Protein AF-0000000067427762 (afdb_homodimer)

Organism: Laccaria bicolor (strain S238N-H82 / ATCC MYA-4686) (NCBI:txid486041)

Structure (mmCIF, N/CA/C/O backbone):
data_AF-0000000067427762-model_v1
#
loop_
_entity.id
_entity.type
_entity.pdbx_description
1 polymer 'Predicted protein'
#
loop_
_atom_site.group_PDB
_atom_site.id
_atom_site.type_symbol
_atom_site.label_atom_id
_atom_site.label_alt_id
_atom_site.label_comp_id
_atom_site.label_asym_id
_atom_site.label_entity_id
_atom_site.label_seq_id
_atom_site.pdbx_PDB_ins_code
_atom_site.Cartn_x
_atom_site.Cartn_y
_atom_site.Cartn_z
_atom_site.occupancy
_atom_site.B_iso_or_equiv
_atom_site.auth_seq_id
_atom_site.auth_comp_id
_atom_site.auth_asym_id
_atom_site.auth_atom_id
_atom_site.pdbx_PDB_model_num
ATOM 1 N N . MET A 1 1 ? -33.25 24.672 -14.781 1 21.36 1 MET A N 1
ATOM 2 C CA . MET A 1 1 ? -32.094 25.234 -14.102 1 21.36 1 MET A CA 1
ATOM 3 C C . MET A 1 1 ? -30.938 24.25 -14.078 1 21.36 1 MET A C 1
ATOM 5 O O . MET A 1 1 ? -31.062 23.141 -13.539 1 21.36 1 MET A O 1
ATOM 9 N N . SER A 1 2 ? -30.031 24.297 -15.07 1 20.77 2 SER A N 1
ATOM 10 C CA . SER A 1 2 ? -28.969 23.375 -15.438 1 20.77 2 SER A CA 1
ATOM 11 C C . SER A 1 2 ? -27.859 23.344 -14.383 1 20.77 2 SER A C 1
ATOM 13 O O . SER A 1 2 ? -27.312 24.391 -14.031 1 20.77 2 SER A O 1
ATOM 15 N N . VAL A 1 3 ? -28.031 22.578 -13.32 1 25.66 3 VAL A N 1
ATOM 16 C CA . VAL A 1 3 ? -26.969 22.5 -12.312 1 25.66 3 VAL A CA 1
ATOM 17 C C . VAL A 1 3 ? -25.625 22.328 -12.992 1 25.66 3 VAL A C 1
ATOM 19 O O . VAL A 1 3 ? -25.406 21.359 -13.727 1 25.66 3 VAL A O 1
ATOM 22 N N . THR A 1 4 ? -24.984 23.422 -13.406 1 26.03 4 THR A N 1
ATOM 23 C CA . THR A 1 4 ? -23.641 23.469 -13.977 1 26.03 4 THR A CA 1
ATOM 24 C C . THR A 1 4 ? -22.656 22.688 -13.109 1 26.03 4 THR A C 1
ATOM 26 O O . THR A 1 4 ? -22.562 22.922 -11.906 1 26.03 4 THR A O 1
ATOM 29 N N . PRO A 1 5 ? -22.391 21.5 -13.461 1 30.77 5 PRO A N 1
ATOM 30 C CA . PRO A 1 5 ? -21.344 20.781 -12.727 1 30.77 5 PRO A CA 1
ATOM 31 C C . PRO A 1 5 ? -20.094 21.641 -12.523 1 30.77 5 PRO A C 1
ATOM 33 O O . PRO A 1 5 ? -19.359 21.922 -13.484 1 30.77 5 PRO A O 1
ATOM 36 N N . THR A 1 6 ? -20.203 22.875 -12.008 1 30.92 6 THR A N 1
ATOM 37 C CA . THR A 1 6 ? -19.109 23.828 -11.945 1 30.92 6 THR A CA 1
ATOM 38 C C . THR A 1 6 ? -17.844 23.156 -11.422 1 30.92 6 THR A C 1
ATOM 40 O O . THR A 1 6 ? -16.766 23.75 -11.469 1 30.92 6 THR A O 1
ATOM 43 N N . SER A 1 7 ? -18.031 22.594 -10.18 1 32.06 7 SER A N 1
ATOM 44 C CA . SER A 1 7 ? -16.844 22.5 -9.359 1 32.06 7 SER A CA 1
ATOM 45 C C . SER A 1 7 ? -15.695 21.828 -10.117 1 32.06 7 SER A C 1
ATOM 47 O O . SER A 1 7 ? -15.914 20.859 -10.852 1 32.06 7 SER A O 1
ATOM 49 N N . ALA A 1 8 ? -14.641 22.484 -10.516 1 33.06 8 ALA A N 1
ATOM 50 C CA . ALA A 1 8 ? -13.359 22.047 -11.07 1 33.06 8 ALA A CA 1
ATOM 51 C C . ALA A 1 8 ? -13 20.641 -10.578 1 33.06 8 ALA A C 1
ATOM 53 O O . ALA A 1 8 ? -12.984 20.391 -9.375 1 33.06 8 ALA A O 1
ATOM 54 N N . ASP A 1 9 ? -13.352 19.609 -11.125 1 38.66 9 ASP A N 1
ATOM 55 C CA . ASP A 1 9 ? -13.195 18.172 -10.945 1 38.66 9 ASP A CA 1
ATOM 56 C C . ASP A 1 9 ? -11.773 17.828 -10.508 1 38.66 9 ASP A C 1
ATOM 58 O O . ASP A 1 9 ? -10.867 17.734 -11.336 1 38.66 9 ASP A O 1
ATOM 62 N N . THR A 1 10 ? -11.141 18.578 -9.648 1 45.41 10 THR A N 1
ATOM 63 C CA . THR A 1 10 ? -9.812 18.297 -9.117 1 45.41 10 THR A CA 1
ATOM 64 C C . THR A 1 10 ? -9.523 16.797 -9.164 1 45.41 10 THR A C 1
ATOM 66 O O . THR A 1 10 ? -10.344 15.984 -8.719 1 45.41 10 THR A O 1
ATOM 69 N N . ALA A 1 11 ? -8.734 16.391 -10.094 1 57.88 11 ALA A N 1
ATOM 70 C CA . ALA A 1 11 ? -8.406 15.023 -10.484 1 57.88 11 ALA A CA 1
ATOM 71 C C . ALA A 1 11 ? -8.07 14.172 -9.266 1 57.88 11 ALA A C 1
ATOM 73 O O . ALA A 1 11 ? -7.18 14.516 -8.484 1 57.88 11 ALA A O 1
ATOM 74 N N . ALA A 1 12 ? -8.984 13.359 -8.75 1 75.06 12 ALA A N 1
ATOM 75 C CA . ALA A 1 12 ? -9.078 12.445 -7.617 1 75.06 12 ALA A CA 1
ATOM 76 C C . ALA A 1 12 ? -7.977 11.383 -7.676 1 75.06 12 ALA A C 1
ATOM 78 O O . ALA A 1 12 ? -7.555 10.977 -8.758 1 75.06 12 ALA A O 1
ATOM 79 N N . GLY A 1 13 ? -7.109 11.367 -6.754 1 87 13 GLY A N 1
ATOM 80 C CA . GLY A 1 13 ? -6.156 10.289 -6.566 1 87 13 GLY A CA 1
ATOM 81 C C . GLY A 1 13 ? -5.973 9.898 -5.113 1 87 13 GLY A C 1
ATOM 82 O O . GLY A 1 13 ? -6.781 10.266 -4.258 1 87 13 GLY A O 1
ATOM 83 N N . ILE A 1 14 ? -5.09 9 -4.918 1 91.56 14 ILE A N 1
ATOM 84 C CA . ILE A 1 14 ? -4.742 8.57 -3.57 1 91.56 14 ILE A CA 1
ATOM 85 C C . ILE A 1 14 ? -3.229 8.406 -3.453 1 91.56 14 ILE A C 1
ATOM 87 O O . ILE A 1 14 ? -2.576 7.91 -4.375 1 91.56 14 ILE A O 1
ATOM 91 N N . ALA A 1 15 ? -2.74 8.93 -2.385 1 96.38 15 ALA A N 1
ATOM 92 C CA . ALA A 1 15 ? -1.334 8.758 -2.027 1 96.38 15 ALA A CA 1
ATOM 93 C C . ALA A 1 15 ? -1.19 8.211 -0.613 1 96.38 15 ALA A C 1
ATOM 95 O O . ALA A 1 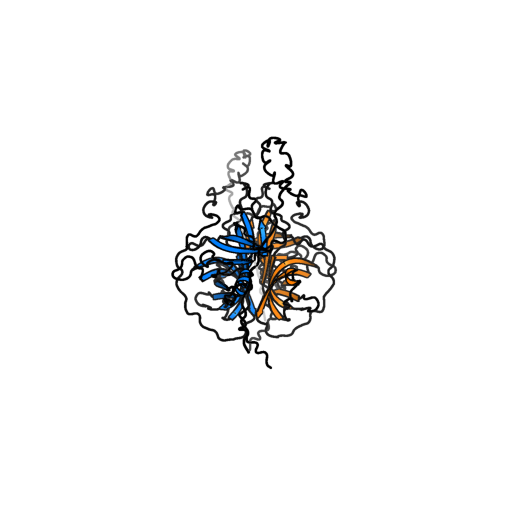15 ? -1.635 8.836 0.352 1 96.38 15 ALA A O 1
ATOM 96 N N . THR A 1 16 ? -0.607 7.035 -0.531 1 96.25 16 THR A N 1
ATOM 97 C CA . THR A 1 16 ? -0.388 6.418 0.772 1 96.25 16 THR A CA 1
ATOM 98 C C . THR A 1 16 ? 1.051 5.926 0.903 1 96.25 16 THR A C 1
ATOM 100 O O . THR A 1 16 ? 1.775 5.836 -0.09 1 96.25 16 THR A O 1
ATOM 103 N N . ILE A 1 17 ? 1.399 5.703 2.18 1 96.62 17 ILE A N 1
ATOM 104 C CA . ILE A 1 17 ? 2.773 5.305 2.461 1 96.62 17 ILE A CA 1
ATOM 105 C C . ILE A 1 17 ? 2.777 4.145 3.457 1 96.62 17 ILE A C 1
ATOM 107 O O . ILE A 1 17 ? 1.981 4.125 4.398 1 96.62 17 ILE A O 1
ATOM 111 N N . THR A 1 18 ? 3.539 3.15 3.178 1 95.75 18 THR A N 1
ATOM 112 C CA . THR A 1 18 ? 3.918 2.09 4.105 1 95.75 18 THR A CA 1
ATOM 113 C C . THR A 1 18 ? 5.367 2.256 4.555 1 95.75 18 THR A C 1
ATOM 115 O O . THR A 1 18 ? 6.266 2.393 3.725 1 95.75 18 THR A O 1
ATOM 118 N N . ALA A 1 19 ? 5.559 2.252 5.883 1 95.81 19 ALA A N 1
ATOM 119 C CA . ALA A 1 19 ? 6.906 2.535 6.367 1 95.81 19 ALA A CA 1
ATOM 120 C C . ALA A 1 19 ? 7.125 1.942 7.754 1 95.81 19 ALA A C 1
ATOM 122 O O . ALA A 1 19 ? 6.164 1.69 8.484 1 95.81 19 ALA A O 1
ATOM 123 N N . ILE A 1 20 ? 8.336 1.635 7.996 1 91.38 20 ILE A N 1
ATOM 124 C CA . ILE A 1 20 ? 8.789 1.6 9.383 1 91.38 20 ILE A CA 1
ATOM 125 C C . ILE A 1 20 ? 9.07 3.02 9.867 1 91.38 20 ILE A C 1
ATOM 127 O O . ILE A 1 20 ? 9.938 3.711 9.328 1 91.38 20 ILE A O 1
ATOM 131 N N . ALA A 1 21 ? 8.312 3.42 10.828 1 93.69 21 ALA A N 1
ATOM 132 C CA . ALA A 1 21 ? 8.422 4.797 11.312 1 93.69 21 ALA A CA 1
ATOM 133 C C . ALA A 1 21 ? 8.68 4.832 12.812 1 93.69 21 ALA A C 1
ATOM 135 O O . ALA A 1 21 ? 8.164 3.99 13.555 1 93.69 21 ALA A O 1
ATOM 136 N N . ALA A 1 22 ? 9.461 5.75 13.188 1 91.56 22 ALA A N 1
ATOM 137 C CA . ALA A 1 22 ? 9.5 6.109 14.602 1 91.56 22 ALA A CA 1
ATOM 138 C C . ALA A 1 22 ? 8.367 7.074 14.953 1 91.56 22 ALA A C 1
ATOM 140 O O . ALA A 1 22 ? 8.242 8.141 14.352 1 91.56 22 ALA A O 1
ATOM 141 N N . LEU A 1 23 ? 7.594 6.66 15.867 1 91.81 23 LEU A N 1
ATOM 142 C CA . LEU A 1 23 ? 6.504 7.52 16.328 1 91.81 23 LEU A CA 1
ATOM 143 C C . LEU A 1 23 ? 6.781 8.047 17.719 1 91.81 23 LEU A C 1
ATOM 145 O O . LEU A 1 23 ? 7.34 7.34 18.562 1 91.81 23 LEU A O 1
ATOM 149 N N . GLY A 1 24 ? 6.367 9.359 17.938 1 89.56 24 GLY A N 1
ATOM 150 C CA . GLY A 1 24 ? 6.539 9.977 19.234 1 89.56 24 GLY A CA 1
ATOM 151 C C . GLY A 1 24 ? 5.699 11.227 19.422 1 89.56 24 GLY A C 1
ATOM 152 O O . GLY A 1 24 ? 4.883 11.562 18.562 1 89.56 24 GLY A O 1
ATOM 153 N N . ASN A 1 25 ? 5.762 11.75 20.625 1 89.75 25 ASN A N 1
ATOM 154 C CA . ASN A 1 25 ? 5.141 13.016 21 1 89.75 25 ASN A CA 1
ATOM 155 C C . ASN A 1 25 ? 3.635 13 20.75 1 89.75 25 ASN A C 1
ATOM 157 O O . ASN A 1 25 ? 3.1 13.867 20.062 1 89.75 25 ASN A O 1
ATOM 161 N N . PRO A 1 26 ? 3.008 12.023 21.344 1 92.44 26 PRO A N 1
ATOM 162 C CA . PRO A 1 26 ? 1.556 11.953 21.172 1 92.44 26 PRO A CA 1
ATOM 163 C C . PRO A 1 26 ? 0.832 13.172 21.734 1 92.44 26 PRO A C 1
ATOM 165 O O . PRO A 1 26 ? 1.168 13.633 22.828 1 92.44 26 PRO A O 1
ATOM 168 N N . ARG A 1 27 ? -0.069 13.719 20.938 1 91 27 ARG A N 1
ATOM 169 C CA . ARG A 1 27 ? -0.942 14.812 21.344 1 91 27 ARG A CA 1
ATOM 170 C C . ARG A 1 27 ? -2.406 14.469 21.094 1 91 27 ARG A C 1
ATOM 172 O O . ARG A 1 27 ? -2.783 14.148 19.969 1 91 27 ARG A O 1
ATOM 179 N N . ALA A 1 28 ? -3.186 14.594 22.078 1 90.44 28 ALA A N 1
ATOM 180 C CA . ALA A 1 28 ? -4.605 14.305 21.906 1 90.44 28 ALA A CA 1
ATOM 181 C C . ALA A 1 28 ? -5.34 15.5 21.312 1 90.44 28 ALA A C 1
ATOM 183 O O . ALA A 1 28 ? -5.074 16.656 21.672 1 90.44 28 ALA A O 1
ATOM 184 N N . LEU A 1 29 ? -6.109 15.219 20.297 1 90.12 29 LEU A N 1
ATOM 185 C CA . LEU A 1 29 ? -7.039 16.234 19.844 1 90.12 29 LEU A CA 1
ATOM 186 C C . LEU A 1 29 ? -8.258 16.312 20.75 1 90.12 29 LEU A C 1
ATOM 188 O O . LEU A 1 29 ? -8.969 15.32 20.922 1 90.12 29 LEU A O 1
ATOM 192 N N . PRO A 1 30 ? -8.523 17.438 21.328 1 87.44 30 PRO A N 1
ATOM 193 C CA . PRO A 1 30 ? -9.594 17.547 22.312 1 87.44 30 PRO A CA 1
ATOM 194 C C . PRO A 1 30 ? -10.945 17.078 21.781 1 87.44 30 PRO A C 1
ATOM 196 O O . PRO A 1 30 ? -11.297 17.391 20.641 1 87.44 30 PRO A O 1
ATOM 199 N N . GLY A 1 31 ? -11.672 16.328 22.594 1 88.88 31 GLY A N 1
ATOM 200 C CA . GLY A 1 31 ? -13.039 15.938 22.297 1 88.88 31 GLY A CA 1
ATOM 201 C C . GLY A 1 31 ? -13.125 14.773 21.328 1 88.88 31 GLY A C 1
ATOM 202 O O . GLY A 1 31 ? -14.211 14.422 20.859 1 88.88 31 GLY A O 1
ATOM 203 N N . THR A 1 32 ? -11.984 14.336 20.922 1 90.38 32 THR A N 1
ATOM 204 C CA . THR A 1 32 ? -11.969 13.219 20 1 90.38 32 THR A CA 1
ATOM 205 C C . THR A 1 32 ? -11.047 12.109 20.484 1 90.38 32 THR A C 1
ATOM 207 O O . THR A 1 32 ? -10.32 12.289 21.469 1 90.38 32 THR A O 1
ATOM 210 N N . LYS A 1 33 ? -11.102 10.961 19.891 1 92.44 33 LYS A N 1
ATOM 211 C CA . LYS A 1 33 ? -10.18 9.867 20.188 1 92.44 33 LYS A CA 1
ATOM 212 C C . LYS A 1 33 ? -8.945 9.93 19.281 1 92.44 33 LYS A C 1
ATOM 214 O O . LYS A 1 33 ? -8.141 9 19.25 1 92.44 33 LYS A O 1
ATOM 219 N N . THR A 1 34 ? -8.898 10.992 18.594 1 94.56 34 THR A N 1
ATOM 220 C CA . THR A 1 34 ? -7.785 11.133 17.672 1 94.56 34 THR A CA 1
ATOM 221 C C . THR A 1 34 ? -6.523 11.578 18.391 1 94.56 34 THR A C 1
ATOM 223 O O . THR A 1 34 ? -6.574 12.469 19.25 1 94.56 34 THR A O 1
ATOM 226 N N . VAL A 1 35 ? -5.445 10.93 18.062 1 94.38 35 VAL A N 1
ATOM 227 C CA . VAL A 1 35 ? -4.121 11.289 18.562 1 94.38 35 VAL A CA 1
ATOM 228 C C . VAL A 1 35 ? -3.238 11.727 17.391 1 94.38 35 VAL A C 1
ATOM 230 O O . VAL A 1 35 ? -3.254 11.109 16.328 1 94.38 35 VAL A O 1
ATOM 233 N N . VAL A 1 36 ? -2.561 12.852 17.609 1 94.62 36 VAL A N 1
ATOM 234 C CA . VAL A 1 36 ? -1.58 13.305 16.625 1 94.62 36 VAL A CA 1
ATOM 235 C C . VAL A 1 36 ? -0.185 12.836 17.047 1 94.62 36 VAL A C 1
ATOM 237 O O . VAL A 1 36 ? 0.217 13.008 18.203 1 94.62 36 VAL A O 1
ATOM 240 N N . LEU A 1 37 ? 0.532 12.25 16.125 1 94.06 37 LEU A N 1
ATOM 241 C CA . LEU A 1 37 ? 1.864 11.711 16.391 1 94.06 37 LEU A CA 1
ATOM 242 C C . LEU A 1 37 ? 2.887 12.32 15.43 1 94.06 37 LEU A C 1
ATOM 244 O O . LEU A 1 37 ? 2.6 12.516 14.25 1 94.06 37 LEU A O 1
ATOM 248 N N . ASP A 1 38 ? 4.059 12.578 16.016 1 93.69 38 ASP A N 1
ATOM 249 C CA . ASP A 1 38 ? 5.195 12.812 15.133 1 93.69 38 ASP A CA 1
ATOM 250 C C . ASP A 1 38 ? 5.711 11.5 14.539 1 93.69 38 ASP A C 1
ATOM 252 O O . ASP A 1 38 ? 5.797 10.484 15.234 1 93.69 38 ASP A O 1
ATOM 256 N N . ALA A 1 39 ? 5.941 11.547 13.25 1 95.38 39 ALA A N 1
ATOM 257 C CA . ALA A 1 39 ? 6.434 10.359 12.555 1 95.38 39 ALA A CA 1
ATOM 258 C C . ALA A 1 39 ? 7.715 10.664 11.789 1 95.38 39 ALA A C 1
ATOM 260 O O . ALA A 1 39 ? 7.738 11.57 10.945 1 95.38 39 ALA A O 1
ATOM 261 N N . GLN A 1 40 ? 8.742 9.891 12.094 1 94.81 40 GLN A N 1
ATOM 262 C CA . GLN A 1 40 ? 9.984 9.992 11.336 1 94.81 40 GLN A CA 1
ATOM 263 C C . GLN A 1 40 ? 10.18 8.781 10.43 1 94.81 40 GLN A C 1
ATOM 265 O O . GLN A 1 40 ? 10.109 7.641 10.883 1 94.81 40 GLN A O 1
ATOM 270 N N . ILE A 1 41 ? 10.422 9.07 9.164 1 95.19 41 ILE A N 1
ATOM 271 C CA . ILE A 1 41 ? 10.555 8.023 8.164 1 95.19 41 ILE A CA 1
ATOM 272 C C . ILE A 1 41 ? 11.906 8.141 7.461 1 95.19 41 ILE A C 1
ATOM 274 O O . ILE A 1 41 ? 12.305 9.234 7.047 1 95.19 41 ILE A O 1
ATOM 278 N N . TYR A 1 42 ? 12.578 7.047 7.316 1 93.69 42 TYR A N 1
ATOM 279 C CA . TYR A 1 42 ? 13.883 7.02 6.664 1 93.69 42 TYR A CA 1
ATOM 280 C C . TYR A 1 42 ? 13.742 7.191 5.156 1 93.69 42 TYR A C 1
ATOM 282 O O . TYR A 1 42 ? 12.891 6.559 4.527 1 93.69 42 TYR A O 1
ATOM 290 N N . VAL A 1 43 ? 14.5 8.055 4.539 1 93.56 43 VAL A N 1
ATOM 291 C CA . VAL A 1 43 ? 14.586 8.219 3.092 1 93.56 43 VAL A CA 1
ATOM 292 C C . VAL A 1 43 ? 15.953 7.746 2.6 1 93.56 43 VAL A C 1
ATOM 294 O O . VAL A 1 43 ? 16.047 7.031 1.599 1 93.56 43 VAL A O 1
ATOM 297 N N . GLY A 1 44 ? 17.016 8.164 3.223 1 92 44 GLY A N 1
ATOM 298 C CA . GLY A 1 44 ? 18.359 7.645 2.975 1 92 44 GLY A CA 1
ATOM 299 C C . GLY A 1 44 ? 19.031 8.297 1.781 1 92 44 GLY A C 1
ATOM 300 O O . GLY A 1 44 ? 19.969 7.727 1.205 1 92 44 GLY A O 1
ATOM 301 N N . SER A 1 45 ? 18.547 9.367 1.329 1 91.25 45 SER A N 1
ATOM 302 C CA . SER A 1 45 ? 19.234 10.086 0.265 1 91.25 45 SER A CA 1
ATOM 303 C C . SER A 1 45 ? 20.25 11.07 0.834 1 91.25 45 SER A C 1
ATOM 305 O O . SER A 1 45 ? 20.156 11.469 1.997 1 91.25 45 SER A O 1
ATOM 307 N N . PRO A 1 46 ? 21.219 11.438 0.024 1 86.94 46 PRO A N 1
ATOM 308 C CA . PRO A 1 46 ? 22.203 12.414 0.491 1 86.94 46 PRO A CA 1
ATOM 309 C C . PRO A 1 46 ? 21.562 13.75 0.892 1 86.94 46 PRO A C 1
ATOM 311 O O . PRO A 1 46 ? 22.031 14.398 1.828 1 86.94 46 PRO A O 1
ATOM 314 N N . SER A 1 47 ? 20.5 14.125 0.276 1 84.38 47 SER A N 1
ATOM 315 C CA . SER A 1 47 ? 19.875 15.422 0.529 1 84.38 47 SER A CA 1
ATOM 316 C C . SER A 1 47 ? 18.812 15.328 1.619 1 84.38 47 SER A C 1
ATOM 318 O O . SER A 1 47 ? 18.359 16.344 2.15 1 84.38 47 SER A O 1
ATOM 320 N N . CYS A 1 48 ? 18.406 14.156 1.907 1 90 48 CYS A N 1
ATOM 321 C CA . CYS A 1 48 ? 17.344 13.938 2.885 1 90 48 CYS A CA 1
ATOM 322 C C . CYS A 1 48 ? 17.469 12.57 3.537 1 90 48 CYS A C 1
ATOM 324 O O . CYS A 1 48 ? 17.078 11.562 2.953 1 90 48 CYS A O 1
ATOM 326 N N . GLU A 1 49 ? 17.969 12.625 4.719 1 90.69 49 GLU A N 1
ATOM 327 C CA . GLU A 1 49 ? 18.109 11.352 5.414 1 90.69 49 GLU A CA 1
ATOM 328 C C . GLU A 1 49 ? 16.766 10.797 5.848 1 90.69 49 GLU A C 1
ATOM 330 O O . GLU A 1 49 ? 16.5 9.602 5.715 1 90.69 49 GLU A O 1
ATOM 335 N N . SER A 1 50 ? 16 11.711 6.426 1 93.69 50 SER A N 1
ATOM 336 C CA . SER A 1 50 ? 14.695 11.297 6.926 1 93.69 50 SER A CA 1
ATOM 337 C C . SER A 1 50 ? 13.672 12.422 6.785 1 93.69 50 SER A C 1
ATOM 339 O O . SER A 1 50 ? 14.039 13.586 6.594 1 93.69 50 SER A O 1
ATOM 341 N N . LEU A 1 51 ? 12.406 12.023 6.816 1 94.56 51 LEU A N 1
ATOM 342 C CA . LEU A 1 51 ? 11.281 12.945 6.852 1 94.56 51 LEU A CA 1
ATOM 343 C C . LEU A 1 51 ? 10.633 12.961 8.234 1 94.56 51 LEU A C 1
ATOM 345 O O . LEU A 1 51 ? 10.555 11.93 8.898 1 94.56 51 LEU A O 1
ATOM 349 N N . LEU A 1 52 ? 10.18 14.117 8.531 1 94.88 52 LEU A N 1
ATOM 350 C CA . LEU A 1 52 ? 9.352 14.273 9.727 1 94.88 52 LEU A CA 1
ATOM 351 C C . LEU A 1 52 ? 7.934 14.695 9.352 1 94.88 52 LEU A C 1
ATOM 353 O O . LEU A 1 52 ? 7.738 15.664 8.617 1 94.88 52 LEU A O 1
ATOM 357 N N . GLY A 1 53 ? 6.977 13.898 9.836 1 96.62 53 GLY A N 1
ATOM 358 C CA . GLY A 1 53 ? 5.586 14.195 9.523 1 96.62 53 GLY A CA 1
ATOM 359 C C . GLY A 1 53 ? 4.691 14.211 10.742 1 96.62 53 GLY A C 1
ATOM 360 O O . GLY A 1 53 ? 5.113 13.828 11.836 1 96.62 53 GLY A O 1
ATOM 361 N N . SER A 1 54 ? 3.541 14.781 10.578 1 96.31 54 SER A N 1
ATOM 362 C CA . SER A 1 54 ? 2.457 14.781 11.555 1 96.31 54 SER A CA 1
ATOM 363 C C . SER A 1 54 ? 1.314 13.875 11.117 1 96.31 54 SER A C 1
ATOM 365 O O . SER A 1 54 ? 0.678 14.125 10.086 1 96.31 54 SER A O 1
ATOM 367 N N . LEU A 1 55 ? 1.07 12.867 11.906 1 97 55 LEU A N 1
ATOM 368 C CA . LEU A 1 55 ? 0.055 11.891 11.531 1 97 55 LEU A CA 1
ATOM 369 C C . LEU A 1 55 ? -1.064 11.844 12.562 1 97 55 LEU A C 1
ATOM 371 O O . LEU A 1 55 ? -0.801 11.758 13.766 1 97 55 LEU A O 1
ATOM 375 N N . ARG A 1 56 ? -2.244 11.867 12.062 1 96.88 56 ARG A N 1
ATOM 376 C CA . ARG A 1 56 ? -3.402 11.664 12.922 1 96.88 56 ARG A CA 1
ATOM 377 C C . ARG A 1 56 ? -3.791 10.188 12.977 1 96.88 56 ARG A C 1
ATOM 379 O O . ARG A 1 56 ? -3.732 9.484 11.969 1 96.88 56 ARG A O 1
ATOM 386 N N . PHE A 1 57 ? -4.18 9.742 14.195 1 96 57 PHE A N 1
ATOM 387 C CA . PHE A 1 57 ? -4.602 8.359 14.43 1 96 57 PHE A CA 1
ATOM 388 C C . PHE A 1 57 ? -5.871 8.32 15.273 1 96 57 PHE A C 1
ATOM 390 O O . PHE A 1 57 ? -5.883 8.781 16.422 1 96 57 PHE A O 1
ATOM 397 N N . PHE A 1 58 ? -6.957 7.793 14.547 1 92.81 58 PHE A N 1
ATOM 398 C CA . PHE A 1 58 ? -8.148 7.535 15.344 1 92.81 58 PHE A CA 1
ATOM 399 C C . PHE A 1 58 ? -7.949 6.324 16.25 1 92.81 58 PHE A C 1
ATOM 401 O O . PHE A 1 58 ? -8.008 5.18 15.781 1 92.81 58 PHE A O 1
ATOM 408 N N . ASN A 1 59 ? -7.766 6.551 17.453 1 91.56 59 ASN A N 1
ATOM 409 C CA . ASN A 1 59 ? -7.375 5.531 18.422 1 91.56 59 ASN A CA 1
ATOM 410 C C . ASN A 1 59 ? -8.586 4.836 19.031 1 91.56 59 ASN A C 1
ATOM 412 O O . ASN A 1 59 ? -8.836 4.941 20.234 1 91.56 59 ASN A O 1
ATOM 416 N N . ALA A 1 60 ? -9.227 4.047 18.172 1 84.25 60 ALA A N 1
ATOM 417 C CA . ALA A 1 60 ? -10.453 3.373 18.578 1 84.25 60 ALA A CA 1
ATOM 418 C C . ALA A 1 60 ? -10.203 2.42 19.75 1 84.25 60 ALA A C 1
ATOM 420 O O . ALA A 1 60 ? -11.055 2.266 20.625 1 84.25 60 ALA A O 1
ATOM 421 N N . SER A 1 61 ? -9.055 1.811 19.828 1 83.19 61 SER A N 1
ATOM 422 C CA . SER A 1 61 ? -8.766 0.766 20.812 1 83.19 61 SER A CA 1
ATOM 423 C C . SER A 1 61 ? -8.062 1.337 22.031 1 83.19 61 SER A C 1
ATOM 425 O O . SER A 1 61 ? -7.594 0.587 22.891 1 83.19 61 SER A O 1
ATOM 427 N N . ASP A 1 62 ? -7.863 2.604 22.094 1 86.88 62 ASP A N 1
ATOM 428 C CA . ASP A 1 62 ? -7.23 3.287 23.219 1 86.88 62 ASP A CA 1
ATOM 429 C C . ASP A 1 62 ? -5.801 2.795 23.438 1 86.88 62 ASP A C 1
ATOM 431 O O . ASP A 1 62 ? -5.41 2.469 24.547 1 86.88 62 ASP A O 1
ATOM 435 N N . MET A 1 63 ? -5.137 2.607 22.344 1 86.38 63 MET A N 1
ATOM 436 C CA . MET A 1 63 ? -3.719 2.273 22.438 1 86.38 63 MET A CA 1
ATOM 437 C C . MET A 1 63 ? -2.953 3.33 23.219 1 86.38 63 MET A C 1
ATOM 439 O O . MET A 1 63 ? -3.199 4.527 23.062 1 86.38 63 MET A O 1
ATOM 443 N N . VAL A 1 64 ? -2.035 2.82 24.016 1 83.75 64 VAL A N 1
ATOM 444 C CA . VAL A 1 64 ? -1.218 3.738 24.812 1 83.75 64 VAL A CA 1
ATOM 445 C C . VAL A 1 64 ? 0.105 3.996 24.094 1 83.75 64 VAL A C 1
ATOM 447 O O . VAL A 1 64 ? 0.829 3.055 23.75 1 83.75 64 VAL A O 1
ATOM 450 N N . PHE A 1 65 ? 0.262 5.219 23.781 1 83.81 65 PHE A N 1
ATOM 451 C CA . PHE A 1 65 ? 1.534 5.629 23.203 1 83.81 65 PHE A CA 1
ATOM 452 C C . PHE A 1 65 ? 2.463 6.191 24.266 1 83.81 65 PHE A C 1
ATOM 454 O O . PHE A 1 65 ? 2.078 7.09 25.031 1 83.81 65 PHE A O 1
ATOM 461 N N . GLU A 1 66 ? 3.57 5.543 24.359 1 72.44 66 GLU A N 1
ATOM 462 C CA . GLU A 1 66 ? 4.531 6.039 25.344 1 72.44 66 GLU A CA 1
ATOM 463 C C . GLU A 1 66 ? 5.238 7.293 24.828 1 72.44 66 GLU A C 1
ATOM 465 O O . GLU A 1 66 ? 5.188 7.602 23.641 1 72.44 66 GLU A O 1
ATOM 470 N N . HIS A 1 67 ? 5.82 7.91 25.797 1 68.88 67 HIS A N 1
ATOM 471 C CA . HIS A 1 67 ? 6.516 9.141 25.453 1 68.88 67 HIS A CA 1
ATOM 472 C C . HIS A 1 67 ? 7.809 8.852 24.688 1 68.88 67 HIS A C 1
ATOM 474 O O . HIS A 1 67 ? 8.234 9.648 23.859 1 68.88 67 HIS A O 1
ATOM 480 N N . GLN A 1 68 ? 8.266 7.691 25.016 1 71.19 68 GLN A N 1
ATOM 481 C CA . GLN A 1 68 ? 9.477 7.328 24.281 1 71.19 68 GLN A CA 1
ATOM 482 C C . GLN A 1 68 ? 9.156 6.898 22.859 1 71.19 68 GLN A C 1
ATOM 484 O O . GLN A 1 68 ? 8.148 6.227 22.609 1 71.19 68 GLN A O 1
ATOM 489 N N . ASN A 1 69 ? 10.039 7.344 22.031 1 80.19 69 ASN A N 1
ATOM 490 C CA . ASN A 1 69 ? 9.875 6.984 20.625 1 80.19 69 ASN A CA 1
ATOM 491 C C . ASN A 1 69 ? 10 5.477 20.406 1 80.19 69 ASN A C 1
ATOM 493 O O . ASN A 1 69 ? 10.797 4.816 21.078 1 80.19 69 ASN A O 1
ATOM 497 N N . ALA A 1 70 ? 9.117 4.965 19.609 1 83.38 70 ALA A N 1
ATOM 498 C CA . ALA A 1 70 ? 9.156 3.543 19.266 1 83.38 70 ALA A CA 1
ATOM 499 C C . ALA A 1 70 ? 8.945 3.334 17.766 1 83.38 70 ALA A C 1
ATOM 501 O O . ALA A 1 70 ? 8.438 4.223 17.078 1 83.38 70 ALA A O 1
ATOM 502 N N . LEU A 1 71 ? 9.406 2.215 17.344 1 87.56 71 LEU A N 1
ATOM 503 C CA . LEU A 1 71 ? 9.25 1.878 15.93 1 87.56 71 LEU A CA 1
ATOM 504 C C . LEU A 1 71 ? 7.914 1.189 15.68 1 87.56 71 LEU A C 1
ATOM 506 O O . LEU A 1 71 ? 7.496 0.333 16.453 1 87.56 71 LEU A O 1
ATOM 510 N N . TYR A 1 72 ? 7.305 1.643 14.625 1 90.75 72 TYR A N 1
ATOM 511 C CA . TYR A 1 72 ? 6.039 1.069 14.18 1 90.75 72 TYR A CA 1
ATOM 512 C C . TYR A 1 72 ? 6.066 0.776 12.688 1 90.75 72 TYR A C 1
ATOM 514 O O . TYR A 1 72 ? 6.727 1.483 11.922 1 90.75 72 TYR A O 1
ATOM 522 N N . LEU A 1 73 ? 5.41 -0.27 12.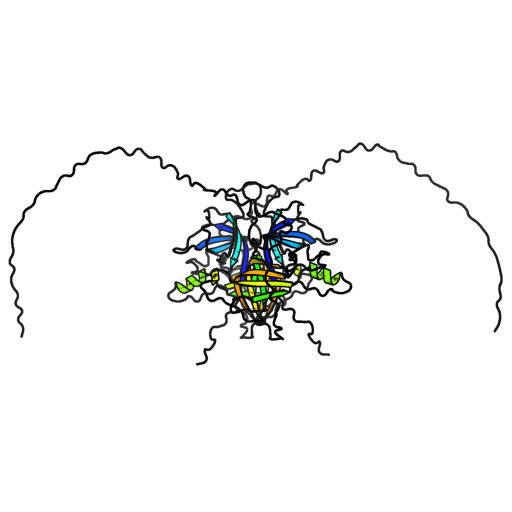328 1 92.12 73 LEU A N 1
ATOM 523 C CA . LEU A 1 73 ? 4.922 -0.355 10.953 1 92.12 73 LEU A CA 1
ATOM 524 C C . LEU A 1 73 ? 3.668 0.491 10.766 1 92.12 73 LEU A C 1
ATOM 526 O O . LEU A 1 73 ? 2.713 0.368 11.539 1 92.12 73 LEU A O 1
ATOM 530 N N . ILE A 1 74 ? 3.77 1.305 9.727 1 94.56 74 ILE A N 1
ATOM 531 C CA . ILE A 1 74 ? 2.609 2.172 9.562 1 94.56 74 ILE A CA 1
ATOM 532 C C . ILE A 1 74 ? 2.125 2.111 8.109 1 94.56 74 ILE A C 1
ATOM 534 O O . ILE A 1 74 ? 2.904 1.81 7.203 1 94.56 74 ILE A O 1
ATOM 538 N N . TYR A 1 75 ? 0.875 2.297 7.934 1 94.56 75 TYR A N 1
ATOM 539 C CA . TYR A 1 75 ? 0.205 2.666 6.691 1 94.56 75 TYR A CA 1
ATOM 540 C C . TYR A 1 75 ? -0.608 3.943 6.871 1 94.56 75 TYR A C 1
ATOM 542 O O . TYR A 1 75 ? -1.461 4.023 7.758 1 94.56 75 TYR A O 1
ATOM 550 N N . ALA A 1 76 ? -0.329 4.949 5.992 1 96.75 76 ALA A N 1
ATOM 551 C CA . ALA A 1 76 ? -0.964 6.25 6.191 1 96.75 76 ALA A CA 1
ATOM 552 C C . ALA A 1 76 ? -1.216 6.949 4.859 1 96.75 76 ALA A C 1
ATOM 554 O O . ALA A 1 76 ? -0.511 6.699 3.877 1 96.75 76 ALA A O 1
ATOM 555 N N . THR A 1 77 ? -2.248 7.758 4.879 1 95.44 77 THR A N 1
ATOM 556 C CA . THR A 1 77 ? -2.334 8.734 3.799 1 95.44 77 THR A CA 1
ATOM 557 C C . THR A 1 77 ? -1.178 9.727 3.875 1 95.44 77 THR A C 1
ATOM 559 O O . THR A 1 77 ? -0.531 9.859 4.918 1 95.44 77 THR A O 1
ATOM 562 N N . PHE A 1 78 ? -0.928 10.375 2.75 1 95.94 78 PHE A N 1
ATOM 563 C CA . PHE A 1 78 ? 0.338 11.086 2.645 1 95.94 78 PHE A CA 1
ATOM 564 C C . PHE A 1 78 ? 0.184 12.344 1.79 1 95.94 78 PHE A C 1
ATOM 566 O O . PHE A 1 78 ? -0.278 12.266 0.649 1 95.94 78 PHE A O 1
ATOM 573 N N . ALA A 1 79 ? 0.492 13.492 2.385 1 96.62 79 ALA A N 1
ATOM 574 C CA . ALA A 1 79 ? 0.514 14.766 1.659 1 96.62 79 ALA A CA 1
ATOM 575 C C . ALA A 1 79 ? 1.598 15.688 2.205 1 96.62 79 ALA A C 1
ATOM 577 O O . ALA A 1 79 ? 2.086 15.492 3.32 1 96.62 79 ALA A O 1
ATOM 578 N N . ARG A 1 80 ? 1.91 16.656 1.409 1 97 80 ARG A N 1
ATOM 579 C CA . ARG A 1 80 ? 2.844 17.672 1.854 1 97 80 ARG A CA 1
ATOM 580 C C . ARG A 1 80 ? 2.225 18.547 2.949 1 97 80 ARG A C 1
ATOM 582 O O . ARG A 1 80 ? 1.045 18.891 2.881 1 97 80 ARG A O 1
ATOM 589 N N . MET A 1 81 ? 3.074 18.938 3.896 1 95.88 81 MET A N 1
ATOM 590 C CA . MET A 1 81 ? 2.627 19.844 4.941 1 95.88 81 MET A CA 1
ATOM 591 C C . MET A 1 81 ? 2.336 21.234 4.367 1 95.88 81 MET A C 1
ATOM 593 O O . MET A 1 81 ? 2.986 21.656 3.412 1 95.88 81 MET A O 1
ATOM 597 N N . GLU A 1 82 ? 1.341 21.859 4.945 1 94.12 82 GLU A N 1
ATOM 598 C CA . GLU A 1 82 ? 0.996 23.234 4.609 1 94.12 82 GLU A CA 1
ATOM 599 C C . GLU A 1 82 ? 0.846 24.094 5.867 1 94.12 82 GLU A C 1
ATOM 601 O O . GLU A 1 82 ? 0.58 23.562 6.953 1 94.12 82 GLU A O 1
ATOM 606 N N . ASN A 1 83 ? 0.967 25.359 5.645 1 92.12 83 ASN A N 1
ATOM 607 C CA . ASN A 1 83 ? 0.799 26.266 6.773 1 92.12 83 ASN A CA 1
ATOM 608 C C . ASN A 1 83 ? -0.619 26.203 7.332 1 92.12 83 ASN A C 1
ATOM 610 O O . ASN A 1 83 ? -1.59 26.203 6.574 1 92.12 83 ASN A O 1
ATOM 614 N N . GLY A 1 84 ? -0.611 26.141 8.664 1 90.12 84 GLY A N 1
ATOM 615 C CA . GLY A 1 84 ? -1.908 26.219 9.312 1 90.12 84 GLY A CA 1
ATOM 616 C C . GLY A 1 84 ? -2.5 24.859 9.641 1 90.12 84 GLY A C 1
ATOM 617 O O . GLY A 1 84 ? -3.416 24.75 10.461 1 90.12 84 GLY A O 1
ATOM 618 N N . VAL A 1 85 ? -2.018 23.844 9 1 91.25 85 VAL A N 1
ATOM 619 C CA . VAL A 1 85 ? -2.504 22.5 9.305 1 91.25 85 VAL A CA 1
ATOM 620 C C . VAL A 1 85 ? -2.186 22.156 10.758 1 91.25 85 VAL A C 1
ATOM 622 O O . VAL A 1 85 ? -1.031 22.234 11.188 1 91.25 85 VAL A O 1
ATOM 625 N N . ASP A 1 86 ? -3.18 21.781 11.508 1 87.94 86 ASP A N 1
ATOM 626 C CA . ASP A 1 86 ? -3.07 21.484 12.93 1 87.94 86 ASP A CA 1
ATOM 627 C C . ASP A 1 86 ? -2.365 22.609 13.68 1 87.94 86 ASP A C 1
ATOM 629 O O . ASP A 1 86 ? -1.605 22.359 14.617 1 87.94 86 ASP A O 1
ATOM 633 N N . GLN A 1 87 ? -2.488 23.781 13.156 1 85.75 87 GLN A N 1
ATOM 634 C CA . GLN A 1 87 ? -1.95 25 13.758 1 85.75 87 GLN A CA 1
ATOM 635 C C . GLN A 1 87 ? -0.424 24.984 13.758 1 85.75 87 GLN A C 1
ATOM 637 O O . GLN A 1 87 ? 0.206 25.453 14.711 1 85.75 87 GLN A O 1
ATOM 642 N N . ARG A 1 88 ? 0.144 24.328 12.82 1 89.19 88 ARG A N 1
ATOM 643 C CA . ARG A 1 88 ? 1.596 24.25 12.703 1 89.19 88 ARG A CA 1
ATOM 644 C C . ARG A 1 88 ? 2.09 24.984 11.469 1 89.19 88 ARG A C 1
ATOM 646 O O . ARG A 1 88 ? 1.298 25.359 10.594 1 89.19 88 ARG A O 1
ATOM 653 N N . SER A 1 89 ? 3.377 25.188 11.578 1 87.88 89 SER A N 1
ATOM 654 C CA . SER A 1 89 ? 4.031 25.828 10.43 1 87.88 89 SER A CA 1
ATOM 655 C C . SER A 1 89 ? 4.492 24.781 9.414 1 87.88 89 SER A C 1
ATOM 657 O O . SER A 1 89 ? 4.812 23.656 9.781 1 87.88 89 SER A O 1
ATOM 659 N N . ILE A 1 90 ? 4.547 25.234 8.203 1 88.94 90 ILE A N 1
ATOM 660 C CA . ILE A 1 90 ? 4.988 24.406 7.094 1 88.94 90 ILE A CA 1
ATOM 661 C C . ILE A 1 90 ? 6.438 23.984 7.312 1 88.94 90 ILE A C 1
ATOM 663 O O . ILE A 1 90 ? 6.902 23 6.723 1 88.94 90 ILE A O 1
ATOM 667 N N . THR A 1 91 ? 7.168 24.641 8.148 1 88.56 91 THR A N 1
ATOM 668 C CA . THR A 1 91 ? 8.57 24.328 8.398 1 88.56 91 THR A CA 1
ATOM 669 C C . THR A 1 91 ? 8.703 23.281 9.5 1 88.56 91 THR A C 1
ATOM 671 O O . THR A 1 91 ? 9.773 22.703 9.68 1 88.56 91 THR A O 1
ATOM 674 N N . ASP A 1 92 ? 7.656 22.984 10.188 1 89.69 92 ASP A N 1
ATOM 675 C CA . ASP A 1 92 ? 7.707 22.062 11.32 1 89.69 92 ASP A CA 1
ATOM 676 C C . ASP A 1 92 ? 7.75 20.609 10.852 1 89.69 92 ASP A C 1
ATOM 678 O O . ASP A 1 92 ? 8.344 19.75 11.508 1 89.69 92 ASP A O 1
ATOM 682 N N . TYR A 1 93 ? 7.102 20.406 9.758 1 94.75 93 TYR A N 1
ATOM 683 C CA . TYR A 1 93 ? 6.938 19.047 9.25 1 94.75 93 TYR A CA 1
ATOM 684 C C . TYR A 1 93 ? 7.07 19 7.734 1 94.75 93 TYR A C 1
ATOM 686 O O . TYR A 1 93 ? 6.777 19.984 7.055 1 94.75 93 TYR A O 1
ATOM 694 N N . ASN A 1 94 ? 7.48 17.859 7.281 1 96.06 94 ASN A N 1
ATOM 695 C CA . ASN A 1 94 ? 7.59 17.641 5.84 1 96.06 94 ASN A CA 1
ATOM 696 C C . ASN A 1 94 ? 6.27 17.156 5.246 1 96.06 94 ASN A C 1
ATOM 698 O O . ASN A 1 94 ? 5.938 17.484 4.109 1 96.06 94 ASN A O 1
ATOM 702 N N . PHE A 1 95 ? 5.57 16.328 6.008 1 97.19 95 PHE A N 1
ATOM 703 C CA . PHE A 1 95 ? 4.355 15.719 5.477 1 97.19 95 PHE A CA 1
ATOM 704 C C . PHE A 1 95 ? 3.297 15.586 6.562 1 97.19 95 PHE A C 1
ATOM 706 O O . PHE A 1 95 ? 3.588 15.773 7.746 1 97.19 95 PHE A O 1
ATOM 713 N N . VAL A 1 96 ? 2.064 15.375 6.168 1 97.69 96 VAL A N 1
ATOM 714 C CA . VAL A 1 96 ? 0.897 15.188 7.023 1 97.69 96 VAL A CA 1
ATOM 715 C C . VAL A 1 96 ? 0.027 14.062 6.469 1 97.69 96 VAL A C 1
ATOM 717 O O . VAL A 1 96 ? 0.056 13.781 5.27 1 97.69 96 VAL A O 1
ATOM 720 N N . GLY A 1 97 ? -0.643 13.344 7.348 1 97.44 97 GLY A N 1
ATOM 721 C CA . GLY A 1 97 ? -1.521 12.273 6.895 1 97.44 97 GLY A CA 1
ATOM 722 C C . GLY A 1 97 ? -2.34 11.656 8.016 1 97.44 97 GLY A C 1
ATOM 723 O O . GLY A 1 97 ? -2.328 12.156 9.141 1 97.44 97 GLY A O 1
ATOM 724 N N . ASP A 1 98 ? -3.129 10.656 7.633 1 96 98 ASP A N 1
ATOM 725 C CA . ASP A 1 98 ? -3.93 9.867 8.555 1 96 98 ASP A CA 1
ATOM 726 C C . ASP A 1 98 ? -3.408 8.43 8.648 1 96 98 ASP A C 1
ATOM 728 O O . ASP A 1 98 ? -3.291 7.746 7.629 1 96 98 ASP A O 1
ATOM 732 N N . LEU A 1 99 ? -3.125 8.008 9.875 1 95.75 99 LEU A N 1
ATOM 733 C CA . LEU A 1 99 ? -2.727 6.625 10.102 1 95.75 99 LEU A CA 1
ATOM 734 C C . LEU A 1 99 ? -3.924 5.688 9.977 1 95.75 99 LEU A C 1
ATOM 736 O O . LEU A 1 99 ? -4.934 5.875 10.656 1 95.75 99 LEU A O 1
ATOM 740 N N . GLN A 1 100 ? -3.74 4.746 9.117 1 90.81 100 GLN A N 1
ATOM 741 C CA . GLN A 1 100 ? -4.812 3.781 8.898 1 90.81 100 GLN A CA 1
ATOM 742 C C . GLN A 1 100 ? -4.477 2.436 9.539 1 90.81 100 GLN A C 1
ATOM 744 O O . GLN A 1 100 ? -5.375 1.667 9.883 1 90.81 100 GLN A O 1
ATOM 749 N N . TRP A 1 101 ? -3.236 2.076 9.523 1 91.12 101 TRP A N 1
ATOM 750 C CA . TRP A 1 101 ? -2.715 0.823 10.055 1 91.12 101 TRP A CA 1
ATOM 751 C C . TRP A 1 101 ? -1.441 1.062 10.867 1 91.12 101 TRP A C 1
ATOM 753 O O . TRP A 1 101 ? -0.56 1.812 10.438 1 91.12 101 TRP A O 1
ATOM 763 N N . LEU A 1 102 ? -1.437 0.522 12.039 1 91.06 102 LEU A N 1
ATOM 764 C CA . LEU A 1 102 ? -0.341 0.732 12.984 1 91.06 102 LEU A CA 1
ATOM 765 C C . LEU A 1 102 ? -0.018 -0.553 13.734 1 91.06 102 LEU A C 1
ATOM 767 O O . LEU A 1 102 ? -0.899 -1.149 14.359 1 91.06 102 LEU A O 1
ATOM 771 N N . ILE A 1 103 ? 1.301 -0.975 13.625 1 87.94 103 ILE A N 1
ATOM 772 C CA . ILE A 1 103 ? 1.757 -2.158 14.344 1 87.94 103 ILE A CA 1
ATOM 773 C C . ILE A 1 103 ? 3.041 -1.838 15.102 1 87.94 103 ILE A C 1
ATOM 775 O O . ILE A 1 103 ? 4.066 -1.523 14.492 1 87.94 103 ILE A O 1
ATOM 779 N N . PRO A 1 104 ? 3.043 -1.98 16.391 1 86.38 104 PRO A N 1
ATOM 780 C CA . PRO A 1 104 ? 4.289 -1.768 17.141 1 86.38 104 PRO A CA 1
ATOM 781 C C . PRO A 1 104 ? 5.367 -2.789 16.781 1 86.38 104 PRO A C 1
ATOM 783 O O . PRO A 1 104 ? 5.078 -3.984 16.672 1 86.38 104 PRO A O 1
ATOM 786 N N . LEU A 1 105 ? 6.547 -2.34 16.547 1 82.69 105 LEU A N 1
ATOM 787 C CA . LEU A 1 105 ? 7.645 -3.223 16.172 1 82.69 105 LEU A CA 1
ATOM 788 C C . LEU A 1 105 ? 8.656 -3.344 17.312 1 82.69 105 LEU A C 1
ATOM 790 O O . LEU A 1 105 ? 9.547 -4.195 17.266 1 82.69 105 LEU A O 1
ATOM 794 N N . SER A 1 106 ? 8.859 -2.533 18.141 1 68.12 106 SER A N 1
ATOM 795 C CA . SER A 1 106 ? 9.797 -2.609 19.25 1 68.12 106 SER A CA 1
ATOM 796 C C . SER A 1 106 ? 9.117 -2.258 20.578 1 68.12 106 SER A C 1
ATOM 798 O O . SER A 1 106 ? 8.07 -1.597 20.578 1 68.12 106 SER A O 1
ATOM 800 N N . THR A 1 107 ? 9.406 -3.232 21.5 1 55.66 107 THR A N 1
ATOM 801 C CA . THR A 1 107 ? 9.008 -2.768 22.828 1 55.66 107 THR A CA 1
ATOM 802 C C . THR A 1 107 ? 9.992 -1.729 23.359 1 55.66 107 THR A C 1
ATOM 804 O O . THR A 1 107 ? 11.117 -1.621 22.859 1 55.66 107 THR A O 1
ATOM 807 N N . GLN A 1 108 ? 9.445 -0.752 24.125 1 46.38 108 GLN A N 1
ATOM 808 C CA . GLN A 1 108 ? 10.242 0.213 24.875 1 46.38 108 GLN A CA 1
ATOM 809 C C . GLN A 1 108 ? 11.539 -0.42 25.375 1 46.38 108 GLN A C 1
ATOM 811 O O . GLN A 1 108 ? 12.555 0.261 25.516 1 46.38 108 GLN A O 1
ATOM 816 N N . ASN A 1 109 ? 11.406 -1.612 25.766 1 42 109 ASN A N 1
ATOM 817 C CA . ASN A 1 109 ? 12.594 -2.203 26.375 1 42 109 ASN A CA 1
ATOM 818 C C . ASN A 1 109 ? 13.477 -2.889 25.328 1 42 109 ASN A C 1
ATOM 820 O O . ASN A 1 109 ? 13.008 -3.754 24.594 1 42 109 ASN A O 1
ATOM 824 N N . ASN A 1 110 ? 14.297 -2.025 24.688 1 44.28 110 ASN A N 1
ATOM 825 C CA . ASN A 1 110 ? 15.328 -2.416 23.734 1 44.28 110 ASN A CA 1
ATOM 826 C C . ASN A 1 110 ? 15.719 -3.881 23.891 1 44.28 110 ASN A C 1
ATOM 828 O O . ASN A 1 110 ? 16.453 -4.23 24.812 1 44.28 110 ASN A O 1
ATOM 832 N N . CYS A 1 111 ? 14.922 -4.719 23.812 1 41.25 111 CYS A N 1
ATOM 833 C CA . CYS A 1 111 ? 15.578 -6.023 23.844 1 41.25 111 CYS A CA 1
ATOM 834 C C . CYS A 1 111 ? 16.719 -6.09 22.844 1 41.25 111 CYS A C 1
ATOM 836 O O . CYS A 1 111 ? 16.547 -5.762 21.656 1 41.25 111 CYS A O 1
ATOM 838 N N . GLN A 1 112 ? 17.906 -6.074 23.312 1 43.88 112 GLN A N 1
ATOM 839 C CA . GLN A 1 112 ? 19.234 -6.016 22.734 1 43.88 112 GLN A CA 1
ATOM 840 C C . GLN A 1 112 ? 19.328 -6.902 21.5 1 43.88 112 GLN A C 1
ATOM 842 O O . GLN A 1 112 ? 20.078 -6.598 20.562 1 43.88 112 GLN A O 1
ATOM 847 N N . ASP A 1 113 ? 18.578 -7.973 21.453 1 47.09 113 ASP A N 1
ATOM 848 C CA . ASP A 1 113 ? 19.109 -8.945 20.5 1 47.09 113 ASP A CA 1
ATOM 849 C C . ASP A 1 113 ? 18.516 -8.727 19.109 1 47.09 113 ASP A C 1
ATOM 851 O O . ASP A 1 113 ? 19.156 -9.023 18.094 1 47.09 113 ASP A O 1
ATOM 855 N N . PHE A 1 114 ? 17.203 -8.414 19.094 1 52.59 114 PHE A N 1
ATOM 856 C CA . PHE A 1 114 ? 16.734 -8.164 17.734 1 52.59 114 PHE A CA 1
ATOM 857 C C . PHE A 1 114 ? 16.188 -6.754 17.594 1 52.59 114 PHE A C 1
ATOM 859 O O . PHE A 1 114 ? 15.289 -6.352 18.344 1 52.59 114 PHE A O 1
ATOM 866 N N . GLN A 1 115 ? 17.062 -6.027 16.859 1 64.56 115 GLN A N 1
ATOM 867 C CA . GLN A 1 115 ? 16.625 -4.664 16.578 1 64.56 115 GLN A CA 1
ATOM 868 C C . GLN A 1 115 ? 16.297 -4.473 15.109 1 64.56 115 GLN A C 1
ATOM 870 O O . GLN A 1 115 ? 17.062 -4.898 14.242 1 64.56 115 GLN A O 1
ATOM 875 N N . ILE A 1 116 ? 15.07 -4.297 14.812 1 76.19 116 ILE A N 1
ATOM 876 C CA . ILE A 1 116 ? 14.672 -3.93 13.453 1 76.19 116 ILE A CA 1
ATOM 877 C C . ILE A 1 116 ? 15.492 -2.727 12.984 1 76.19 116 ILE A C 1
ATOM 879 O O . ILE A 1 116 ? 15.625 -1.738 13.711 1 76.19 116 ILE A O 1
ATOM 883 N N . ASP A 1 117 ? 16.094 -2.934 11.789 1 81.31 117 ASP A N 1
ATOM 884 C CA . ASP A 1 117 ? 16.812 -1.812 11.18 1 81.31 117 ASP A CA 1
ATOM 885 C C . ASP A 1 117 ? 15.836 -0.712 10.766 1 81.31 117 ASP A C 1
ATOM 887 O O . ASP A 1 117 ? 15 -0.916 9.883 1 81.31 117 ASP A O 1
ATOM 891 N N . PRO A 1 118 ? 15.922 0.369 11.43 1 84.62 118 PRO A N 1
ATOM 892 C CA . PRO A 1 118 ? 14.984 1.438 11.07 1 84.62 118 PRO A CA 1
ATOM 893 C C . PRO A 1 118 ? 15.312 2.078 9.719 1 84.62 118 PRO A C 1
ATOM 895 O O . PRO A 1 118 ? 14.516 2.859 9.195 1 84.62 118 PRO A O 1
ATOM 898 N N . CYS A 1 119 ? 16.516 1.754 9.133 1 90 119 CYS A N 1
ATOM 899 C CA . CYS A 1 119 ? 16.922 2.35 7.871 1 90 119 CYS A CA 1
ATOM 900 C C . CYS A 1 119 ? 16.328 1.587 6.691 1 90 119 CYS A C 1
ATOM 902 O O . CYS A 1 119 ? 17.062 1.037 5.867 1 90 119 CYS A O 1
ATOM 904 N N . GLN A 1 120 ? 15.008 1.585 6.73 1 91.31 120 GLN A N 1
ATOM 905 C CA . GLN A 1 120 ? 14.242 0.975 5.645 1 91.31 120 GLN A CA 1
ATOM 906 C C . GLN A 1 120 ? 13.477 2.029 4.852 1 91.31 120 GLN A C 1
ATOM 908 O O . GLN A 1 120 ? 12.656 2.754 5.406 1 91.31 120 GLN A O 1
ATOM 913 N N . ARG A 1 121 ? 13.742 2.078 3.598 1 94.12 121 ARG A N 1
ATOM 914 C CA . ARG A 1 121 ? 13.008 3.045 2.785 1 94.12 121 ARG A CA 1
ATOM 915 C C . ARG A 1 121 ? 11.523 2.713 2.744 1 94.12 121 ARG A C 1
ATOM 917 O O . ARG A 1 121 ? 11.148 1.542 2.656 1 94.12 121 ARG A O 1
ATOM 924 N N . ALA A 1 122 ? 10.797 3.773 2.77 1 95.94 122 ALA A N 1
ATOM 925 C CA . ALA A 1 122 ? 9.344 3.631 2.736 1 95.94 122 ALA A CA 1
ATOM 926 C C . ALA A 1 122 ? 8.859 3.285 1.332 1 95.94 122 ALA A C 1
ATOM 928 O O . ALA A 1 122 ? 9.555 3.555 0.346 1 95.94 122 ALA A O 1
ATOM 929 N N . TYR A 1 123 ? 7.758 2.629 1.313 1 95.56 123 TYR A N 1
ATOM 930 C CA . TYR A 1 123 ? 7.078 2.297 0.066 1 95.56 123 TYR A CA 1
ATOM 931 C C . TYR A 1 123 ? 5.812 3.131 -0.103 1 95.56 123 TYR A C 1
ATOM 933 O O . TYR A 1 123 ? 5.02 3.264 0.832 1 95.56 123 TYR A O 1
ATOM 941 N N . VAL A 1 124 ? 5.656 3.709 -1.283 1 96.56 124 VAL A N 1
ATOM 942 C CA . VAL A 1 124 ? 4.48 4.551 -1.502 1 96.56 124 VAL A CA 1
ATOM 943 C C . VAL A 1 124 ? 3.57 3.902 -2.543 1 96.56 124 VAL A C 1
ATOM 945 O O . VAL A 1 124 ? 4.031 3.139 -3.393 1 96.56 124 VAL A O 1
ATOM 948 N N . HIS A 1 125 ? 2.324 4.195 -2.414 1 94.69 125 HIS A N 1
ATOM 949 C CA . HIS A 1 125 ? 1.251 3.801 -3.316 1 94.69 125 HIS A CA 1
ATOM 950 C C . HIS A 1 125 ? 0.486 5.016 -3.83 1 94.69 125 HIS A C 1
ATOM 952 O O . HIS A 1 125 ? -0.138 5.738 -3.049 1 94.69 125 HIS A O 1
ATOM 958 N N . LEU A 1 126 ? 0.541 5.172 -5.145 1 95.81 126 LEU A N 1
ATOM 959 C CA . LEU A 1 126 ? 0.007 6.402 -5.719 1 95.81 126 LEU A CA 1
ATOM 960 C C . LEU A 1 126 ? -0.957 6.094 -6.859 1 95.81 126 LEU A C 1
ATOM 962 O O . LEU A 1 126 ? -0.713 5.188 -7.656 1 95.81 126 LEU A O 1
ATOM 966 N N . SER A 1 127 ? -1.976 6.832 -6.902 1 93.44 127 SER A N 1
ATOM 967 C CA . SER A 1 127 ? -2.867 6.832 -8.055 1 93.44 127 SER A CA 1
ATOM 968 C C . SER A 1 127 ? -3.346 8.242 -8.383 1 93.44 127 SER A C 1
ATOM 970 O O . SER A 1 127 ? -3.689 9.008 -7.48 1 93.44 127 SER A O 1
ATOM 972 N N . GLY A 1 128 ? -3.307 8.57 -9.594 1 91.56 128 GLY A N 1
ATOM 973 C CA . GLY A 1 128 ? -3.734 9.891 -10.031 1 91.56 128 GLY A CA 1
ATOM 974 C C . GLY A 1 128 ? -3.35 10.195 -11.469 1 91.56 128 GLY A C 1
ATOM 975 O O . GLY A 1 128 ? -2.77 9.352 -12.156 1 91.56 128 GLY A O 1
ATOM 976 N N . PRO A 1 129 ? -3.717 11.352 -11.906 1 89.25 129 PRO A N 1
ATOM 977 C CA . PRO A 1 129 ? -3.369 11.75 -13.273 1 89.25 129 PRO A CA 1
ATOM 978 C C . PRO A 1 129 ? -1.914 12.195 -13.406 1 89.25 129 PRO A C 1
ATOM 980 O O . PRO A 1 129 ? -1.382 12.852 -12.516 1 89.25 129 PRO A O 1
ATOM 983 N N . VAL A 1 130 ? -1.354 11.82 -14.5 1 91.44 130 VAL A N 1
ATOM 984 C CA . VAL A 1 130 ? 0.032 12.156 -14.812 1 91.44 130 VAL A CA 1
ATOM 985 C C . VAL A 1 130 ? 0.105 13.57 -15.391 1 91.44 130 VAL A C 1
ATOM 987 O O . VAL A 1 130 ? -0.753 13.969 -16.188 1 91.44 130 VAL A O 1
ATOM 990 N N . THR A 1 131 ? 1.112 14.258 -14.938 1 90.62 131 THR A N 1
ATOM 991 C CA . THR A 1 131 ? 1.401 15.57 -15.508 1 90.62 131 THR A CA 1
ATOM 992 C C . THR A 1 131 ? 2.896 15.727 -15.773 1 90.62 131 THR A C 1
ATOM 994 O O . THR A 1 131 ? 3.703 14.922 -15.305 1 90.62 131 THR A O 1
ATOM 997 N N . ASN A 1 132 ? 3.305 16.688 -16.641 1 93.31 132 ASN A N 1
ATOM 998 C CA . ASN A 1 132 ? 4.691 17.062 -16.875 1 93.31 132 ASN A CA 1
ATOM 999 C C . ASN A 1 132 ? 5.539 15.867 -17.297 1 93.31 132 ASN A C 1
ATOM 1001 O O . ASN A 1 132 ? 6.594 15.609 -16.703 1 93.31 132 ASN A O 1
ATOM 1005 N N . VAL A 1 133 ? 5.105 15.25 -18.281 1 92.69 133 VAL A N 1
ATOM 1006 C CA . VAL A 1 133 ? 5.797 14.07 -18.781 1 92.69 133 VAL A CA 1
ATOM 1007 C C . VAL A 1 133 ? 7.035 14.492 -19.562 1 92.69 133 VAL A C 1
ATOM 1009 O O . VAL A 1 133 ? 6.945 15.32 -20.484 1 92.69 133 VAL A O 1
ATOM 1012 N N . HIS A 1 134 ? 8.18 13.961 -19.219 1 92.81 134 HIS A N 1
ATOM 1013 C CA . HIS A 1 134 ? 9.43 14.148 -19.953 1 92.81 134 HIS A CA 1
ATOM 1014 C C . HIS A 1 134 ? 9.906 12.844 -20.578 1 92.81 134 HIS A C 1
ATOM 1016 O O . HIS A 1 134 ? 10.531 12.016 -19.906 1 92.81 134 HIS A O 1
ATOM 1022 N N . LYS A 1 135 ? 9.805 12.727 -21.812 1 87.06 135 LYS A N 1
ATOM 1023 C CA . LYS A 1 135 ? 10.078 11.484 -22.531 1 87.06 135 LYS A CA 1
ATOM 1024 C C . LYS A 1 135 ? 11.57 11.172 -22.562 1 87.06 135 LYS A C 1
ATOM 1026 O O . LYS A 1 135 ? 11.969 10.016 -22.438 1 87.06 135 LYS A O 1
ATOM 1031 N N . GLU A 1 136 ? 12.352 12.172 -22.734 1 88.12 136 GLU A N 1
ATOM 1032 C CA . GLU A 1 136 ? 13.789 11.969 -22.844 1 88.12 136 GLU A CA 1
ATOM 1033 C C . GLU A 1 136 ? 14.375 11.43 -21.547 1 88.12 136 GLU A C 1
ATOM 1035 O O . GLU A 1 136 ? 15.18 10.492 -21.547 1 88.12 136 GLU A O 1
ATOM 1040 N N . SER A 1 137 ? 13.875 12 -20.469 1 89.94 137 SER A N 1
ATOM 1041 C CA . SER A 1 137 ? 14.375 11.562 -19.172 1 89.94 137 SER A CA 1
ATOM 1042 C C . SER A 1 137 ? 13.5 10.461 -18.578 1 89.94 137 SER A C 1
ATOM 1044 O O . SER A 1 137 ? 13.82 9.898 -17.531 1 89.94 137 SER A O 1
ATOM 1046 N N . GLU A 1 138 ? 12.367 10.188 -19.219 1 91.75 138 GLU A N 1
ATOM 1047 C CA . GLU A 1 138 ? 11.422 9.156 -18.812 1 91.75 138 GLU A CA 1
ATOM 1048 C C . GLU A 1 138 ? 10.922 9.383 -17.391 1 91.75 138 GLU A C 1
ATOM 1050 O O . GLU A 1 138 ? 10.898 8.453 -16.578 1 91.75 138 GLU A O 1
ATOM 1055 N N . THR A 1 139 ? 10.664 10.625 -17.125 1 94.56 139 THR A N 1
ATOM 1056 C CA . THR A 1 139 ? 10.102 11.031 -15.844 1 94.56 139 THR A CA 1
ATOM 1057 C C . THR A 1 139 ? 8.758 11.727 -16.031 1 94.56 139 THR A C 1
ATOM 1059 O O . THR A 1 139 ? 8.445 12.195 -17.125 1 94.56 139 THR A O 1
ATOM 1062 N N . PHE A 1 140 ? 7.953 11.703 -15 1 96.38 140 PHE A N 1
ATOM 1063 C CA . PHE A 1 140 ? 6.688 12.422 -14.992 1 96.38 140 PHE A CA 1
ATOM 1064 C C . PHE A 1 140 ? 6.285 12.789 -13.57 1 96.38 140 PHE A C 1
ATOM 1066 O O . PHE A 1 140 ? 6.973 12.43 -12.609 1 96.38 140 PHE A O 1
ATOM 1073 N N . LYS A 1 141 ? 5.285 13.586 -13.477 1 96.69 141 LYS A N 1
ATOM 1074 C CA . LYS A 1 141 ? 4.84 14.047 -12.164 1 96.69 141 LYS A CA 1
ATOM 1075 C C . LYS A 1 141 ? 3.426 13.555 -11.867 1 96.69 141 LYS A C 1
ATOM 1077 O O . LYS A 1 141 ? 2.643 13.297 -12.781 1 96.69 141 LYS A O 1
ATOM 1082 N N . LEU A 1 142 ? 3.193 13.312 -10.609 1 95.94 142 LEU A N 1
ATOM 1083 C CA . LEU A 1 142 ? 1.868 13.078 -10.047 1 95.94 142 LEU A CA 1
ATOM 1084 C C . LEU A 1 142 ? 1.57 14.07 -8.922 1 95.94 142 LEU A C 1
ATOM 1086 O O . LEU A 1 142 ? 2.328 14.172 -7.957 1 95.94 142 LEU A O 1
ATOM 1090 N N . ASP A 1 143 ? 0.545 14.852 -9.094 1 94.5 143 ASP A N 1
ATOM 1091 C CA . ASP A 1 143 ? 0.027 15.703 -8.023 1 94.5 143 ASP A CA 1
ATOM 1092 C C . ASP A 1 143 ? -1.314 15.188 -7.512 1 94.5 143 ASP A C 1
ATOM 1094 O O . ASP A 1 143 ? -2.365 15.516 -8.062 1 94.5 143 ASP A O 1
ATOM 1098 N N . VAL A 1 144 ? -1.244 14.453 -6.41 1 93.88 144 VAL A N 1
ATOM 1099 C CA . VAL A 1 144 ? -2.406 13.719 -5.922 1 93.88 144 VAL A CA 1
ATOM 1100 C C . VAL A 1 144 ? -3.145 14.555 -4.879 1 93.88 144 VAL A C 1
ATOM 1102 O O . VAL A 1 144 ? -2.561 14.953 -3.869 1 93.88 144 VAL A O 1
ATOM 1105 N N . GLU A 1 145 ? -4.332 14.844 -5.188 1 90.81 145 GLU A N 1
ATOM 1106 C CA . GLU A 1 145 ? -5.219 15.477 -4.219 1 90.81 145 GLU A CA 1
ATOM 1107 C C . GLU A 1 145 ? -6.191 14.469 -3.611 1 90.81 145 GLU A C 1
ATOM 1109 O O . GLU A 1 145 ? -6.891 13.758 -4.336 1 90.81 145 GLU A O 1
ATOM 1114 N N . HIS A 1 146 ? -6.184 14.359 -2.291 1 87.75 146 HIS A N 1
ATOM 1115 C CA . HIS A 1 146 ? -7.09 13.422 -1.636 1 87.75 146 HIS A CA 1
ATOM 1116 C C . HIS A 1 146 ? -7.395 13.859 -0.207 1 87.75 146 HIS A C 1
ATOM 1118 O O . HIS A 1 146 ? -6.754 14.773 0.316 1 87.75 146 HIS A O 1
ATOM 1124 N N . TYR A 1 147 ? -8.328 13.242 0.342 1 85.69 147 TYR A N 1
ATOM 1125 C CA . TYR A 1 147 ? -8.82 13.633 1.656 1 85.69 147 TYR A CA 1
ATOM 1126 C C . TYR A 1 147 ? -7.793 13.336 2.74 1 85.69 147 TYR A C 1
ATOM 1128 O O . TYR A 1 147 ? -7.246 12.234 2.799 1 85.69 147 TYR A O 1
ATOM 1136 N N . ILE A 1 148 ? -7.547 14.273 3.523 1 92.44 148 ILE A N 1
ATOM 1137 C CA . ILE A 1 148 ? -6.793 14.164 4.766 1 92.44 148 ILE A CA 1
ATOM 1138 C C . ILE A 1 148 ? -7.504 14.938 5.871 1 92.44 148 ILE A C 1
ATOM 1140 O O . ILE A 1 148 ? -7.84 16.109 5.699 1 92.44 148 ILE A O 1
ATOM 1144 N N . SER A 1 149 ? -7.684 14.375 7.012 1 92.06 149 SER A N 1
ATOM 1145 C CA . SER A 1 149 ? -8.547 14.898 8.062 1 92.06 149 SER A CA 1
ATOM 1146 C C . SER A 1 149 ? -8.062 16.25 8.562 1 92.06 149 SER A C 1
ATOM 1148 O O . SER A 1 149 ? -8.859 17.141 8.852 1 92.06 149 SER A O 1
ATOM 1150 N N . ALA A 1 150 ? -6.789 16.453 8.664 1 93.31 150 ALA A N 1
ATOM 1151 C CA . ALA A 1 150 ? -6.23 17.688 9.195 1 93.31 150 ALA A CA 1
ATOM 1152 C C . ALA A 1 150 ? -6.605 18.875 8.305 1 93.31 150 ALA A C 1
ATOM 1154 O O . ALA A 1 150 ? -6.809 19.984 8.805 1 93.31 150 ALA A O 1
ATOM 1155 N N . PHE A 1 151 ? -6.66 18.641 7.027 1 91.88 151 PHE A N 1
ATOM 1156 C CA . PHE A 1 151 ? -7.004 19.719 6.102 1 91.88 151 PHE A CA 1
ATOM 1157 C C . PHE A 1 151 ? -8.492 20.031 6.176 1 91.88 151 PHE A C 1
ATOM 1159 O O . PHE A 1 151 ? -8.891 21.188 5.984 1 91.88 151 PHE A O 1
ATOM 1166 N N . ARG A 1 152 ? -9.258 19.016 6.383 1 85.25 152 ARG A N 1
ATOM 1167 C CA . ARG A 1 152 ? -10.68 19.234 6.586 1 85.25 152 ARG A CA 1
ATOM 1168 C C . ARG A 1 152 ? -10.93 20.172 7.758 1 85.25 152 ARG A C 1
ATOM 1170 O O . ARG A 1 152 ? -11.695 21.141 7.645 1 85.25 152 ARG A O 1
ATOM 1177 N N . ASP A 1 153 ? -10.273 19.969 8.812 1 85.44 153 ASP A N 1
ATOM 1178 C CA . ASP A 1 153 ? -10.453 20.781 10.016 1 85.44 153 ASP A CA 1
ATOM 1179 C C . ASP A 1 153 ? -9.914 22.188 9.812 1 85.44 153 ASP A C 1
ATOM 1181 O O . ASP A 1 153 ? -10.5 23.156 10.312 1 85.44 153 ASP A O 1
ATOM 1185 N N . LEU A 1 154 ? -8.836 22.281 9.125 1 84.5 154 LEU A N 1
ATOM 1186 C CA . LEU A 1 154 ? -8.289 23.594 8.781 1 84.5 154 LEU A CA 1
ATOM 1187 C C . LEU A 1 154 ? -9.312 24.422 8.008 1 84.5 154 LEU A C 1
ATOM 1189 O O . LEU A 1 154 ? -9.5 25.609 8.289 1 84.5 154 LEU A O 1
ATOM 1193 N N . ASN A 1 155 ? -9.953 23.812 7.117 1 81.56 155 ASN A N 1
ATOM 1194 C CA . ASN A 1 155 ? -10.906 24.5 6.254 1 81.56 155 ASN A CA 1
ATOM 1195 C C . ASN A 1 155 ? -12.203 24.812 6.988 1 81.56 155 ASN A C 1
ATOM 1197 O O . ASN A 1 155 ? -12.891 25.781 6.672 1 81.56 155 ASN A O 1
ATOM 1201 N N . ASN A 1 156 ? -12.461 24.062 7.996 1 77.69 156 ASN A N 1
ATOM 1202 C CA . ASN A 1 156 ? -13.688 24.266 8.766 1 77.69 156 ASN A CA 1
ATOM 1203 C C . ASN A 1 156 ? -13.484 25.281 9.875 1 77.69 156 ASN A C 1
ATOM 1205 O O . ASN A 1 156 ? -14.445 25.891 10.352 1 77.69 156 ASN A O 1
ATOM 1209 N N . SER A 1 157 ? -12.328 25.328 10.492 1 69.75 157 SER A N 1
ATOM 1210 C CA . SER A 1 157 ? -12.039 26.188 11.633 1 69.75 157 SER A CA 1
ATOM 1211 C C . SER A 1 157 ? -11.984 27.656 11.211 1 69.75 157 SER A C 1
ATOM 1213 O O . SER A 1 157 ? -12.219 28.547 12.031 1 69.75 157 SER A O 1
ATOM 1215 N N . ASN A 1 158 ? -11.57 27.828 10.031 1 62.84 158 ASN A N 1
ATOM 1216 C CA . ASN A 1 158 ? -11.43 29.219 9.609 1 62.84 158 ASN A CA 1
ATOM 1217 C C . ASN A 1 158 ? -12.75 29.781 9.062 1 62.84 158 ASN A C 1
ATOM 1219 O O . ASN A 1 158 ? -13.555 29.031 8.5 1 62.84 158 ASN A O 1
ATOM 1223 N N . SER A 1 159 ? -13.133 30.875 9.648 1 58.91 159 SER A N 1
ATOM 1224 C CA . SER A 1 159 ? -14.289 31.609 9.141 1 58.91 159 SER A CA 1
ATOM 1225 C C . SER A 1 159 ? -14.273 31.688 7.621 1 58.91 159 SER A C 1
ATOM 1227 O O . SER A 1 159 ? -15.328 31.828 6.992 1 58.91 159 SER A O 1
ATOM 1229 N N . LYS A 1 160 ? -13.117 31.75 7.098 1 60.47 160 LYS A N 1
ATOM 1230 C CA . LYS A 1 160 ? -12.953 31.688 5.648 1 60.47 160 LYS A CA 1
ATOM 1231 C C . LYS A 1 160 ? -12.164 30.453 5.238 1 60.47 160 LYS A C 1
ATOM 1233 O O . LYS A 1 160 ? -11.008 30.297 5.633 1 60.47 160 LYS A O 1
ATOM 1238 N N . PRO A 1 161 ? -12.836 29.5 4.594 1 65.69 161 PRO A N 1
ATOM 1239 C CA . PRO A 1 161 ? -12.055 28.344 4.137 1 65.69 161 PRO A CA 1
ATOM 1240 C C . PRO A 1 161 ? -10.781 28.766 3.395 1 65.69 161 PRO A C 1
ATOM 1242 O O . PRO A 1 161 ? -10.82 29.672 2.562 1 65.69 161 PRO A O 1
ATOM 1245 N N . THR A 1 162 ? -9.555 28.453 3.959 1 70.62 162 THR A N 1
ATOM 1246 C CA . THR A 1 162 ? -8.273 28.797 3.355 1 70.62 162 THR A CA 1
ATOM 1247 C C . THR A 1 162 ? -8.188 28.281 1.924 1 70.62 162 THR A C 1
ATOM 1249 O O . THR A 1 162 ? -7.395 28.766 1.122 1 70.62 162 THR A O 1
ATOM 1252 N N . GLY A 1 163 ? -9.094 27.281 1.615 1 81.12 163 GLY A N 1
ATOM 1253 C CA . GLY A 1 163 ? -9.055 26.672 0.291 1 81.12 163 GLY A CA 1
ATOM 1254 C C . GLY A 1 163 ? -7.82 25.828 0.055 1 81.12 163 GLY A C 1
ATOM 1255 O O . GLY A 1 163 ? -7.594 25.344 -1.057 1 81.12 163 GLY A O 1
ATOM 1256 N N . ILE A 1 164 ? -6.992 25.656 1.075 1 86.25 164 ILE A N 1
ATOM 1257 C CA . ILE A 1 164 ? -5.777 24.859 0.938 1 86.25 164 ILE A CA 1
ATOM 1258 C C . ILE A 1 164 ? -6.141 23.375 0.812 1 86.25 164 ILE A C 1
ATOM 1260 O O . ILE A 1 164 ? -6.914 22.859 1.615 1 86.25 164 ILE A O 1
ATOM 1264 N N . LYS A 1 165 ? -5.586 22.766 -0.179 1 89 165 LYS A N 1
ATOM 1265 C CA . LYS A 1 165 ? -5.891 21.359 -0.459 1 89 165 LYS A CA 1
ATOM 1266 C C . LYS A 1 165 ? -4.715 20.453 -0.097 1 89 165 LYS A C 1
ATOM 1268 O O . LYS A 1 165 ? -3.555 20.859 -0.218 1 89 165 LYS A O 1
ATOM 1273 N N . PRO A 1 166 ? -5.082 19.25 0.4 1 92.81 166 PRO A N 1
ATOM 1274 C CA . PRO A 1 166 ? -4.012 18.266 0.62 1 92.81 166 PRO A CA 1
ATOM 1275 C C . PRO A 1 166 ? -3.441 17.719 -0.684 1 92.81 166 PRO A C 1
ATOM 1277 O O . PRO A 1 166 ? -4.129 16.984 -1.404 1 92.81 166 PRO A O 1
ATOM 1280 N N . ILE A 1 167 ? -2.234 18.094 -0.958 1 94.44 167 ILE A N 1
ATOM 1281 C CA . ILE A 1 167 ? -1.601 17.641 -2.191 1 94.44 167 ILE A CA 1
ATOM 1282 C C . ILE A 1 167 ? -0.347 16.828 -1.857 1 94.44 167 ILE A C 1
ATOM 1284 O O . ILE A 1 167 ? 0.434 17.219 -0.985 1 94.44 167 ILE A O 1
ATOM 1288 N N . ALA A 1 168 ? -0.244 15.695 -2.482 1 96.81 168 ALA A N 1
ATOM 1289 C CA . ALA A 1 168 ? 0.988 14.914 -2.49 1 96.81 168 ALA A CA 1
ATOM 1290 C C . ALA A 1 168 ? 1.686 15 -3.844 1 96.81 168 ALA A C 1
ATOM 1292 O O . ALA A 1 168 ? 1.352 14.258 -4.77 1 96.81 168 ALA A O 1
ATOM 1293 N N . PRO A 1 169 ? 2.637 15.891 -3.924 1 97.62 169 PRO A N 1
ATOM 1294 C CA . PRO A 1 169 ? 3.352 16.031 -5.195 1 97.62 169 PRO A CA 1
ATOM 1295 C C . PRO A 1 169 ? 4.512 15.047 -5.328 1 97.62 169 PRO A C 1
ATOM 1297 O O . PRO A 1 169 ? 5.41 15.031 -4.484 1 97.62 169 PRO A O 1
ATOM 1300 N N . PHE A 1 170 ? 4.535 14.297 -6.418 1 97.94 170 PHE A N 1
ATOM 1301 C CA . PHE A 1 170 ? 5.598 13.32 -6.641 1 97.94 170 PHE A CA 1
ATOM 1302 C C . PHE A 1 170 ? 6.254 13.539 -8 1 97.94 170 PHE A C 1
ATOM 1304 O O . PHE A 1 170 ? 5.57 13.836 -8.984 1 97.94 170 PHE A O 1
ATOM 1311 N N . THR A 1 171 ? 7.535 13.469 -8.023 1 98 171 THR A N 1
ATOM 1312 C CA . THR A 1 171 ? 8.273 13.18 -9.25 1 98 171 THR A CA 1
ATOM 1313 C C . THR A 1 171 ? 8.562 11.68 -9.367 1 98 171 THR A C 1
ATOM 1315 O O . THR A 1 171 ? 9.086 11.07 -8.43 1 98 171 THR A O 1
ATOM 1318 N N . CYS A 1 172 ? 8.242 11.141 -10.477 1 97.69 172 CYS A N 1
ATOM 1319 C CA . CYS A 1 172 ? 8.289 9.695 -10.664 1 97.69 172 CYS A CA 1
ATOM 1320 C C . CYS A 1 172 ? 9.391 9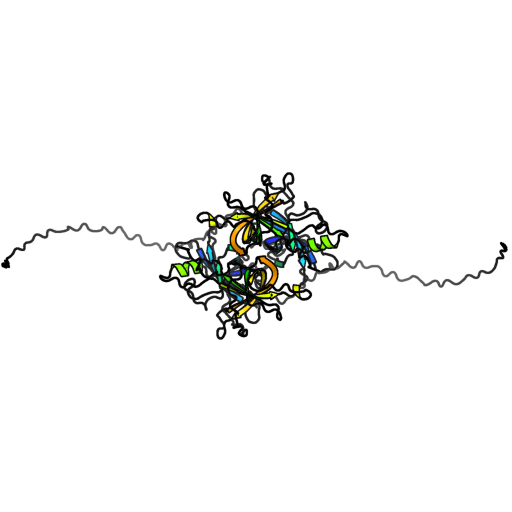.305 -11.641 1 97.69 172 CYS A C 1
ATOM 1322 O O . CYS A 1 172 ? 9.438 9.82 -12.758 1 97.69 172 CYS A O 1
ATOM 1324 N N . GLU A 1 173 ? 10.234 8.406 -11.188 1 96.19 173 GLU A N 1
ATOM 1325 C CA . GLU A 1 173 ? 11.281 7.805 -12.016 1 96.19 173 GLU A CA 1
ATOM 1326 C C . GLU A 1 173 ? 11.227 6.281 -11.953 1 96.19 173 GLU A C 1
ATOM 1328 O O . GLU A 1 173 ? 10.836 5.707 -10.938 1 96.19 173 GLU A O 1
ATOM 1333 N N . PHE A 1 174 ? 11.641 5.672 -13.016 1 94.38 174 PHE A N 1
ATOM 1334 C CA . PHE A 1 174 ? 11.602 4.215 -13.047 1 94.38 174 PHE A CA 1
ATOM 1335 C C . PHE A 1 174 ? 12.812 3.629 -12.328 1 94.38 174 PHE A C 1
ATOM 1337 O O . PHE A 1 174 ? 13.922 4.148 -12.445 1 94.38 174 PHE A O 1
ATOM 1344 N N . SER A 1 175 ? 12.531 2.557 -11.633 1 91.75 175 SER A N 1
ATOM 1345 C CA . SER A 1 175 ? 13.602 1.863 -10.922 1 91.75 175 SER A CA 1
ATOM 1346 C C . SER A 1 175 ? 14.531 1.14 -11.891 1 91.75 175 SER A C 1
ATOM 1348 O O . SER A 1 175 ? 14.242 1.054 -13.086 1 91.75 175 SER A O 1
ATOM 1350 N N . SER A 1 176 ? 15.602 0.577 -11.359 1 85.75 176 SER A N 1
ATOM 1351 C CA . SER A 1 176 ? 16.609 -0.122 -12.148 1 85.75 176 SER A CA 1
ATOM 1352 C C . SER A 1 176 ? 16.047 -1.396 -12.766 1 85.75 176 SER A C 1
ATOM 1354 O O . SER A 1 176 ? 16.641 -1.944 -13.703 1 85.75 176 SER A O 1
ATOM 1356 N N . ARG A 1 177 ? 14.93 -1.833 -12.281 1 81.5 177 ARG A N 1
ATOM 1357 C CA . ARG A 1 177 ? 14.336 -3.037 -12.844 1 81.5 177 ARG A CA 1
ATOM 1358 C C . ARG A 1 177 ? 13.938 -2.818 -14.297 1 81.5 177 ARG A C 1
ATOM 1360 O O . ARG A 1 177 ? 13.742 -3.779 -15.047 1 81.5 177 ARG A O 1
ATOM 1367 N N . TYR A 1 178 ? 13.789 -1.594 -14.656 1 84.12 178 TYR A N 1
ATOM 1368 C CA . TYR A 1 178 ? 13.383 -1.251 -16.016 1 84.12 178 TYR A CA 1
ATOM 1369 C C . TYR A 1 178 ? 14.594 -0.925 -16.875 1 84.12 178 TYR A C 1
ATOM 1371 O O . TYR A 1 178 ? 14.453 -0.489 -18.031 1 84.12 178 TYR A O 1
ATOM 1379 N N . GLN A 1 179 ? 15.773 -1.018 -16.422 1 79.88 179 GLN A N 1
ATOM 1380 C CA . GLN A 1 179 ? 16.984 -0.577 -17.109 1 79.88 179 GLN A CA 1
ATOM 1381 C C . GLN A 1 179 ? 17.109 -1.254 -18.469 1 79.88 179 GLN A C 1
ATOM 1383 O O . GLN A 1 179 ? 17.5 -0.618 -19.438 1 79.88 179 GLN A O 1
ATOM 1388 N N . ASN A 1 180 ? 16.766 -2.473 -18.578 1 75 180 ASN A N 1
ATOM 1389 C CA . ASN A 1 180 ? 16.953 -3.199 -19.828 1 75 180 ASN A CA 1
ATOM 1390 C C . ASN A 1 180 ? 15.625 -3.406 -20.562 1 75 180 ASN A C 1
ATOM 1392 O O . ASN A 1 180 ? 15.508 -4.309 -21.391 1 75 180 ASN A O 1
ATOM 1396 N N . ARG A 1 181 ? 14.75 -2.641 -20.172 1 76.56 181 ARG A N 1
ATOM 1397 C CA . ARG A 1 181 ? 13.438 -2.756 -20.797 1 76.56 181 ARG A CA 1
ATOM 1398 C C . ARG A 1 181 ? 12.898 -1.386 -21.188 1 76.56 181 ARG A C 1
ATOM 1400 O O . ARG A 1 181 ? 13.383 -0.36 -20.703 1 76.56 181 ARG A O 1
ATOM 1407 N N . LYS A 1 182 ? 12.094 -1.489 -22.172 1 78 182 LYS A N 1
ATOM 1408 C CA . LYS A 1 182 ? 11.391 -0.252 -22.516 1 78 182 LYS A CA 1
ATOM 1409 C C . LYS A 1 182 ? 10.547 0.236 -21.344 1 78 182 LYS A C 1
ATOM 1411 O O . LYS A 1 182 ? 9.75 -0.521 -20.781 1 78 182 LYS A O 1
ATOM 1416 N N . ARG A 1 183 ? 10.789 1.459 -20.969 1 85.69 183 ARG A N 1
ATOM 1417 C CA . ARG A 1 183 ? 10.047 2.053 -19.859 1 85.69 183 ARG A CA 1
ATOM 1418 C C . ARG A 1 183 ? 8.656 2.494 -20.312 1 85.69 183 ARG A C 1
ATOM 1420 O O . ARG A 1 183 ? 8.516 3.188 -21.328 1 85.69 183 ARG A O 1
ATOM 1427 N N . PRO A 1 184 ? 7.629 2.086 -19.547 1 87.5 184 PRO A N 1
ATOM 1428 C CA . PRO A 1 184 ? 6.262 2.451 -19.922 1 87.5 184 PRO A CA 1
ATOM 1429 C C . PRO A 1 184 ? 5.891 3.865 -19.484 1 87.5 184 PRO A C 1
ATOM 1431 O O . PRO A 1 184 ? 5.082 4.043 -18.562 1 87.5 184 PRO A O 1
ATOM 1434 N N . VAL A 1 185 ? 6.406 4.801 -20.156 1 89.56 185 VAL A N 1
ATOM 1435 C CA . VAL A 1 185 ? 6.129 6.195 -19.844 1 89.56 185 VAL A CA 1
ATOM 1436 C C . VAL A 1 185 ? 4.695 6.543 -20.234 1 89.56 185 VAL A C 1
ATOM 1438 O O . VAL A 1 185 ? 4.297 6.352 -21.391 1 89.56 185 VAL A O 1
ATOM 1441 N N . PRO A 1 186 ? 3.98 7.012 -19.281 1 89.75 186 PRO A N 1
ATOM 1442 C CA . PRO A 1 186 ? 2.588 7.34 -19.594 1 89.75 186 PRO A CA 1
ATOM 1443 C C . PRO A 1 186 ? 2.457 8.609 -20.438 1 89.75 186 PRO A C 1
ATOM 1445 O O . PRO A 1 186 ? 3.406 9.398 -20.531 1 89.75 186 PRO A O 1
ATOM 1448 N N . PHE A 1 187 ? 1.26 8.781 -21.062 1 85.75 187 PHE A N 1
ATOM 1449 C CA . PHE A 1 187 ? 0.919 10.047 -21.688 1 85.75 187 PHE A CA 1
ATOM 1450 C C . PHE A 1 187 ? 0.393 11.047 -20.672 1 85.75 187 PHE A C 1
ATOM 1452 O O . PHE A 1 187 ? -0.117 10.648 -19.609 1 85.75 187 PHE A O 1
ATOM 1459 N N . ASP A 1 188 ? 0.485 12.242 -21.031 1 85.25 188 ASP A N 1
ATOM 1460 C CA . ASP A 1 188 ? -0.03 13.297 -20.156 1 85.25 188 ASP A CA 1
ATOM 1461 C C . ASP A 1 188 ? -1.527 13.117 -19.906 1 85.25 188 ASP A C 1
ATOM 1463 O O . ASP A 1 188 ? -2.271 12.758 -20.812 1 85.25 188 ASP A O 1
ATOM 1467 N N . ARG A 1 189 ? -1.932 13.242 -18.609 1 83.81 189 ARG A N 1
ATOM 1468 C CA . ARG A 1 189 ? -3.312 13.242 -18.141 1 83.81 189 ARG A CA 1
ATOM 1469 C C . ARG A 1 189 ? -3.871 11.82 -18.078 1 83.81 189 ARG A C 1
ATOM 1471 O O . ARG A 1 189 ? -5.074 11.633 -17.906 1 83.81 189 ARG A O 1
ATOM 1478 N N . ARG A 1 190 ? -3.025 10.867 -18.281 1 85.81 190 ARG A N 1
ATOM 1479 C CA . ARG A 1 190 ? -3.42 9.484 -18.047 1 85.81 190 ARG A CA 1
ATOM 1480 C C . ARG A 1 190 ? -3.443 9.172 -16.547 1 85.81 190 ARG A C 1
ATOM 148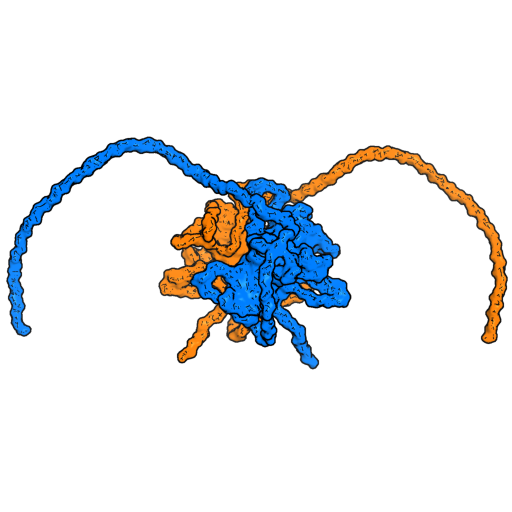2 O O . ARG A 1 190 ? -2.555 9.594 -15.812 1 85.81 190 ARG A O 1
ATOM 1489 N N . TYR A 1 191 ? -4.504 8.445 -16.219 1 88.94 191 TYR A N 1
ATOM 1490 C CA . TYR A 1 191 ? -4.492 7.945 -14.852 1 88.94 191 TYR A CA 1
ATOM 1491 C C . TYR A 1 191 ? -3.588 6.723 -14.727 1 88.94 191 TYR A C 1
ATOM 1493 O O . TYR A 1 191 ? -3.623 5.828 -15.57 1 88.94 191 TYR A O 1
ATOM 1501 N N . VAL A 1 192 ? -2.795 6.785 -13.648 1 91.62 192 VAL A N 1
ATOM 1502 C CA . VAL A 1 192 ? -1.925 5.641 -13.398 1 91.62 192 VAL A CA 1
ATOM 1503 C C . VAL A 1 192 ? -2.023 5.234 -11.93 1 91.62 192 VAL A C 1
ATOM 1505 O O . VAL A 1 192 ? -2.461 6.023 -11.086 1 91.62 192 VAL A O 1
ATOM 1508 N N . SER A 1 193 ? -1.776 4.027 -11.664 1 92 193 SER A N 1
ATOM 1509 C CA . SER A 1 193 ? -1.458 3.506 -10.344 1 92 193 SER A CA 1
ATOM 1510 C C . SER A 1 193 ? -0.009 3.037 -10.266 1 92 193 SER A C 1
ATOM 1512 O O . SER A 1 193 ? 0.435 2.24 -11.094 1 92 193 SER A O 1
ATOM 1514 N N . ILE A 1 194 ? 0.698 3.602 -9.32 1 94.19 194 ILE A N 1
ATOM 1515 C CA . ILE A 1 194 ? 2.119 3.281 -9.219 1 94.19 194 ILE A CA 1
ATOM 1516 C C . ILE A 1 194 ? 2.463 2.881 -7.789 1 94.19 194 ILE A C 1
ATOM 1518 O O . ILE A 1 194 ? 1.808 3.32 -6.84 1 94.19 194 ILE A O 1
ATOM 1522 N N . SER A 1 195 ? 3.41 2.018 -7.641 1 93.12 195 SER A N 1
ATOM 1523 C CA . SER A 1 195 ? 4.047 1.711 -6.363 1 93.12 195 SER A CA 1
ATOM 1524 C C . SER A 1 195 ? 5.566 1.688 -6.496 1 93.12 195 SER A C 1
ATOM 1526 O O . SER A 1 195 ? 6.098 1.328 -7.551 1 93.12 195 SER A O 1
ATOM 1528 N N . GLY A 1 196 ? 6.203 2.121 -5.477 1 95.81 196 GLY A N 1
ATOM 1529 C CA . GLY A 1 196 ? 7.656 2.145 -5.469 1 95.81 196 GLY A CA 1
ATOM 1530 C C . GLY A 1 196 ? 8.242 2.742 -4.203 1 95.81 196 GLY A C 1
ATOM 1531 O O . GLY A 1 196 ? 7.5 3.109 -3.287 1 95.81 196 GLY A O 1
ATOM 1532 N N . PHE A 1 197 ? 9.516 2.855 -4.16 1 96.69 197 PHE A N 1
ATOM 1533 C CA . PHE A 1 197 ? 10.203 3.352 -2.979 1 96.69 197 PHE A CA 1
ATOM 1534 C C . PHE A 1 197 ? 10.289 4.871 -3 1 96.69 197 PHE A C 1
ATOM 1536 O O . PHE A 1 197 ? 10.516 5.473 -4.051 1 96.69 197 PHE A O 1
ATOM 1543 N N . LEU A 1 198 ? 10.078 5.469 -1.839 1 97.5 198 LEU A N 1
ATOM 1544 C CA . LEU A 1 198 ? 10.43 6.867 -1.637 1 97.5 198 LEU A CA 1
ATOM 1545 C C . LEU A 1 198 ? 11.945 7.047 -1.597 1 97.5 198 LEU A C 1
ATOM 1547 O O . LEU A 1 198 ? 12.609 6.559 -0.679 1 97.5 198 LEU A O 1
ATOM 1551 N N . THR A 1 199 ? 12.516 7.848 -2.514 1 97.38 199 THR A N 1
ATOM 1552 C CA . THR A 1 199 ? 13.969 7.793 -2.656 1 97.38 199 THR A CA 1
ATOM 1553 C C . THR A 1 199 ? 14.594 9.148 -2.328 1 97.38 199 THR A C 1
ATOM 1555 O O . THR A 1 199 ? 15.797 9.234 -2.074 1 97.38 199 THR A O 1
ATOM 1558 N N . ASN A 1 200 ? 13.773 10.195 -2.455 1 96.81 200 ASN A N 1
ATOM 1559 C CA . ASN A 1 200 ? 14.336 11.523 -2.244 1 96.81 200 ASN A CA 1
ATOM 1560 C C . ASN A 1 200 ? 13.234 12.57 -2.076 1 96.81 200 ASN A C 1
ATOM 1562 O O . ASN A 1 200 ? 12.047 12.25 -2.162 1 96.81 200 ASN A O 1
ATOM 1566 N N . VAL A 1 201 ? 13.711 13.766 -1.732 1 95.69 201 VAL A N 1
ATOM 1567 C CA . VAL A 1 201 ? 12.828 14.922 -1.617 1 95.69 201 VAL A CA 1
ATOM 1568 C C . VAL A 1 201 ? 13.461 16.125 -2.318 1 95.69 201 VAL A C 1
ATOM 1570 O O . VAL A 1 201 ? 14.664 16.359 -2.203 1 95.69 201 VAL A O 1
ATOM 1573 N N . MET A 1 202 ? 12.594 16.781 -3.045 1 95.06 202 MET A N 1
ATOM 1574 C CA . MET A 1 202 ? 12.977 18.078 -3.59 1 95.06 202 MET A CA 1
ATOM 1575 C C . MET A 1 202 ? 12.438 19.203 -2.723 1 95.06 202 MET A C 1
ATOM 1577 O O . MET A 1 202 ? 11.242 19.266 -2.438 1 95.06 202 MET A O 1
ATOM 1581 N N . TYR A 1 203 ? 13.289 20.031 -2.375 1 94 203 TYR A N 1
ATOM 1582 C CA . TYR A 1 203 ? 12.898 21.188 -1.569 1 94 203 TYR A CA 1
ATOM 1583 C C . TYR A 1 203 ? 12.688 22.422 -2.443 1 94 203 TYR A C 1
ATOM 1585 O O . TYR A 1 203 ? 13.258 22.516 -3.535 1 94 203 TYR A O 1
ATOM 1593 N N . LYS A 1 204 ? 11.75 23.281 -1.924 1 92.06 204 LYS A N 1
ATOM 1594 C CA . LYS A 1 204 ? 11.555 24.547 -2.625 1 92.06 204 LYS A CA 1
ATOM 1595 C C . LYS A 1 204 ? 12.859 25.328 -2.746 1 92.06 204 LYS A C 1
ATOM 1597 O O . LYS A 1 204 ? 13.695 25.297 -1.838 1 92.06 204 LYS A O 1
ATOM 1602 N N . PRO A 1 205 ? 12.797 26.078 -3.877 1 87.5 205 PRO A N 1
ATOM 1603 C CA . PRO A 1 205 ? 14 26.906 -4.027 1 87.5 205 PRO A CA 1
ATOM 1604 C C . PRO A 1 205 ? 14.195 27.875 -2.865 1 87.5 205 PRO A C 1
ATOM 1606 O O . PRO A 1 205 ? 13.227 28.484 -2.398 1 87.5 205 PRO A O 1
ATOM 1609 N N . ASN A 1 206 ? 15.289 28.078 -2.301 1 84.81 206 ASN A N 1
ATOM 1610 C CA . ASN A 1 206 ? 15.688 29.031 -1.26 1 84.81 206 ASN A CA 1
ATOM 1611 C C . ASN A 1 206 ? 15.172 28.594 0.111 1 84.81 206 ASN A C 1
ATOM 1613 O O . ASN A 1 206 ? 15.023 29.422 1.012 1 84.81 206 ASN A O 1
ATOM 1617 N N . SER A 1 207 ? 14.633 27.469 0.171 1 83.81 207 SER A N 1
ATOM 1618 C CA . SER A 1 207 ? 14.242 26.922 1.468 1 83.81 207 SER A CA 1
ATOM 1619 C C . SER A 1 207 ? 14.711 25.469 1.624 1 83.81 207 SER A C 1
ATOM 1621 O O . SER A 1 207 ? 14.484 24.641 0.74 1 83.81 207 SER A O 1
ATOM 1623 N N . GLU A 1 208 ? 15.344 25.219 2.732 1 77.25 208 GLU A N 1
ATOM 1624 C CA . GLU A 1 208 ? 15.852 23.859 2.949 1 77.25 208 GLU A CA 1
ATOM 1625 C C . GLU A 1 208 ? 14.859 23.016 3.75 1 77.25 208 GLU A C 1
ATOM 1627 O O . GLU A 1 208 ? 15.031 21.812 3.885 1 77.25 208 GLU A O 1
ATOM 1632 N N . ASP A 1 209 ? 13.773 23.625 4.074 1 83.75 209 ASP A N 1
ATOM 1633 C CA . ASP A 1 209 ? 12.93 22.891 5.008 1 83.75 209 ASP A CA 1
ATOM 1634 C C . ASP A 1 209 ? 11.531 22.688 4.43 1 83.75 209 ASP A C 1
ATOM 1636 O O . ASP A 1 209 ? 10.711 21.984 5.02 1 83.75 209 ASP A O 1
ATOM 1640 N N . ILE A 1 210 ? 11.359 23.344 3.35 1 91.62 210 ILE A N 1
ATOM 1641 C CA . ILE A 1 210 ? 10.008 23.25 2.809 1 91.62 210 ILE A CA 1
ATOM 1642 C C . ILE A 1 210 ? 10 22.312 1.604 1 91.62 210 ILE A C 1
ATOM 1644 O O . ILE A 1 210 ? 10.648 22.594 0.589 1 91.62 210 ILE A O 1
ATOM 1648 N N . VAL A 1 211 ? 9.281 21.266 1.688 1 94.31 211 VAL A N 1
ATOM 1649 C CA . VAL A 1 211 ? 9.203 20.25 0.643 1 94.31 211 VAL A CA 1
ATOM 1650 C C . VAL A 1 211 ? 8.453 20.797 -0.565 1 94.31 211 VAL A C 1
ATOM 1652 O O . VAL A 1 211 ? 7.375 21.375 -0.422 1 94.31 211 VAL A O 1
ATOM 1655 N N . GLU A 1 212 ? 9.094 20.703 -1.704 1 95.69 212 GLU A N 1
ATOM 1656 C CA . GLU A 1 212 ? 8.391 20.984 -2.955 1 95.69 212 GLU A CA 1
ATOM 1657 C C . GLU A 1 212 ? 7.734 19.719 -3.512 1 95.69 212 GLU A C 1
ATOM 1659 O O . GLU A 1 212 ? 6.547 19.734 -3.832 1 95.69 212 GLU A O 1
ATOM 1664 N N . ARG A 1 213 ? 8.602 18.672 -3.621 1 97.31 213 ARG A N 1
ATOM 1665 C CA . ARG A 1 213 ? 8.102 17.422 -4.164 1 97.31 213 ARG A CA 1
ATOM 1666 C C . ARG A 1 213 ? 8.828 16.234 -3.547 1 97.31 213 ARG A C 1
ATOM 1668 O O . ARG A 1 213 ? 10 16.328 -3.174 1 97.31 213 ARG A O 1
ATOM 1675 N N . PHE A 1 214 ? 8.109 15.148 -3.512 1 97.94 214 PHE A N 1
ATOM 1676 C CA . PHE A 1 214 ? 8.719 13.867 -3.158 1 97.94 214 PHE A CA 1
ATOM 1677 C C . PHE A 1 214 ? 9.156 13.109 -4.406 1 97.94 214 PHE A C 1
ATOM 1679 O O . PHE A 1 214 ? 8.609 13.328 -5.492 1 97.94 214 PHE A O 1
ATOM 1686 N N . MET A 1 215 ? 10.133 12.258 -4.254 1 98.25 215 MET A N 1
ATOM 1687 C CA . MET A 1 215 ? 10.602 11.461 -5.387 1 98.25 215 MET A CA 1
ATOM 1688 C C . MET A 1 215 ? 10.352 9.977 -5.148 1 98.25 215 MET A C 1
ATOM 1690 O O . MET A 1 215 ? 10.664 9.453 -4.078 1 98.25 215 MET A O 1
ATOM 1694 N N . VAL A 1 216 ? 9.797 9.336 -6.168 1 98 216 VAL A N 1
ATOM 1695 C CA . VAL A 1 216 ? 9.516 7.91 -6.074 1 98 216 VAL A CA 1
ATOM 1696 C C . VAL A 1 216 ? 10.227 7.164 -7.203 1 98 216 VAL A C 1
ATOM 1698 O O . VAL A 1 216 ? 10.266 7.641 -8.336 1 98 216 VAL A O 1
ATOM 1701 N N . SER A 1 217 ? 10.867 6.051 -6.84 1 97.31 217 SER A N 1
ATOM 1702 C CA . SER A 1 217 ? 11.375 5.082 -7.805 1 97.31 217 SER A CA 1
ATOM 1703 C C . SER A 1 217 ? 10.344 3.994 -8.094 1 97.31 217 SER A C 1
ATOM 1705 O O . SER A 1 217 ? 10.07 3.156 -7.23 1 97.31 217 SER A O 1
ATOM 1707 N N . ILE A 1 218 ? 9.836 3.934 -9.281 1 95.25 218 ILE A N 1
ATOM 1708 C CA . ILE A 1 218 ? 8.688 3.117 -9.633 1 95.25 218 ILE A CA 1
ATOM 1709 C C . ILE A 1 218 ? 9.109 1.657 -9.781 1 95.25 218 ILE A C 1
ATOM 1711 O O . ILE A 1 218 ? 9.992 1.338 -10.586 1 95.25 218 ILE A O 1
ATOM 1715 N N . ASP A 1 219 ? 8.398 0.826 -9.078 1 91 219 ASP A N 1
ATOM 1716 C CA . ASP A 1 219 ? 8.547 -0.615 -9.266 1 91 219 ASP A CA 1
ATOM 1717 C C . ASP A 1 219 ? 7.426 -1.173 -10.141 1 91 219 ASP A C 1
ATOM 1719 O O . ASP A 1 219 ? 7.656 -2.074 -10.953 1 91 219 ASP A O 1
ATOM 1723 N N . HIS A 1 220 ? 6.223 -0.603 -9.891 1 88.19 220 HIS A N 1
ATOM 1724 C CA . HIS A 1 220 ? 5.055 -1.044 -10.641 1 88.19 220 HIS A CA 1
ATOM 1725 C C . HIS A 1 220 ? 4.223 0.143 -11.109 1 88.19 220 HIS A C 1
ATOM 1727 O O . HIS A 1 220 ? 4.055 1.12 -10.383 1 88.19 220 HIS A O 1
ATOM 1733 N N . ILE A 1 221 ? 3.773 -0.068 -12.344 1 90.44 221 ILE A N 1
ATOM 1734 C CA . ILE A 1 221 ? 2.881 0.954 -12.875 1 90.44 221 ILE A CA 1
ATOM 1735 C C . ILE A 1 221 ? 1.758 0.292 -13.672 1 90.44 221 ILE A C 1
ATOM 1737 O O . ILE A 1 221 ? 1.991 -0.675 -14.406 1 90.44 221 ILE A O 1
ATOM 1741 N N . ALA A 1 222 ? 0.583 0.728 -13.414 1 88.94 222 ALA A N 1
ATOM 1742 C CA . ALA A 1 222 ? -0.582 0.338 -14.203 1 88.94 222 ALA A CA 1
ATOM 1743 C C . ALA A 1 222 ? -1.258 1.558 -14.828 1 88.94 222 ALA A C 1
ATOM 1745 O O . ALA A 1 222 ? -1.37 2.605 -14.188 1 88.94 222 ALA A O 1
ATOM 1746 N N . PHE A 1 223 ? -1.624 1.347 -16.062 1 87 223 PHE A N 1
ATOM 1747 C CA . PHE A 1 223 ? -2.338 2.398 -16.766 1 87 223 PHE A CA 1
ATOM 1748 C C . PHE A 1 223 ? -3.846 2.219 -16.641 1 87 223 PHE A C 1
ATOM 1750 O O . PHE A 1 223 ? -4.379 1.154 -16.953 1 87 223 PHE A O 1
ATOM 1757 N N . LEU A 1 224 ? -4.246 3.246 -16.188 1 83.31 224 LEU A N 1
ATOM 1758 C CA . LEU A 1 224 ? -5.684 3.201 -15.93 1 83.31 224 LEU A CA 1
ATOM 1759 C C . LEU A 1 224 ? -6.441 4.055 -16.953 1 83.31 224 LEU A C 1
ATOM 1761 O O . LEU A 1 224 ? -5.918 4.352 -18.016 1 83.31 224 LEU A O 1
ATOM 1765 N N . GLY A 1 225 ? -7.633 4.508 -16.906 1 72.38 225 GLY A N 1
ATOM 1766 C CA . GLY A 1 225 ? -8.469 5.273 -17.812 1 72.38 225 GLY A CA 1
ATOM 1767 C C . GLY A 1 225 ? -7.953 6.68 -18.062 1 72.38 225 GLY A C 1
ATOM 1768 O O . GLY A 1 225 ? -6.918 7.07 -17.516 1 72.38 225 GLY A O 1
ATOM 1769 N N . GLN A 1 226 ? -8.297 7.277 -19.109 1 65.44 226 GLN A N 1
ATOM 1770 C CA . GLN A 1 226 ? -7.898 8.633 -19.469 1 65.44 226 GLN A CA 1
ATOM 1771 C C . GLN A 1 226 ? -8.859 9.664 -18.891 1 65.44 226 GLN A C 1
ATOM 1773 O O . GLN A 1 226 ? -10.055 9.391 -18.75 1 65.44 226 GLN A O 1
ATOM 1778 N N . GLN A 1 227 ? -8.094 10.719 -18.25 1 58.06 227 GLN A N 1
ATOM 1779 C CA . GLN A 1 227 ? -8.914 11.852 -17.844 1 58.06 227 GLN A CA 1
ATOM 1780 C C . GLN A 1 227 ? -9.555 12.531 -19.047 1 58.06 227 GLN A C 1
ATOM 1782 O O . GLN A 1 227 ? -8.945 12.617 -20.125 1 58.06 227 GLN A O 1
ATOM 1787 N N . ASN A 1 228 ? -10.688 12.617 -19.062 1 48.97 228 ASN A N 1
ATOM 1788 C CA . ASN A 1 228 ? -11.312 13.375 -20.141 1 48.97 228 ASN A CA 1
ATOM 1789 C C . ASN A 1 228 ? -10.711 14.773 -20.266 1 48.97 228 ASN A C 1
ATOM 1791 O O . ASN A 1 228 ? -10.227 15.328 -19.281 1 48.97 228 ASN A O 1
ATOM 1795 N N . THR A 1 229 ? -10.07 15.188 -21.484 1 41.69 229 THR A N 1
ATOM 1796 C CA . THR A 1 229 ? -9.328 16.312 -22.031 1 41.69 229 THR A CA 1
ATOM 1797 C C . THR A 1 229 ? -9.773 17.625 -21.375 1 41.69 229 THR A C 1
ATOM 1799 O O . THR A 1 229 ? -9.617 18.703 -21.953 1 41.69 229 THR A O 1
ATOM 1802 N N . SER A 1 230 ? -9.961 18.016 -20.141 1 36.47 230 SER A N 1
ATOM 1803 C CA . SER A 1 230 ? -9.867 19.469 -20.234 1 36.47 230 SER A CA 1
ATOM 1804 C C . SER A 1 230 ? -8.422 19.922 -20.469 1 36.47 230 SER A C 1
ATOM 1806 O O . SER A 1 230 ? -7.492 19.125 -20.328 1 36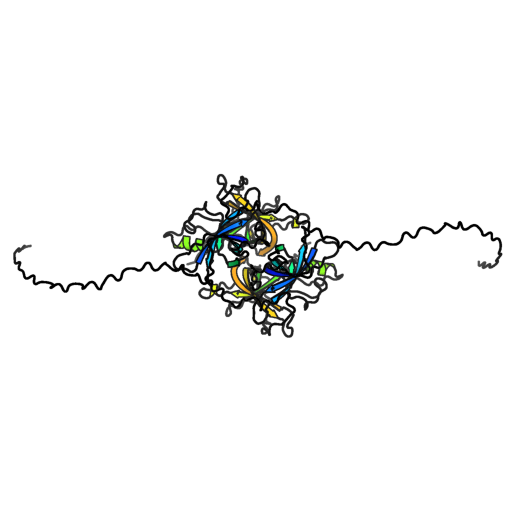.47 230 SER A O 1
ATOM 1808 N N . THR A 1 231 ? -8.016 21.359 -20.438 1 29.92 231 THR A N 1
ATOM 1809 C CA . THR A 1 231 ? -6.938 22.219 -20.922 1 29.92 231 THR A CA 1
ATOM 1810 C C . THR A 1 231 ? -5.641 21.938 -20.156 1 29.92 231 THR A C 1
ATOM 1812 O O . THR A 1 231 ? -5.602 22.031 -18.938 1 29.92 231 THR A O 1
ATOM 1815 N N . ALA A 1 232 ? -4.664 21.359 -20.797 1 31.94 232 ALA A N 1
ATOM 1816 C CA . ALA A 1 232 ? -3.295 21.094 -20.359 1 31.94 232 ALA A CA 1
ATOM 1817 C C . ALA A 1 232 ? -2.584 22.391 -19.984 1 31.94 232 ALA A C 1
ATOM 1819 O O . ALA A 1 232 ? -2.506 23.312 -20.781 1 31.94 232 ALA A O 1
ATOM 1820 N N . ILE A 1 233 ? -2.5 22.891 -18.734 1 26.94 233 ILE A N 1
ATOM 1821 C CA . ILE A 1 233 ? -1.604 24.031 -18.5 1 26.94 233 ILE A CA 1
ATOM 1822 C C . ILE A 1 233 ? -0.168 23.531 -18.359 1 26.94 233 ILE A C 1
ATOM 1824 O O . ILE A 1 233 ? 0.111 22.641 -17.547 1 26.94 233 ILE A O 1
ATOM 1828 N N . PRO A 1 234 ? 0.817 23.875 -19.234 1 25.59 234 PRO A N 1
ATOM 1829 C CA . PRO A 1 234 ? 2.229 23.5 -19.328 1 25.59 234 PRO A CA 1
ATOM 1830 C C . PRO A 1 234 ? 3.033 23.906 -18.094 1 25.59 234 PRO A C 1
ATOM 1832 O O . PRO A 1 234 ? 2.854 25.016 -17.562 1 25.59 234 PRO A O 1
ATOM 1835 N N . ASN A 1 235 ? 3.639 22.969 -17.297 1 27.7 235 ASN A N 1
ATOM 1836 C CA . ASN A 1 235 ? 4.406 23.281 -16.094 1 27.7 235 ASN A CA 1
ATOM 1837 C C . ASN A 1 235 ? 5.84 23.688 -16.438 1 27.7 235 ASN A C 1
ATOM 1839 O O . ASN A 1 235 ? 6.602 22.875 -16.984 1 27.7 235 ASN A O 1
ATOM 1843 N N . THR A 1 236 ? 6.328 24.875 -16.625 1 25.55 236 THR A N 1
ATOM 1844 C CA . THR A 1 236 ? 7.625 25.453 -16.953 1 25.55 236 THR A CA 1
ATOM 1845 C C . THR A 1 236 ? 8.609 25.266 -15.797 1 25.55 236 THR A C 1
ATOM 1847 O O . THR A 1 236 ? 9.781 25.641 -15.914 1 25.55 236 THR A O 1
ATOM 1850 N N . LEU A 1 237 ? 8.391 25.234 -14.5 1 26.2 237 LEU A N 1
ATOM 1851 C CA . LEU A 1 237 ? 9.367 25.766 -13.562 1 26.2 237 LEU A CA 1
ATOM 1852 C C . LEU A 1 237 ? 10.25 24.656 -13.008 1 26.2 237 LEU A C 1
ATOM 1854 O O . LEU A 1 237 ? 9.93 24.062 -11.977 1 26.2 237 LEU A O 1
ATOM 1858 N N . ASP A 1 238 ? 11.039 23.984 -13.703 1 29.78 238 ASP A N 1
ATOM 1859 C CA . ASP A 1 238 ? 11.883 22.922 -13.18 1 29.78 238 ASP A CA 1
ATOM 1860 C C . ASP A 1 238 ? 13.102 23.484 -12.453 1 29.78 238 ASP A C 1
ATOM 1862 O O . ASP A 1 238 ? 13.938 24.156 -13.055 1 29.78 238 ASP A O 1
ATOM 1866 N N . SER A 1 239 ? 13.148 24.047 -11.227 1 27.23 239 SER A N 1
ATOM 1867 C CA . SER A 1 239 ? 14.344 24.562 -10.578 1 27.23 239 SER A CA 1
ATOM 1868 C C . SER A 1 239 ? 15.211 23.438 -10.023 1 27.23 239 SER A C 1
ATOM 1870 O O . SER A 1 239 ? 14.688 22.391 -9.609 1 27.23 239 SER A O 1
ATOM 1872 N N . PRO A 1 240 ? 16.484 23.578 -9.93 1 28.52 240 PRO A N 1
ATOM 1873 C CA . PRO A 1 240 ? 17.547 22.656 -9.539 1 28.52 240 PRO A CA 1
ATOM 1874 C C . PRO A 1 240 ? 17.484 22.266 -8.062 1 28.52 240 PRO A C 1
ATOM 1876 O O . PRO A 1 240 ? 16.953 23.031 -7.246 1 28.52 240 PRO A O 1
ATOM 1879 N N . PHE A 1 241 ? 17.734 21.047 -7.684 1 33.81 241 PHE A N 1
ATOM 1880 C CA . PHE A 1 241 ? 17.641 20.312 -6.434 1 33.81 241 PHE A CA 1
ATOM 1881 C C . PHE A 1 241 ? 18.703 20.797 -5.445 1 33.81 241 PHE A C 1
ATOM 1883 O O . PHE A 1 241 ? 19.891 20.844 -5.773 1 33.81 241 PHE A O 1
ATOM 1890 N N . LYS A 1 242 ? 18.391 21.672 -4.496 1 29.77 242 LYS A N 1
ATOM 1891 C CA . LYS A 1 242 ? 19.422 22.047 -3.535 1 29.77 242 LYS A CA 1
ATOM 1892 C C . LYS A 1 242 ? 19.625 20.969 -2.482 1 29.77 242 LYS A C 1
ATOM 1894 O O . LYS A 1 242 ? 18.75 20.125 -2.283 1 29.77 242 LYS A O 1
ATOM 1899 N N . THR A 1 243 ? 20.531 21.156 -1.504 1 29.92 243 THR A N 1
ATOM 1900 C CA . THR A 1 243 ? 21.281 20.344 -0.539 1 29.92 243 THR A CA 1
ATOM 1901 C C . THR A 1 243 ? 20.406 20.016 0.668 1 29.92 243 THR A C 1
ATOM 1903 O O . THR A 1 243 ? 19.688 20.875 1.182 1 29.92 243 THR A O 1
ATOM 1906 N N . PRO A 1 244 ? 20.406 18.859 1.253 1 33.72 244 PRO A N 1
ATOM 1907 C CA . PRO A 1 244 ? 19.562 18.203 2.25 1 33.72 244 PRO A CA 1
ATOM 1908 C C . PRO A 1 244 ? 19.672 18.844 3.633 1 33.72 244 PRO A C 1
ATOM 1910 O O . PRO A 1 244 ? 20.766 19.281 4.031 1 33.72 244 PRO A O 1
ATOM 1913 N N . ARG A 1 245 ? 18.672 19.375 4.199 1 33.78 245 ARG A N 1
ATOM 1914 C CA . ARG A 1 245 ? 18.625 19.984 5.523 1 33.78 245 ARG A CA 1
ATOM 1915 C C . ARG A 1 245 ? 18.906 18.969 6.617 1 33.78 245 ARG A C 1
ATOM 1917 O O . ARG A 1 245 ? 18.469 17.812 6.512 1 33.78 245 ARG A O 1
ATOM 1924 N N . ARG A 1 246 ? 19.672 19.203 7.598 1 34.03 246 ARG A N 1
ATOM 1925 C CA . ARG A 1 246 ? 20.016 18.469 8.812 1 34.03 246 ARG A CA 1
ATOM 1926 C C . ARG A 1 246 ? 18.891 18.562 9.844 1 34.03 246 ARG A C 1
ATOM 1928 O O . ARG A 1 246 ? 18.766 19.562 10.539 1 34.03 246 ARG A O 1
ATOM 1935 N N . GLY A 1 247 ? 17.641 18.359 9.523 1 35.09 247 GLY A N 1
ATOM 1936 C CA . GLY A 1 247 ? 16.594 18.625 10.508 1 35.09 247 GLY A CA 1
ATOM 1937 C C . GLY A 1 247 ? 16.578 17.641 11.656 1 35.09 247 GLY A C 1
ATOM 1938 O O . GLY A 1 247 ? 17.328 16.656 11.633 1 35.09 247 GLY A O 1
ATOM 1939 N N . LYS A 1 248 ? 15.656 17.922 12.703 1 37.47 248 LYS A N 1
ATOM 1940 C CA . LYS A 1 248 ? 15.438 17.234 13.969 1 37.47 248 LYS A CA 1
ATOM 1941 C C . LYS A 1 248 ? 14.953 15.805 13.742 1 37.47 248 LYS A C 1
ATOM 1943 O O . LYS A 1 248 ? 13.984 15.586 13.008 1 37.47 248 LYS A O 1
ATOM 1948 N N . SER A 1 249 ? 15.711 14.836 13.82 1 43.62 249 SER A N 1
ATOM 1949 C CA . SER A 1 249 ? 15.438 13.414 13.609 1 43.62 249 SER A CA 1
ATOM 1950 C C . SER A 1 249 ? 15.008 12.734 14.898 1 43.62 249 SER A C 1
ATOM 1952 O O . SER A 1 249 ? 15.461 13.102 15.984 1 43.62 249 SER A O 1
ATOM 1954 N N . LEU A 1 250 ? 13.883 12.133 14.953 1 45.28 250 LEU A N 1
ATOM 1955 C CA . LEU A 1 250 ? 13.461 11.312 16.078 1 45.28 250 LEU A CA 1
ATOM 1956 C C . LEU A 1 250 ? 14.5 10.234 16.391 1 45.28 250 LEU A C 1
ATOM 1958 O O . LEU A 1 250 ? 14.719 9.898 17.562 1 45.28 250 LEU A O 1
ATOM 1962 N N . ILE A 1 251 ? 15.055 9.594 15.523 1 43.53 251 ILE A N 1
ATOM 1963 C CA . ILE A 1 251 ? 16.125 8.609 15.68 1 43.53 251 ILE A CA 1
ATOM 1964 C C . ILE A 1 251 ? 17.25 8.906 14.688 1 43.53 251 ILE A C 1
ATOM 1966 O O . ILE A 1 251 ? 17.016 9.547 13.664 1 43.53 251 ILE A O 1
ATOM 1970 N N . ASP A 1 252 ? 18.5 8.828 15.141 1 41.38 252 ASP A N 1
ATOM 1971 C CA . ASP A 1 252 ? 19.672 8.906 14.273 1 41.38 252 ASP A CA 1
ATOM 1972 C C . ASP A 1 252 ? 19.891 7.598 13.516 1 41.38 252 ASP A C 1
ATOM 1974 O O . ASP A 1 252 ? 20.062 6.543 14.133 1 41.38 252 ASP A O 1
ATOM 1978 N N . TYR A 1 253 ? 19.609 7.594 12.375 1 39.69 253 TYR A N 1
ATOM 1979 C CA . TYR A 1 253 ? 19.75 6.371 11.594 1 39.69 253 TYR A CA 1
ATOM 1980 C C . TYR A 1 253 ? 21.203 6.004 11.398 1 39.69 253 TYR A C 1
ATOM 1982 O O . TYR A 1 253 ? 21.531 4.914 10.922 1 39.69 253 TYR A O 1
ATOM 1990 N N . LYS A 1 254 ? 22.312 6.746 11.547 1 42.56 254 LYS A N 1
ATOM 1991 C CA . LYS A 1 254 ? 23.734 6.457 11.359 1 42.56 254 LYS A CA 1
ATOM 1992 C C . LYS A 1 254 ? 24.188 5.344 12.297 1 42.56 254 LYS A C 1
ATOM 1994 O O . LYS A 1 254 ? 25.156 4.641 12 1 42.56 254 LYS A O 1
ATOM 1999 N N . ARG A 1 255 ? 23.828 5.227 13.516 1 35.28 255 ARG A N 1
ATOM 2000 C CA . ARG A 1 255 ? 24.594 4.418 14.469 1 35.28 255 ARG A CA 1
ATOM 2001 C C . ARG A 1 255 ? 24.5 2.936 14.117 1 35.28 255 ARG A C 1
ATOM 2003 O O . ARG A 1 255 ? 25.328 2.139 14.547 1 35.28 255 ARG A O 1
ATOM 2010 N N . GLY A 1 256 ? 23.375 2.367 13.898 1 35.66 256 GLY A N 1
ATOM 2011 C CA . GLY A 1 256 ? 23.234 0.943 14.156 1 35.66 256 GLY A CA 1
ATOM 2012 C C . GLY A 1 256 ? 23.812 0.08 13.055 1 35.66 256 GLY A C 1
ATOM 2013 O O . GLY A 1 256 ? 23.453 -1.089 12.914 1 35.66 256 GLY A O 1
ATOM 2014 N N . ARG A 1 257 ? 24.453 0.758 12.062 1 32.91 257 ARG A N 1
ATOM 2015 C CA . ARG A 1 257 ? 25.016 -0.356 11.297 1 32.91 257 ARG A CA 1
ATOM 2016 C C . ARG A 1 257 ? 26.031 -1.126 12.133 1 32.91 257 ARG A C 1
ATOM 2018 O O . ARG A 1 257 ? 27.094 -0.593 12.477 1 32.91 257 ARG A O 1
ATOM 2025 N N . PRO A 1 258 ? 25.688 -2.045 12.961 1 30.89 258 PRO A N 1
ATOM 2026 C CA . PRO A 1 258 ? 26.844 -2.76 13.5 1 30.89 258 PRO A CA 1
ATOM 2027 C C . PRO A 1 258 ? 27.906 -3.051 12.438 1 30.89 258 PRO A C 1
ATOM 2029 O O . PRO A 1 258 ? 27.562 -3.324 11.281 1 30.89 258 PRO A O 1
ATOM 2032 N N . SER A 1 259 ? 29.094 -2.408 12.523 1 29.69 259 SER A N 1
ATOM 2033 C CA . SER A 1 259 ? 30.266 -2.723 11.711 1 29.69 259 SER A CA 1
ATOM 2034 C C . SER A 1 259 ? 30.484 -4.227 11.609 1 29.69 259 SER A C 1
ATOM 2036 O O . SER A 1 259 ? 31.406 -4.684 10.93 1 29.69 259 SER A O 1
ATOM 2038 N N . THR A 1 260 ? 30.25 -4.891 12.836 1 29.38 260 THR A N 1
ATOM 2039 C CA . THR A 1 260 ? 30.875 -6.203 12.773 1 29.38 260 THR A CA 1
ATOM 2040 C C . THR A 1 260 ? 30.109 -7.133 11.836 1 29.38 260 THR A C 1
ATOM 2042 O O . THR A 1 260 ? 28.906 -7.352 12.016 1 29.38 260 THR A O 1
ATOM 2045 N N . PRO A 1 261 ? 30.547 -7.23 10.672 1 27.3 261 PRO A N 1
ATOM 2046 C CA . PRO A 1 261 ? 30.047 -8.305 9.805 1 27.3 261 PRO A CA 1
ATOM 2047 C C . PRO A 1 261 ? 29.75 -9.586 10.578 1 27.3 261 PRO A C 1
ATOM 2049 O O . PRO A 1 261 ? 30.594 -10.062 11.336 1 27.3 261 PRO A O 1
ATOM 2052 N N . ILE A 1 262 ? 28.578 -9.672 11.133 1 26.38 262 ILE A N 1
ATOM 2053 C CA . ILE A 1 262 ? 28.344 -10.961 11.766 1 26.38 262 ILE A CA 1
ATOM 2054 C C . ILE A 1 262 ? 28.875 -12.078 10.867 1 26.38 262 ILE A C 1
ATOM 2056 O O . ILE A 1 262 ? 28.344 -12.32 9.781 1 26.38 262 ILE A O 1
ATOM 2060 N N . THR A 1 263 ? 30.172 -12.102 10.742 1 26.77 263 THR A N 1
ATOM 2061 C CA . THR A 1 263 ? 30.844 -13.281 10.203 1 26.77 263 THR A CA 1
ATOM 2062 C C . THR A 1 263 ? 30.328 -14.547 10.891 1 26.77 263 THR A C 1
ATOM 2064 O O . THR A 1 263 ? 30.594 -14.758 12.078 1 26.77 263 THR A O 1
ATOM 2067 N N . THR A 1 264 ? 29 -14.734 10.812 1 26.47 264 THR A N 1
ATOM 2068 C CA . THR A 1 264 ? 28.656 -16.078 11.25 1 26.47 264 THR A CA 1
ATOM 2069 C C . THR A 1 264 ? 29.641 -17.094 10.695 1 26.47 264 THR A C 1
ATOM 2071 O O . THR A 1 264 ? 29.719 -17.312 9.484 1 26.47 264 THR A O 1
ATOM 2074 N N . THR A 1 265 ? 30.734 -17.094 11.289 1 26.03 265 THR A N 1
ATOM 2075 C CA . THR A 1 265 ? 31.672 -18.188 11.086 1 26.03 265 THR A CA 1
ATOM 2076 C C . THR A 1 265 ? 30.969 -19.547 11.172 1 26.03 265 THR A C 1
ATOM 2078 O O . THR A 1 265 ? 30.438 -19.906 12.227 1 26.03 265 THR A O 1
ATOM 2081 N N . ILE A 1 266 ? 30.109 -19.781 10.125 1 24.45 266 ILE A N 1
ATOM 2082 C CA . ILE A 1 266 ? 29.75 -21.188 10.023 1 24.45 266 ILE A CA 1
ATOM 2083 C C . ILE A 1 266 ? 30.953 -22.047 10.359 1 24.45 266 ILE A C 1
ATOM 2085 O O . ILE A 1 266 ? 31.969 -22.031 9.641 1 24.45 266 ILE A O 1
ATOM 2089 N N . VAL A 1 267 ? 31.172 -22.109 11.609 1 28.22 267 VAL A N 1
ATOM 2090 C CA . VAL A 1 267 ? 32.188 -23.094 12.031 1 28.22 267 VAL A CA 1
ATOM 2091 C C . VAL A 1 267 ? 31.922 -24.422 11.344 1 28.22 267 VAL A C 1
ATOM 2093 O O . VAL A 1 267 ? 30.844 -25 11.453 1 28.22 267 VAL A O 1
ATOM 2096 N N . SER A 1 268 ? 32.406 -24.5 10.062 1 25.25 268 SER A N 1
ATOM 2097 C CA . SER A 1 268 ? 32.469 -25.781 9.359 1 25.25 268 SER A CA 1
ATOM 2098 C C . SER A 1 268 ? 32.781 -26.922 10.32 1 25.25 268 SER A C 1
ATOM 2100 O O . SER A 1 268 ? 33.688 -26.844 11.141 1 25.25 268 SER A O 1
ATOM 2102 N N . PRO A 1 269 ? 31.641 -27.594 10.758 1 26.81 269 PRO A N 1
ATOM 2103 C CA . PRO A 1 269 ? 31.969 -28.703 11.641 1 26.81 269 PRO A CA 1
ATOM 2104 C C . PRO A 1 269 ? 33.281 -29.406 11.25 1 26.81 269 PRO A C 1
ATOM 2106 O O . PRO A 1 269 ? 33.594 -29.5 10.07 1 26.81 269 PRO A O 1
ATOM 2109 N N . THR A 1 270 ? 34.281 -29.188 12.008 1 28.41 270 THR A N 1
ATOM 2110 C CA . THR A 1 270 ? 35.562 -29.859 11.891 1 28.41 270 THR A CA 1
ATOM 2111 C C . THR A 1 270 ? 35.375 -31.344 11.555 1 28.41 270 THR A C 1
ATOM 2113 O O . THR A 1 270 ? 34.781 -32.094 12.328 1 28.41 270 THR A O 1
ATOM 2116 N N . THR A 1 271 ? 35.031 -31.609 10.203 1 28.08 271 THR A N 1
ATOM 2117 C CA . THR A 1 271 ? 35.062 -33 9.734 1 28.08 271 THR A CA 1
ATOM 2118 C C . THR A 1 271 ? 36.188 -33.781 10.391 1 28.08 271 THR A C 1
ATOM 2120 O O . THR A 1 271 ? 37.344 -33.375 10.32 1 28.08 271 THR A O 1
ATOM 2123 N N . PRO A 1 272 ? 35.844 -34.469 11.477 1 27.89 272 PRO A N 1
ATOM 2124 C CA . PRO A 1 272 ? 36.906 -35.25 12.094 1 27.89 272 PRO A CA 1
ATOM 2125 C C . PRO A 1 272 ? 37.781 -35.969 11.062 1 27.89 272 PRO A C 1
ATOM 2127 O O . PRO A 1 272 ? 37.25 -36.594 10.148 1 27.89 272 PRO A O 1
ATOM 2130 N N . ALA A 1 273 ? 38.906 -35.375 10.633 1 28.69 273 ALA A N 1
ATOM 2131 C CA . ALA A 1 273 ? 39.906 -35.906 9.695 1 28.69 273 ALA A CA 1
ATOM 2132 C C . ALA A 1 273 ? 40.188 -37.375 9.977 1 28.69 273 ALA A C 1
ATOM 2134 O O . ALA A 1 273 ? 40.781 -37.688 11.008 1 28.69 273 ALA A O 1
ATOM 2135 N N . THR A 1 274 ? 39.125 -38.219 9.781 1 28.77 274 THR A N 1
ATOM 2136 C CA . THR A 1 274 ? 39.594 -39.594 9.93 1 28.77 274 THR A CA 1
ATOM 2137 C C . THR A 1 274 ? 40.844 -39.844 9.102 1 28.77 274 THR A C 1
ATOM 2139 O O . THR A 1 274 ? 40.906 -39.469 7.926 1 28.77 274 THR A O 1
ATOM 2142 N N . PRO A 1 275 ? 41.969 -40.156 9.711 1 26.7 275 PRO A N 1
ATOM 2143 C CA . PRO A 1 275 ? 43.312 -40.312 9.164 1 26.7 275 PRO A CA 1
ATOM 2144 C C . PRO A 1 275 ? 43.344 -41.219 7.922 1 26.7 275 PRO A C 1
ATOM 2146 O O . PRO A 1 275 ? 42.969 -42.375 7.988 1 26.7 275 PRO A O 1
ATOM 2149 N N . THR A 1 276 ? 42.781 -40.656 6.77 1 27.97 276 THR A N 1
ATOM 2150 C CA . THR A 1 276 ? 42.75 -41.531 5.605 1 27.97 276 THR A CA 1
ATOM 2151 C C . THR A 1 276 ? 44.156 -42.062 5.324 1 27.97 276 THR A C 1
ATOM 2153 O O . THR A 1 276 ? 45.125 -41.312 5.203 1 27.97 276 THR A O 1
ATOM 2156 N N . PRO A 1 277 ? 44.344 -43.344 5.535 1 24.05 277 PRO A N 1
ATOM 2157 C CA . PRO A 1 277 ? 45.656 -43.969 5.387 1 24.05 277 PRO A CA 1
ATOM 2158 C C . PRO A 1 277 ? 46.281 -43.688 4.035 1 24.05 277 PRO A C 1
ATOM 2160 O O . PRO A 1 277 ? 45.594 -43.406 3.059 1 24.05 277 PRO A O 1
ATOM 2163 N N . ALA A 1 278 ? 47.531 -43.312 4.008 1 23.28 278 ALA A N 1
ATOM 2164 C CA . ALA A 1 278 ? 48.562 -42.906 3.059 1 23.28 278 ALA A CA 1
ATOM 2165 C C . ALA A 1 278 ? 48.594 -43.812 1.838 1 23.28 278 ALA A C 1
ATOM 2167 O O . ALA A 1 278 ? 49.656 -44.062 1.261 1 23.28 278 ALA A O 1
ATOM 2168 N N . GLN A 1 279 ? 47.281 -44.25 1.306 1 23.97 279 GLN A N 1
ATOM 2169 C CA . GLN A 1 279 ? 47.594 -45.344 0.396 1 23.97 279 GLN A CA 1
ATOM 2170 C C . GLN A 1 279 ? 48.406 -44.875 -0.799 1 23.97 279 GLN A C 1
ATOM 2172 O O . GLN A 1 279 ? 48.125 -43.781 -1.34 1 23.97 279 GLN A O 1
ATOM 2177 N N . GLY A 1 280 ? 49.594 -45.406 -1.06 1 24.31 280 GLY A N 1
ATOM 2178 C CA . GLY A 1 280 ? 50.781 -45.25 -1.88 1 24.31 280 GLY A CA 1
ATOM 2179 C C . GLY A 1 280 ? 50.469 -45.156 -3.363 1 24.31 280 GLY A C 1
ATOM 2180 O O . GLY A 1 280 ? 49.375 -45.438 -3.791 1 24.31 280 GLY A O 1
ATOM 2181 N N . PRO A 1 281 ? 51.281 -44.594 -4.234 1 25.44 281 PRO A N 1
ATOM 2182 C CA . PRO A 1 281 ? 51.312 -44.062 -5.602 1 25.44 281 PRO A CA 1
ATOM 2183 C C . PRO A 1 281 ? 51 -45.125 -6.648 1 25.44 281 PRO A C 1
ATOM 2185 O O . PRO A 1 281 ? 51.75 -46.125 -6.785 1 25.44 281 PRO A O 1
ATOM 2188 N N . PRO A 1 282 ? 49.688 -45.688 -6.918 1 21.56 282 PRO A N 1
ATOM 2189 C CA . PRO A 1 282 ? 49.844 -46.875 -7.75 1 21.56 282 PRO A CA 1
ATOM 2190 C C . PRO A 1 282 ? 50.5 -46.562 -9.094 1 21.56 282 PRO A C 1
ATOM 2192 O O . PRO A 1 282 ? 50.375 -45.469 -9.633 1 21.56 282 PRO A O 1
ATOM 2195 N N . ARG A 1 283 ? 51.531 -47.25 -9.469 1 23.7 283 ARG A N 1
ATOM 2196 C CA . ARG A 1 283 ? 52.5 -47.344 -10.555 1 23.7 283 ARG A CA 1
ATOM 2197 C C . ARG A 1 283 ? 51.812 -47.75 -11.859 1 23.7 283 ARG A C 1
ATOM 2199 O O . ARG A 1 283 ? 51.406 -48.906 -12.016 1 23.7 283 ARG A O 1
ATOM 2206 N N . LYS A 1 284 ? 50.812 -46.875 -12.43 1 21.3 284 LYS A N 1
ATOM 2207 C CA . LYS A 1 284 ? 50.062 -47.375 -13.57 1 21.3 284 LYS A CA 1
ATOM 2208 C C . LYS A 1 284 ? 50.969 -47.781 -14.711 1 21.3 284 LYS A C 1
ATOM 2210 O O . LYS A 1 284 ? 51.875 -47.031 -15.094 1 21.3 284 LYS A O 1
ATOM 2215 N N . ARG A 1 285 ? 50.844 -49.031 -15.398 1 20.69 285 ARG A N 1
ATOM 2216 C CA . ARG A 1 285 ? 51.469 -49.969 -16.344 1 20.69 285 ARG A CA 1
ATOM 2217 C C . ARG A 1 285 ? 51.375 -49.438 -17.766 1 20.69 285 ARG A C 1
ATOM 2219 O O . ARG A 1 285 ? 50.375 -48.844 -18.172 1 20.69 285 ARG A O 1
ATOM 2226 N N . GLN A 1 286 ? 52.438 -49.406 -18.625 1 20.44 286 GLN A N 1
ATOM 2227 C CA . GLN A 1 286 ? 52.969 -49.031 -19.922 1 20.44 286 GLN A CA 1
ATOM 2228 C C . GLN A 1 286 ? 52.281 -49.781 -21.062 1 20.44 286 GLN A C 1
ATOM 2230 O O . GLN A 1 286 ? 52.562 -49.531 -22.234 1 20.44 286 GLN A O 1
ATOM 2235 N N . ARG A 1 287 ? 51.094 -50.562 -21.156 1 19.7 287 ARG A N 1
ATOM 2236 C CA . ARG A 1 287 ? 51.125 -51.625 -22.172 1 19.7 287 ARG A CA 1
ATOM 2237 C C . ARG A 1 287 ? 51.188 -51.031 -23.578 1 19.7 287 ARG A C 1
ATOM 2239 O O . ARG A 1 287 ? 50.625 -49.938 -23.812 1 19.7 287 ARG A O 1
ATOM 2246 N N . VAL A 1 288 ? 51.719 -51.875 -24.641 1 21.25 288 VAL A N 1
ATOM 2247 C CA . VAL A 1 288 ? 52.375 -52.25 -25.875 1 21.25 288 VAL A CA 1
ATOM 2248 C C . VAL A 1 288 ? 51.344 -52.375 -27 1 21.25 288 VAL A C 1
ATOM 2250 O O . VAL A 1 288 ? 50.531 -53.281 -26.984 1 21.25 288 VAL A O 1
ATOM 2253 N N . GLU A 1 289 ? 50.594 -51.375 -27.391 1 19.02 289 GLU A N 1
ATOM 2254 C CA . GLU A 1 289 ? 49.562 -51.625 -28.391 1 19.02 289 GLU A CA 1
ATOM 2255 C C . GLU A 1 289 ? 50.156 -52.188 -29.672 1 19.02 289 GLU A C 1
ATOM 2257 O O . GLU A 1 289 ? 51.062 -51.594 -30.266 1 19.02 289 GLU A O 1
ATOM 2262 N N . ALA A 1 290 ? 49.812 -53.438 -30.125 1 18.42 290 ALA A N 1
ATOM 2263 C CA . ALA A 1 290 ? 50.156 -54.469 -31.109 1 18.42 290 ALA A CA 1
ATOM 2264 C C . ALA A 1 290 ? 49.781 -54 -32.531 1 18.42 290 ALA A C 1
ATOM 2266 O O . ALA A 1 290 ? 48.969 -53.094 -32.688 1 18.42 290 ALA A O 1
ATOM 2267 N N . ASP A 1 291 ? 50.031 -54.938 -33.594 1 18.52 291 ASP A N 1
ATOM 2268 C CA . ASP A 1 291 ? 50.562 -55.281 -34.938 1 18.52 291 ASP A CA 1
ATOM 2269 C C . ASP A 1 291 ? 49.438 -55.438 -35.938 1 18.52 291 ASP A C 1
ATOM 2271 O O . ASP A 1 291 ? 49.688 -55.656 -37.125 1 18.52 291 ASP A O 1
ATOM 2275 N N . GLN A 1 292 ? 48.094 -55.531 -35.875 1 17.78 292 GLN A N 1
ATOM 2276 C CA . GLN A 1 292 ? 47.438 -56.5 -36.75 1 17.78 292 GLN A CA 1
ATOM 2277 C C . GLN A 1 292 ? 47.406 -56 -38.219 1 17.78 292 GLN A C 1
ATOM 2279 O O . GLN A 1 292 ? 47.062 -54.875 -38.469 1 17.78 292 GLN A O 1
ATOM 2284 N N . SER A 1 293 ? 47.781 -56.875 -39.375 1 18.31 293 SER A N 1
ATOM 2285 C CA . SER A 1 293 ? 48.188 -57.156 -40.75 1 18.31 293 SER A CA 1
ATOM 2286 C C . SER A 1 293 ? 46.969 -57.125 -41.688 1 18.31 293 SER A C 1
ATOM 2288 O O . SER A 1 293 ? 47.094 -56.625 -42.812 1 18.31 293 SER A O 1
ATOM 2290 N N . SER A 1 294 ? 45.969 -58.031 -41.688 1 16.64 294 SER A N 1
ATOM 2291 C CA . SER A 1 294 ? 45.781 -58.906 -42.812 1 16.64 294 SER A CA 1
ATOM 2292 C C . SER A 1 294 ? 45.062 -58.219 -43.969 1 16.64 294 SER A C 1
ATOM 2294 O O . SER A 1 294 ? 44.469 -57.188 -43.781 1 16.64 294 SER A O 1
ATOM 2296 N N . ASP A 1 295 ? 44.188 -59.094 -44.969 1 15.86 295 ASP A N 1
ATOM 2297 C CA . ASP A 1 295 ? 44.156 -59.719 -46.312 1 15.86 295 ASP A CA 1
ATOM 2298 C C . ASP A 1 295 ? 43.094 -59.094 -47.188 1 15.86 295 ASP A C 1
ATOM 2300 O O . ASP A 1 295 ? 43.344 -58.812 -48.375 1 15.86 295 ASP A O 1
ATOM 2304 N N . ALA A 1 296 ? 41.688 -59.344 -47.062 1 16.33 296 ALA A N 1
ATOM 2305 C CA . ALA A 1 296 ? 40.969 -60.125 -48.094 1 16.33 296 ALA A CA 1
ATOM 2306 C C . ALA A 1 296 ? 40.688 -59.281 -49.312 1 16.33 296 ALA A C 1
ATOM 2308 O O . ALA A 1 296 ? 40.5 -58.062 -49.219 1 16.33 296 ALA A O 1
ATOM 2309 N N . ASN A 1 297 ? 40.406 -59.938 -50.562 1 16.03 297 ASN A N 1
ATOM 2310 C CA . ASN A 1 297 ? 40.406 -60.156 -52 1 16.03 297 ASN A CA 1
ATOM 2311 C C . ASN A 1 297 ? 39.219 -59.5 -52.688 1 16.03 297 ASN A C 1
ATOM 2313 O O . ASN A 1 297 ? 39.406 -58.719 -53.656 1 16.03 297 ASN A O 1
ATOM 2317 N N . SER A 1 298 ? 38.062 -60.281 -53.062 1 16.58 298 SER A N 1
ATOM 2318 C CA . SER A 1 298 ? 37.75 -60.781 -54.406 1 16.58 298 SER A CA 1
ATOM 2319 C C . SER A 1 298 ? 36.875 -59.812 -55.156 1 16.58 298 SER A C 1
ATOM 2321 O O . SER A 1 298 ? 36.312 -58.875 -54.562 1 16.58 298 SER A O 1
ATOM 2323 N N . GLY A 1 299 ? 35.75 -60.406 -55.781 1 16.73 299 GLY A N 1
ATOM 2324 C CA . GLY A 1 299 ? 35.312 -60.719 -57.156 1 16.73 299 GLY A CA 1
ATOM 2325 C C . GLY A 1 299 ? 34.406 -59.656 -57.75 1 16.73 299 GLY A C 1
ATOM 2326 O O . GLY A 1 299 ? 33.969 -58.719 -57.062 1 16.73 299 GLY A O 1
ATOM 2327 N N . ASP A 1 300 ? 33.312 -60.062 -58.469 1 17.53 300 ASP A N 1
ATOM 2328 C CA . ASP A 1 300 ? 33 -60.188 -59.906 1 17.53 300 ASP A CA 1
ATOM 2329 C C . ASP A 1 300 ? 32.062 -59.062 -60.344 1 17.53 300 ASP A C 1
ATOM 2331 O O . ASP A 1 300 ? 32.312 -58.406 -61.344 1 17.53 300 ASP A O 1
ATOM 2335 N N . ILE A 1 301 ? 30.703 -59.188 -60 1 20.22 301 ILE A N 1
ATOM 2336 C CA . ILE A 1 301 ? 29.797 -59.469 -61.094 1 20.22 301 ILE A CA 1
ATOM 2337 C C . ILE A 1 301 ? 29.406 -58.156 -61.781 1 20.22 301 ILE A C 1
ATOM 2339 O O . ILE A 1 301 ? 29.281 -57.125 -61.156 1 20.22 301 ILE A O 1
ATOM 2343 N N . TYR A 1 302 ? 29.094 -58.281 -63.094 1 20.02 302 TYR A N 1
ATOM 2344 C CA . TYR A 1 302 ? 28.953 -57.812 -64.5 1 20.02 302 TYR A CA 1
ATOM 2345 C C . TYR A 1 302 ? 27.703 -56.969 -64.625 1 20.02 302 TYR A C 1
ATOM 2347 O O . TYR A 1 302 ? 27.594 -56.156 -65.562 1 20.02 302 TYR A O 1
ATOM 2355 N N . VAL A 1 303 ? 26.703 -57.062 -63.812 1 23.08 303 VAL A N 1
ATOM 2356 C CA . VAL A 1 303 ? 25.547 -57.188 -64.688 1 23.08 303 VAL A CA 1
ATOM 2357 C C . VAL A 1 303 ? 25.5 -55.969 -65.625 1 23.08 303 VAL A C 1
ATOM 2359 O O . VAL A 1 303 ? 25.766 -54.844 -65.25 1 23.08 303 VAL A O 1
ATOM 2362 N N . SER A 1 304 ? 25.281 -56.25 -66.938 1 19.56 304 SER A N 1
ATOM 2363 C CA . SER A 1 304 ? 25.109 -56 -68.375 1 19.56 304 SER A CA 1
ATOM 2364 C C . SER A 1 304 ? 24.219 -54.781 -68.625 1 19.56 304 SER A C 1
ATOM 2366 O O . SER A 1 304 ? 24.609 -53.844 -69.375 1 19.56 304 SER A O 1
ATOM 2368 N N . GLU A 1 305 ? 23.031 -55.219 -69.312 1 19.88 305 GLU A N 1
ATOM 2369 C CA . GLU A 1 305 ? 22.625 -54.938 -70.688 1 19.88 305 GLU A CA 1
ATOM 2370 C C . GLU A 1 305 ? 22.062 -53.5 -70.812 1 19.88 305 GLU A C 1
ATOM 2372 O O . GLU A 1 305 ? 22.484 -52.75 -71.625 1 19.88 305 GLU A O 1
ATOM 2377 N N . GLU A 1 306 ? 20.578 -53.562 -70.938 1 22.06 306 GLU A N 1
ATOM 2378 C CA . GLU A 1 306 ? 19.797 -52.906 -71.938 1 22.06 306 GLU A CA 1
ATOM 2379 C C . GLU A 1 306 ? 19.562 -51.438 -71.562 1 22.06 306 GLU A C 1
ATOM 2381 O O . GLU A 1 306 ? 19.328 -51.094 -70.438 1 22.06 306 GLU A O 1
ATOM 2386 N N . MET B 1 1 ? -3.857 -2.615 -44.312 1 21.81 1 MET B N 1
ATOM 2387 C CA . MET B 1 1 ? -4.164 -3.744 -43.438 1 21.81 1 MET B CA 1
ATOM 2388 C C . MET B 1 1 ? -4.305 -3.291 -42 1 21.81 1 MET B C 1
ATOM 2390 O O . MET B 1 1 ? -3.369 -2.732 -41.406 1 21.81 1 MET B O 1
ATOM 2394 N N . SER B 1 2 ? -5.535 -2.984 -41.531 1 21.31 2 SER B N 1
ATOM 2395 C CA . SER B 1 2 ? -5.945 -2.326 -40.312 1 21.31 2 SER B CA 1
ATOM 2396 C C . SER B 1 2 ? -5.684 -3.211 -39.094 1 21.31 2 SER B C 1
ATOM 2398 O O . SER B 1 2 ? -6.152 -4.352 -39.031 1 21.31 2 SER B O 1
ATOM 2400 N N . VAL B 1 3 ? -4.477 -3.223 -38.562 1 26.34 3 VAL B N 1
ATOM 2401 C CA . VAL B 1 3 ? -4.199 -4.043 -37.375 1 26.34 3 VAL B CA 1
ATOM 2402 C C . VAL B 1 3 ? -5.316 -3.871 -36.344 1 26.34 3 VAL B C 1
ATOM 2404 O O . VAL B 1 3 ? -5.578 -2.76 -35.875 1 26.34 3 VAL B O 1
ATOM 2407 N N . THR B 1 4 ? -6.391 -4.688 -36.438 1 26.59 4 THR B N 1
ATOM 2408 C CA . THR B 1 4 ? -7.512 -4.762 -35.5 1 26.59 4 THR B CA 1
ATOM 2409 C C . THR B 1 4 ? -7.016 -4.945 -34.094 1 26.59 4 THR B C 1
ATOM 2411 O O . THR B 1 4 ? -6.227 -5.852 -33.812 1 26.59 4 THR B O 1
ATOM 2414 N N . PRO B 1 5 ? -6.945 -3.938 -33.344 1 30.75 5 PRO B N 1
ATOM 2415 C CA . PRO B 1 5 ? -6.621 -4.109 -31.906 1 30.75 5 PRO B CA 1
ATOM 2416 C C . PRO B 1 5 ? -7.414 -5.234 -31.25 1 30.75 5 PRO B C 1
ATOM 2418 O O . PRO B 1 5 ? -8.625 -5.113 -31.062 1 30.75 5 PRO B O 1
ATOM 2421 N N . THR B 1 6 ? -7.461 -6.441 -31.797 1 31.16 6 THR B N 1
ATOM 2422 C CA . THR B 1 6 ? -8.32 -7.523 -31.328 1 31.16 6 THR B CA 1
ATOM 2423 C C . THR B 1 6 ? -8.219 -7.68 -29.812 1 31.16 6 THR B C 1
ATOM 2425 O O . THR B 1 6 ? -8.875 -8.547 -29.219 1 31.16 6 THR B O 1
ATOM 2428 N N . SER B 1 7 ? -6.93 -7.758 -29.406 1 32.34 7 SER B N 1
ATOM 2429 C CA . SER B 1 7 ? -6.746 -8.5 -28.156 1 32.34 7 SER B CA 1
ATOM 2430 C C . SER B 1 7 ? -7.707 -8.008 -27.078 1 32.34 7 SER B C 1
ATOM 2432 O O . SER B 1 7 ? -7.961 -6.809 -26.969 1 32.34 7 SER B O 1
ATOM 2434 N N . ALA B 1 8 ? -8.656 -8.758 -26.578 1 33.62 8 ALA B N 1
ATOM 2435 C CA . ALA B 1 8 ? -9.602 -8.656 -25.484 1 33.62 8 ALA B CA 1
ATOM 2436 C C . ALA B 1 8 ? -9.047 -7.789 -24.344 1 33.62 8 ALA B C 1
ATOM 2438 O O . ALA B 1 8 ? -7.867 -7.902 -24 1 33.62 8 ALA B O 1
ATOM 2439 N N . ASP B 1 9 ? -9.453 -6.578 -24.109 1 39.56 9 ASP B N 1
ATOM 2440 C CA . ASP B 1 9 ? -9.203 -5.402 -23.281 1 39.56 9 ASP B CA 1
ATOM 2441 C C . ASP B 1 9 ? -9.031 -5.797 -21.812 1 39.56 9 ASP B C 1
ATOM 2443 O O . ASP B 1 9 ? -10.008 -5.91 -21.078 1 39.56 9 ASP B O 1
ATOM 2447 N N . THR B 1 10 ? -8.523 -6.902 -21.484 1 46.81 10 THR B N 1
ATOM 2448 C CA . THR B 1 10 ? -8.266 -7.207 -20.078 1 46.81 10 THR B CA 1
ATOM 2449 C C . THR B 1 10 ? -7.922 -5.941 -19.297 1 46.81 10 THR B C 1
ATOM 2451 O O . THR B 1 10 ? -7.082 -5.152 -19.734 1 46.81 10 THR B O 1
ATOM 2454 N N . ALA B 1 11 ? -8.844 -5.418 -18.531 1 59.94 11 ALA B N 1
ATOM 2455 C CA . ALA B 1 11 ? -8.82 -4.133 -17.844 1 59.94 11 ALA B CA 1
ATOM 2456 C C . ALA B 1 11 ? -7.672 -4.066 -16.828 1 59.94 11 ALA B C 1
ATOM 2458 O O . ALA B 1 11 ? -7.582 -4.902 -15.93 1 59.94 11 ALA B O 1
ATOM 2459 N N . ALA B 1 12 ? -6.629 -3.371 -17.141 1 77.12 12 ALA B N 1
ATOM 2460 C CA . ALA B 1 12 ? -5.352 -3.102 -16.484 1 77.12 12 ALA B CA 1
ATOM 2461 C C . ALA B 1 12 ? -5.559 -2.564 -15.078 1 77.12 12 ALA B C 1
ATOM 2463 O O . ALA B 1 12 ? -6.504 -1.813 -14.828 1 77.12 12 ALA B O 1
ATOM 2464 N N . GLY B 1 13 ? -5.121 -3.262 -14.086 1 87.38 13 GLY B N 1
ATOM 2465 C CA . GLY B 1 13 ? -5.062 -2.779 -12.719 1 87.38 13 GLY B CA 1
ATOM 2466 C C . GLY B 1 13 ? -3.869 -3.309 -11.945 1 87.38 13 GLY B C 1
ATOM 2467 O O . GLY B 1 13 ? -2.91 -3.803 -12.539 1 87.38 13 GLY B O 1
ATOM 2468 N N . ILE B 1 14 ? -3.848 -2.982 -10.719 1 91.94 14 ILE B N 1
ATOM 2469 C CA . ILE B 1 14 ? -2.807 -3.465 -9.82 1 91.94 14 ILE B CA 1
ATOM 2470 C C . ILE B 1 14 ? -3.434 -3.926 -8.508 1 91.94 14 ILE B C 1
ATOM 2472 O O . ILE B 1 14 ? -4.352 -3.281 -7.992 1 91.94 14 ILE B O 1
ATOM 2476 N N . ALA B 1 15 ? -3 -5.07 -8.102 1 96.44 15 ALA B N 1
ATOM 2477 C CA . ALA B 1 15 ? -3.371 -5.598 -6.793 1 96.44 15 ALA B CA 1
ATOM 2478 C C . ALA B 1 15 ? -2.133 -5.969 -5.98 1 96.44 15 ALA B C 1
ATOM 2480 O O . ALA B 1 15 ? -1.354 -6.836 -6.387 1 96.44 15 ALA B O 1
ATOM 2481 N N . THR B 1 16 ? -1.967 -5.289 -4.879 1 96.44 16 THR B N 1
ATOM 2482 C CA . THR B 1 16 ? -0.832 -5.566 -4.008 1 96.44 16 THR B CA 1
ATOM 2483 C C . THR B 1 16 ? -1.29 -5.723 -2.559 1 96.44 16 THR B C 1
ATOM 2485 O O . THR B 1 16 ? -2.424 -5.375 -2.221 1 96.44 16 THR B O 1
ATOM 2488 N N . ILE B 1 17 ? -0.37 -6.328 -1.792 1 96.75 17 ILE B N 1
ATOM 2489 C CA . ILE B 1 17 ? -0.702 -6.613 -0.4 1 96.75 17 ILE B CA 1
ATOM 2490 C C . ILE B 1 17 ? 0.473 -6.23 0.499 1 96.75 17 ILE B C 1
ATOM 2492 O O . ILE B 1 17 ? 1.633 -6.453 0.143 1 96.75 17 ILE B O 1
ATOM 2496 N N . THR B 1 18 ? 0.184 -5.551 1.547 1 95.56 18 THR B N 1
ATOM 2497 C CA . THR B 1 18 ? 1.088 -5.34 2.672 1 95.56 18 THR B CA 1
ATOM 2498 C C . THR B 1 18 ? 0.665 -6.18 3.873 1 95.56 18 THR B C 1
ATOM 2500 O O . THR B 1 18 ? -0.503 -6.164 4.27 1 95.56 18 THR B O 1
ATOM 2503 N N . ALA B 1 19 ? 1.63 -6.922 4.418 1 96.06 19 ALA B N 1
ATOM 2504 C CA . ALA B 1 19 ? 1.249 -7.84 5.488 1 96.06 19 ALA B CA 1
ATOM 2505 C C . ALA B 1 19 ? 2.445 -8.172 6.379 1 96.06 19 ALA B C 1
ATOM 2507 O O . ALA B 1 19 ? 3.596 -8.039 5.957 1 96.06 19 ALA B O 1
ATOM 2508 N N . ILE B 1 20 ? 2.127 -8.453 7.582 1 91.75 20 ILE B N 1
ATOM 2509 C CA . ILE B 1 20 ? 3.02 -9.305 8.359 1 91.75 20 ILE B CA 1
ATOM 2510 C C . ILE B 1 20 ? 2.799 -10.766 7.977 1 91.75 20 ILE B C 1
ATOM 2512 O O . ILE B 1 20 ? 1.698 -11.297 8.141 1 91.75 20 ILE B O 1
ATOM 2516 N N . ALA B 1 21 ? 3.828 -11.336 7.453 1 93.88 21 ALA B N 1
ATOM 2517 C CA . ALA B 1 21 ? 3.699 -12.703 6.961 1 93.88 21 ALA B CA 1
ATOM 2518 C C . ALA B 1 21 ? 4.762 -13.609 7.574 1 93.88 21 ALA B C 1
ATOM 2520 O O . ALA B 1 21 ? 5.887 -13.18 7.828 1 93.88 21 ALA B O 1
ATOM 2521 N N . ALA B 1 22 ? 4.355 -14.781 7.793 1 91.75 22 ALA B N 1
ATOM 2522 C CA . ALA B 1 22 ? 5.348 -15.828 8.039 1 91.75 22 ALA B CA 1
ATOM 2523 C C . ALA B 1 22 ? 5.875 -16.406 6.727 1 91.75 22 ALA B C 1
ATOM 2525 O O . ALA B 1 22 ? 5.102 -16.875 5.895 1 91.75 22 ALA B O 1
ATOM 2526 N N . LEU B 1 23 ? 7.129 -16.312 6.605 1 92.06 23 LEU B N 1
ATOM 2527 C CA . LEU B 1 23 ? 7.754 -16.875 5.414 1 92.06 23 LEU B CA 1
ATOM 2528 C C . LEU B 1 23 ? 8.555 -18.125 5.758 1 92.06 23 LEU B C 1
ATOM 2530 O O . LEU B 1 23 ? 9.172 -18.188 6.82 1 92.06 23 LEU B O 1
ATOM 2534 N N . GLY B 1 24 ? 8.5 -19.125 4.781 1 89.94 24 GLY B N 1
ATOM 2535 C CA . GLY B 1 24 ? 9.258 -20.344 4.977 1 89.94 24 GLY B CA 1
ATOM 2536 C C . GLY B 1 24 ? 9.422 -21.156 3.701 1 89.94 24 GLY B C 1
ATOM 2537 O O . GLY B 1 24 ? 9.039 -20.703 2.621 1 89.94 24 GLY B O 1
ATOM 2538 N N . ASN B 1 25 ? 10.172 -22.219 3.818 1 90.5 25 ASN B N 1
ATOM 2539 C CA . ASN B 1 25 ? 10.375 -23.203 2.762 1 90.5 25 ASN B CA 1
ATOM 2540 C C . ASN B 1 25 ? 10.945 -22.562 1.501 1 90.5 25 ASN B C 1
ATOM 2542 O O . ASN B 1 25 ? 10.383 -22.719 0.415 1 90.5 25 ASN B O 1
ATOM 2546 N N . PRO B 1 26 ? 12.031 -21.922 1.674 1 92.62 26 PRO B N 1
ATOM 2547 C CA . PRO B 1 26 ? 12.656 -21.297 0.5 1 92.62 26 PRO B CA 1
ATOM 2548 C C . PRO B 1 26 ? 13.078 -22.328 -0.552 1 92.62 26 PRO B C 1
ATOM 2550 O O . PRO B 1 26 ? 13.625 -23.375 -0.21 1 92.62 26 PRO B O 1
ATOM 2553 N N . ARG B 1 27 ? 12.734 -22.031 -1.806 1 91.38 27 ARG B N 1
ATOM 2554 C CA . ARG B 1 27 ? 13.133 -22.828 -2.963 1 91.38 27 ARG B CA 1
ATOM 2555 C C . ARG B 1 27 ? 13.773 -21.953 -4.031 1 91.38 27 ARG B C 1
ATOM 2557 O O . ARG B 1 27 ? 13.172 -20.969 -4.484 1 91.38 27 ARG B O 1
ATOM 2564 N N . ALA B 1 28 ? 14.906 -22.312 -4.438 1 90.44 28 ALA B N 1
ATOM 2565 C CA . ALA B 1 28 ? 15.578 -21.531 -5.48 1 90.44 28 ALA B CA 1
ATOM 2566 C C . ALA B 1 28 ? 15.055 -21.906 -6.863 1 90.44 28 ALA B C 1
ATOM 2568 O O . ALA B 1 28 ? 14.828 -23.094 -7.148 1 90.44 28 ALA B O 1
ATOM 2569 N N . LEU B 1 29 ? 14.742 -20.922 -7.617 1 90.12 29 LEU B N 1
ATOM 2570 C CA . LEU B 1 29 ? 14.492 -21.188 -9.031 1 90.12 29 LEU B CA 1
ATOM 2571 C C . LEU B 1 29 ? 15.805 -21.344 -9.797 1 90.12 29 LEU B C 1
ATOM 2573 O O . LEU B 1 29 ? 16.641 -20.438 -9.789 1 90.12 29 LEU B O 1
ATOM 2577 N N . PRO B 1 30 ? 15.984 -22.438 -10.438 1 87.38 30 PRO B N 1
ATOM 2578 C CA . PRO B 1 30 ? 17.266 -22.719 -11.086 1 87.38 30 PRO B CA 1
ATOM 2579 C C . PRO B 1 30 ? 17.672 -21.625 -12.078 1 87.38 30 PRO B C 1
ATOM 2581 O O . PRO B 1 30 ? 16.844 -21.141 -12.836 1 87.38 30 PRO B O 1
ATOM 2584 N N . GLY B 1 31 ? 18.969 -21.219 -12.039 1 88.94 31 GLY B N 1
ATOM 2585 C CA . GLY B 1 31 ? 19.547 -20.312 -13.016 1 88.94 31 GLY B CA 1
ATOM 2586 C C . GLY B 1 31 ? 19.203 -18.859 -12.742 1 88.94 31 GLY B C 1
ATOM 2587 O O . GLY B 1 31 ? 19.5 -17.984 -13.562 1 88.94 31 GLY B O 1
ATOM 2588 N N . THR B 1 32 ? 18.469 -18.656 -11.711 1 90.25 32 THR B N 1
ATOM 2589 C CA . THR B 1 32 ? 18.094 -17.281 -11.375 1 90.25 32 THR B CA 1
ATOM 2590 C C . THR B 1 32 ? 18.406 -16.984 -9.906 1 90.25 32 THR B C 1
ATOM 2592 O O . THR B 1 32 ? 18.75 -17.875 -9.148 1 90.25 32 THR B O 1
ATOM 2595 N N . LYS B 1 33 ? 18.328 -15.742 -9.516 1 92.44 33 LYS B N 1
ATOM 2596 C CA . LYS B 1 33 ? 18.453 -15.344 -8.117 1 92.44 33 LYS B CA 1
ATOM 2597 C C . LYS B 1 33 ? 17.094 -15.32 -7.418 1 92.44 33 LYS B C 1
ATOM 2599 O O . LYS B 1 33 ? 16.984 -14.836 -6.289 1 92.44 33 LYS B O 1
ATOM 2604 N N . THR B 1 34 ? 16.172 -15.812 -8.109 1 94.62 34 THR B N 1
ATOM 2605 C CA . THR B 1 34 ? 14.82 -15.781 -7.555 1 94.62 34 THR B CA 1
ATOM 2606 C C . THR B 1 34 ? 14.617 -16.922 -6.566 1 94.62 34 THR B C 1
ATOM 2608 O O . THR B 1 34 ? 15.023 -18.062 -6.832 1 94.62 34 THR B O 1
ATOM 2611 N N . VAL B 1 35 ? 14.047 -16.578 -5.457 1 94.44 35 VAL B N 1
ATOM 2612 C CA . VAL B 1 35 ? 13.656 -17.547 -4.438 1 94.44 35 VAL B CA 1
ATOM 2613 C C . VAL B 1 35 ? 12.133 -17.578 -4.301 1 94.44 35 VAL B C 1
ATOM 2615 O O . VAL B 1 35 ? 11.492 -16.516 -4.297 1 94.44 35 VAL B O 1
ATOM 2618 N N . VAL B 1 36 ? 11.602 -18.797 -4.273 1 94.88 36 VAL B N 1
ATOM 2619 C CA . VAL B 1 36 ? 10.18 -18.953 -4.012 1 94.88 36 VAL B CA 1
ATOM 2620 C C . VAL B 1 36 ? 9.953 -19.25 -2.531 1 94.88 36 VAL B C 1
ATOM 2622 O O . VAL B 1 36 ? 10.617 -20.125 -1.966 1 94.88 36 VAL B O 1
ATOM 2625 N N . LEU B 1 37 ? 9.062 -18.531 -1.925 1 94.31 37 LEU B N 1
ATOM 2626 C CA . LEU B 1 37 ? 8.766 -18.688 -0.502 1 94.31 37 LEU B CA 1
ATOM 2627 C C . LEU B 1 37 ? 7.293 -19 -0.28 1 94.31 37 LEU B C 1
ATOM 2629 O O . LEU B 1 37 ? 6.426 -18.422 -0.952 1 94.31 37 LEU B O 1
ATOM 2633 N N . ASP B 1 38 ? 7.082 -19.891 0.688 1 94.19 38 ASP B N 1
ATOM 2634 C CA . ASP B 1 38 ? 5.727 -19.984 1.224 1 94.19 38 ASP B CA 1
ATOM 2635 C C . ASP B 1 38 ? 5.426 -18.812 2.152 1 94.19 38 ASP B C 1
ATOM 2637 O O . ASP B 1 38 ? 6.27 -18.406 2.955 1 94.19 38 ASP B O 1
ATOM 2641 N N . ALA B 1 39 ? 4.262 -18.25 1.954 1 95.62 39 ALA B N 1
ATOM 2642 C CA . ALA B 1 39 ? 3.854 -17.109 2.77 1 95.62 39 ALA B CA 1
ATOM 2643 C C . ALA B 1 39 ? 2.49 -17.344 3.41 1 95.62 39 ALA B C 1
ATOM 2645 O O . ALA B 1 39 ? 1.509 -17.609 2.711 1 95.62 39 ALA B O 1
ATOM 2646 N N . GLN B 1 40 ? 2.482 -17.234 4.723 1 95.06 40 GLN B N 1
ATOM 2647 C CA . GLN B 1 40 ? 1.215 -17.312 5.441 1 95.06 40 GLN B CA 1
ATOM 2648 C C . GLN B 1 40 ? 0.791 -15.953 5.973 1 95.06 40 GLN B C 1
ATOM 2650 O O . GLN B 1 40 ? 1.567 -15.273 6.648 1 95.06 40 GLN B O 1
ATOM 2655 N N . ILE B 1 41 ? -0.435 -15.594 5.668 1 95.44 41 ILE B N 1
ATOM 2656 C CA . ILE B 1 41 ? -0.96 -14.281 6.039 1 95.44 41 ILE B CA 1
ATOM 2657 C C . ILE B 1 41 ? -2.238 -14.453 6.855 1 95.44 41 ILE B C 1
ATOM 2659 O O . ILE B 1 41 ? -3.127 -15.219 6.48 1 95.44 41 ILE B O 1
ATOM 2663 N N . TYR B 1 42 ? -2.33 -13.734 7.918 1 93.81 42 TYR B N 1
ATOM 2664 C CA . TYR B 1 42 ? -3.496 -13.797 8.789 1 93.81 42 TYR B CA 1
ATOM 2665 C C . TYR B 1 42 ? -4.691 -13.094 8.156 1 93.81 42 TYR B C 1
ATOM 2667 O O . TYR B 1 42 ? -4.559 -11.984 7.621 1 93.81 42 TYR B O 1
ATOM 2675 N N . VAL B 1 43 ? -5.852 -13.688 8.156 1 93.94 43 VAL B N 1
ATOM 2676 C CA . VAL B 1 43 ? -7.105 -13.086 7.723 1 93.94 43 VAL B CA 1
ATOM 2677 C C . VAL B 1 43 ? -8.031 -12.891 8.922 1 93.94 43 VAL B C 1
ATOM 2679 O O . VAL B 1 43 ? -8.641 -11.836 9.086 1 93.94 43 VAL B O 1
ATOM 2682 N N . GLY B 1 44 ? -8.195 -13.883 9.727 1 92.06 44 GLY B N 1
ATOM 2683 C CA . GLY B 1 44 ? -8.898 -13.781 11 1 92.06 44 GLY B CA 1
ATOM 2684 C C . GLY B 1 44 ? -10.398 -13.883 10.859 1 92.06 44 GLY B C 1
ATOM 2685 O O . GLY B 1 44 ? -11.141 -13.43 11.734 1 92.06 44 GLY B O 1
ATOM 2686 N N . SER B 1 45 ? -10.875 -14.336 9.773 1 91.44 45 SER B N 1
ATOM 2687 C CA . SER B 1 45 ? -12.312 -14.562 9.641 1 91.44 45 SER B CA 1
ATOM 2688 C C . SER B 1 45 ? -12.688 -15.969 10.102 1 91.44 45 SER B C 1
ATOM 2690 O O . SER B 1 45 ? -11.836 -16.859 10.141 1 91.44 45 SER B O 1
ATOM 2692 N N . PRO B 1 46 ? -13.938 -16.141 10.461 1 86.94 46 PRO B N 1
ATOM 2693 C CA . PRO B 1 46 ? -14.383 -17.469 10.867 1 86.94 46 PRO B CA 1
ATOM 2694 C C . PRO B 1 46 ? -14.188 -18.516 9.773 1 86.94 46 PRO B C 1
ATOM 2696 O O . PRO B 1 46 ? -13.883 -19.688 10.07 1 86.94 46 PRO B O 1
ATOM 2699 N N . SER B 1 47 ? -14.281 -18.141 8.531 1 84.56 47 SER B N 1
ATOM 2700 C CA . SER B 1 47 ? -14.195 -19.078 7.426 1 84.56 47 SER B CA 1
ATOM 2701 C C . SER B 1 47 ? -12.758 -19.234 6.941 1 84.56 47 SER B C 1
ATOM 2703 O O . SER B 1 47 ? -12.438 -20.172 6.199 1 84.56 47 SER B O 1
ATOM 2705 N N . CYS B 1 48 ? -11.922 -18.344 7.324 1 90.31 48 CYS B N 1
ATOM 2706 C CA . CYS B 1 48 ? -10.531 -18.344 6.867 1 90.31 48 CYS B CA 1
ATOM 2707 C C . CYS B 1 48 ? -9.625 -17.656 7.875 1 90.31 48 CYS B C 1
ATOM 2709 O O . CYS B 1 48 ? -9.562 -16.438 7.922 1 90.31 48 CYS B O 1
ATOM 2711 N N . GLU B 1 49 ? -8.961 -18.484 8.578 1 90.81 49 GLU B N 1
ATOM 2712 C CA . GLU B 1 49 ? -8.055 -17.906 9.562 1 90.81 49 GLU B CA 1
ATOM 2713 C C . GLU B 1 49 ? -6.848 -17.266 8.891 1 90.81 49 GLU B C 1
ATOM 2715 O O . GLU B 1 49 ? -6.426 -16.156 9.273 1 90.81 49 GLU B O 1
ATOM 2720 N N . SER B 1 50 ? -6.305 -18.031 7.973 1 93.88 50 SER B N 1
ATOM 2721 C CA . SER B 1 50 ? -5.117 -17.547 7.281 1 93.88 50 SER B CA 1
ATOM 2722 C C . SER B 1 50 ? -5.082 -18.031 5.832 1 93.88 50 SER B C 1
ATOM 2724 O O . SER B 1 50 ? -5.805 -18.953 5.465 1 93.88 50 SER B O 1
ATOM 2726 N N . LEU B 1 51 ? -4.289 -17.312 5.043 1 94.88 51 LEU B N 1
ATOM 2727 C CA . LEU B 1 51 ? -4 -17.688 3.662 1 94.88 51 LEU B CA 1
ATOM 2728 C C . LEU B 1 51 ? -2.576 -18.219 3.531 1 94.88 51 LEU B C 1
ATOM 2730 O O . LEU B 1 51 ? -1.665 -17.734 4.207 1 94.88 51 LEU B O 1
ATOM 2734 N N . LEU B 1 52 ? -2.486 -19.141 2.645 1 95.06 52 LEU B N 1
ATOM 2735 C CA . LEU B 1 52 ? -1.171 -19.625 2.244 1 95.06 52 LEU B CA 1
ATOM 2736 C C . LEU B 1 52 ? -0.891 -19.297 0.781 1 95.06 52 LEU B C 1
ATOM 2738 O O . LEU B 1 52 ? -1.697 -19.609 -0.097 1 95.06 52 LEU B O 1
ATOM 2742 N N . GLY B 1 53 ? 0.237 -18.609 0.573 1 96.81 53 GLY B N 1
ATOM 2743 C CA . GLY B 1 53 ? 0.591 -18.219 -0.783 1 96.81 53 GLY B CA 1
ATOM 2744 C C . GLY B 1 53 ? 2.012 -18.594 -1.159 1 96.81 53 GLY B C 1
ATOM 2745 O O . GLY B 1 53 ? 2.793 -19.016 -0.306 1 96.81 53 GLY B O 1
ATOM 2746 N N . SER B 1 54 ? 2.262 -18.578 -2.426 1 96.5 54 SER B N 1
ATOM 2747 C CA . SER B 1 54 ? 3.588 -18.734 -3.014 1 96.5 54 SER B CA 1
ATOM 2748 C C . SER B 1 54 ? 4.109 -17.422 -3.582 1 96.5 54 SER B C 1
ATOM 2750 O O . SER B 1 54 ? 3.525 -16.875 -4.516 1 96.5 54 SER B O 1
ATOM 2752 N N . LEU B 1 55 ? 5.199 -16.984 -3.018 1 97.06 55 LEU B N 1
ATOM 2753 C CA . LEU B 1 55 ? 5.727 -15.68 -3.426 1 97.06 55 LEU B CA 1
ATOM 2754 C C . LEU B 1 55 ? 7.133 -15.828 -4 1 97.06 55 LEU B C 1
ATOM 2756 O O . LEU B 1 55 ? 7.984 -16.484 -3.408 1 97.06 55 LEU B O 1
ATOM 2760 N N . ARG B 1 56 ? 7.324 -15.188 -5.105 1 97 56 ARG B N 1
ATOM 2761 C CA . ARG B 1 56 ? 8.664 -15.102 -5.68 1 97 56 ARG B CA 1
ATOM 2762 C C . ARG B 1 56 ? 9.383 -13.844 -5.207 1 97 56 ARG B C 1
ATOM 2764 O O . ARG B 1 56 ? 8.773 -12.781 -5.082 1 97 56 ARG B O 1
ATOM 2771 N N . PHE B 1 57 ? 10.672 -14.023 -4.941 1 96.12 57 PHE B N 1
ATOM 2772 C CA . PHE B 1 57 ? 11.523 -12.922 -4.496 1 96.12 57 PHE B CA 1
ATOM 2773 C C . PHE B 1 57 ? 12.844 -12.922 -5.25 1 96.12 57 PHE B C 1
ATOM 2775 O O . PHE B 1 57 ? 13.609 -13.883 -5.176 1 96.12 57 PHE B O 1
ATOM 2782 N N . PHE B 1 58 ? 13.039 -11.797 -6.047 1 92.5 58 PHE B N 1
ATOM 2783 C CA . PHE B 1 58 ? 14.359 -11.633 -6.637 1 92.5 58 PHE B CA 1
ATOM 2784 C C . PHE B 1 58 ? 15.375 -11.227 -5.578 1 92.5 58 PHE B C 1
ATOM 2786 O O . PHE B 1 58 ? 15.414 -10.062 -5.16 1 92.5 58 PHE B O 1
ATOM 2793 N N . ASN B 1 59 ? 16.156 -12.094 -5.199 1 91.19 59 ASN B N 1
ATOM 2794 C CA . ASN B 1 59 ? 17.078 -11.93 -4.07 1 91.19 59 ASN B CA 1
ATOM 2795 C C . ASN B 1 59 ? 18.391 -11.305 -4.504 1 91.19 59 ASN B C 1
ATOM 2797 O O . ASN B 1 59 ? 19.453 -11.938 -4.418 1 91.19 59 ASN B O 1
ATOM 2801 N N . ALA B 1 60 ? 18.281 -10.023 -4.859 1 84.12 60 ALA B N 1
ATOM 2802 C CA . ALA B 1 60 ? 19.453 -9.305 -5.375 1 84.12 60 ALA B CA 1
ATOM 2803 C C . ALA B 1 60 ? 20.562 -9.25 -4.332 1 84.12 60 ALA B C 1
ATOM 2805 O O . ALA B 1 60 ? 21.75 -9.305 -4.676 1 84.12 60 ALA B O 1
ATOM 2806 N N . SER B 1 61 ? 20.25 -9.203 -3.057 1 83.06 61 SER B N 1
ATOM 2807 C CA . SER B 1 61 ? 21.219 -8.992 -1.989 1 83.06 61 SER B CA 1
ATOM 2808 C C . SER B 1 61 ? 21.656 -10.32 -1.378 1 83.06 61 SER B C 1
ATOM 2810 O O . SER B 1 61 ? 22.359 -10.336 -0.364 1 83.06 61 SER B O 1
ATOM 2812 N N . ASP B 1 62 ? 21.203 -11.406 -1.896 1 87.12 62 ASP B N 1
ATOM 2813 C CA . ASP B 1 62 ? 21.562 -12.734 -1.428 1 87.12 62 ASP B CA 1
ATOM 2814 C C . ASP B 1 62 ? 21.188 -12.922 0.039 1 87.12 62 ASP B C 1
ATOM 2816 O O . ASP B 1 62 ? 22 -13.383 0.842 1 87.12 62 ASP B O 1
ATOM 2820 N N . MET B 1 63 ? 20.047 -12.43 0.367 1 86.38 63 MET B N 1
ATOM 2821 C CA . MET B 1 63 ? 19.516 -12.68 1.705 1 86.38 63 MET B CA 1
ATOM 2822 C C . MET B 1 63 ? 19.422 -14.172 1.986 1 86.38 63 MET B C 1
ATOM 2824 O O . MET B 1 63 ? 19.016 -14.945 1.117 1 86.38 63 MET B O 1
ATOM 2828 N N . VAL B 1 64 ? 19.781 -14.477 3.203 1 83.81 64 VAL B N 1
ATOM 2829 C CA . VAL B 1 64 ? 19.688 -15.883 3.598 1 83.81 64 VAL B CA 1
ATOM 2830 C C . VAL B 1 64 ? 18.359 -16.141 4.316 1 83.81 64 VAL B C 1
ATOM 2832 O O . VAL B 1 64 ? 18.047 -15.469 5.305 1 83.81 64 VAL B O 1
ATOM 2835 N N . PHE B 1 65 ? 17.656 -17 3.725 1 83.94 65 PHE B N 1
ATOM 2836 C CA . PHE B 1 65 ? 16.406 -17.422 4.363 1 83.94 65 PHE B CA 1
ATOM 2837 C C . PHE B 1 65 ? 16.609 -18.719 5.125 1 83.94 65 PHE B C 1
ATOM 2839 O O . PHE B 1 65 ? 17.109 -19.703 4.566 1 83.94 65 PHE B O 1
ATOM 2846 N N . GLU B 1 66 ? 16.344 -18.625 6.383 1 72.56 66 GLU B N 1
ATOM 2847 C CA . GLU B 1 66 ? 16.469 -19.844 7.176 1 72.56 66 GLU B CA 1
ATOM 2848 C C . GLU B 1 66 ? 15.289 -20.781 6.93 1 72.56 66 GLU B C 1
ATOM 2850 O O . GLU B 1 66 ? 14.266 -20.375 6.379 1 72.56 66 GLU B O 1
ATOM 2855 N N . HIS B 1 67 ? 15.555 -21.984 7.32 1 69.44 67 HIS B N 1
ATOM 2856 C CA . HIS B 1 67 ? 14.508 -22.984 7.129 1 69.44 67 HIS B CA 1
ATOM 2857 C C . HIS B 1 67 ? 13.367 -22.781 8.117 1 69.44 67 HIS B C 1
ATOM 2859 O O . HIS B 1 67 ? 12.219 -23.125 7.82 1 69.44 67 HIS B O 1
ATOM 2865 N N . GLN B 1 68 ? 13.773 -22.172 9.156 1 71.88 68 GLN B N 1
ATOM 2866 C CA . GLN B 1 68 ? 12.711 -21.906 10.125 1 71.88 68 GLN B CA 1
ATOM 2867 C C . GLN B 1 68 ? 11.859 -20.719 9.688 1 71.88 68 GLN B C 1
ATOM 2869 O O . GLN B 1 68 ? 12.383 -19.734 9.148 1 71.88 68 GLN B O 1
ATOM 2874 N N . ASN B 1 69 ? 10.617 -20.922 9.93 1 80.56 69 ASN B N 1
ATOM 2875 C CA . ASN B 1 69 ? 9.688 -19.844 9.602 1 80.56 69 ASN B CA 1
ATOM 2876 C C . ASN B 1 69 ? 9.961 -18.594 10.43 1 80.56 69 ASN B C 1
ATOM 2878 O O . ASN B 1 69 ? 10.328 -18.688 11.602 1 80.56 69 ASN B O 1
ATOM 2882 N N . ALA B 1 70 ? 9.914 -17.469 9.75 1 83.62 70 ALA B N 1
ATOM 2883 C CA . ALA B 1 70 ? 10.102 -16.188 10.43 1 83.62 70 ALA B CA 1
ATOM 2884 C C . ALA B 1 70 ? 9.086 -15.156 9.945 1 83.62 70 ALA B C 1
ATOM 2886 O O . ALA B 1 70 ? 8.492 -15.32 8.875 1 83.62 70 ALA B O 1
ATOM 2887 N N . LEU B 1 71 ? 8.883 -14.219 10.781 1 87.69 71 LEU B N 1
ATOM 2888 C CA . LEU B 1 71 ? 7.941 -13.156 10.438 1 87.69 71 LEU B CA 1
ATOM 2889 C C . LEU B 1 71 ? 8.641 -12.047 9.656 1 87.69 71 LEU B C 1
ATOM 2891 O O . LEU B 1 71 ? 9.766 -11.664 9.984 1 87.69 71 LEU B O 1
ATOM 2895 N N . TYR B 1 72 ? 7.957 -11.633 8.648 1 90.81 72 TYR B N 1
ATOM 2896 C CA . TYR B 1 72 ? 8.43 -10.531 7.805 1 90.81 72 TYR B CA 1
ATOM 2897 C C . TYR B 1 72 ? 7.312 -9.523 7.555 1 90.81 72 TYR B C 1
ATOM 2899 O O . TYR B 1 72 ? 6.137 -9.891 7.512 1 90.81 72 TYR B O 1
ATOM 2907 N N . LEU B 1 73 ? 7.703 -8.32 7.457 1 92.38 73 LEU B N 1
ATOM 2908 C CA . LEU B 1 73 ? 6.867 -7.367 6.73 1 92.38 73 LEU B CA 1
ATOM 2909 C C . LEU B 1 73 ? 7.066 -7.508 5.227 1 92.38 73 LEU B C 1
ATOM 2911 O O . LEU B 1 73 ? 8.203 -7.488 4.742 1 92.38 73 LEU B O 1
ATOM 2915 N N . ILE B 1 74 ? 5.93 -7.629 4.594 1 94.56 74 ILE B N 1
ATOM 2916 C CA . ILE B 1 74 ? 6.086 -7.848 3.158 1 94.56 74 ILE B CA 1
ATOM 2917 C C . ILE B 1 74 ? 5.191 -6.879 2.389 1 94.56 74 ILE B C 1
ATOM 2919 O O . ILE B 1 74 ? 4.18 -6.406 2.914 1 94.56 74 ILE B O 1
ATOM 2923 N N . TYR B 1 75 ? 5.621 -6.523 1.237 1 94.38 75 TYR B N 1
ATOM 2924 C CA . TYR B 1 75 ? 4.848 -5.941 0.149 1 94.38 75 TYR B CA 1
ATOM 2925 C C . TYR B 1 75 ? 4.973 -6.773 -1.12 1 94.38 75 TYR B C 1
ATOM 2927 O O . TYR B 1 75 ? 6.082 -7.031 -1.593 1 94.38 75 TYR B O 1
ATOM 2935 N N . ALA B 1 76 ? 3.791 -7.18 -1.683 1 96.75 76 ALA B N 1
ATOM 2936 C CA . ALA B 1 76 ? 3.838 -8.102 -2.816 1 96.75 76 ALA B CA 1
ATOM 2937 C C . ALA B 1 76 ? 2.678 -7.848 -3.775 1 96.75 76 ALA B C 1
ATOM 2939 O O . ALA B 1 76 ? 1.625 -7.355 -3.367 1 96.75 76 ALA B O 1
ATOM 2940 N N . THR B 1 77 ? 2.941 -8.172 -5.008 1 95.56 77 THR B N 1
ATOM 2941 C CA . THR B 1 77 ? 1.803 -8.344 -5.902 1 95.56 77 THR B CA 1
ATOM 2942 C C . THR B 1 77 ? 0.944 -9.523 -5.473 1 95.56 77 THR B C 1
ATOM 2944 O O . THR B 1 77 ? 1.4 -10.383 -4.715 1 95.56 77 THR B O 1
ATOM 2947 N N . PHE B 1 78 ? -0.291 -9.531 -5.957 1 96.25 78 PHE B N 1
ATOM 2948 C CA . PHE B 1 78 ? -1.249 -10.445 -5.348 1 96.25 78 PHE B CA 1
ATOM 2949 C C . PHE B 1 78 ? -2.262 -10.93 -6.379 1 96.25 78 PHE B C 1
ATOM 2951 O O . PHE B 1 78 ? -2.916 -10.125 -7.043 1 96.25 78 PHE B O 1
ATOM 2958 N N . ALA B 1 79 ? -2.328 -12.242 -6.547 1 96.69 79 ALA B N 1
ATOM 2959 C CA . ALA B 1 79 ? -3.332 -12.867 -7.406 1 96.69 79 ALA B CA 1
ATOM 2960 C C . ALA B 1 79 ? -3.746 -14.227 -6.863 1 96.69 79 ALA B C 1
ATOM 2962 O O . ALA B 1 79 ? -3.037 -14.82 -6.047 1 96.69 79 ALA B O 1
ATOM 2963 N N . ARG B 1 80 ? -4.84 -14.664 -7.348 1 97.12 80 ARG B N 1
ATOM 2964 C CA . ARG B 1 80 ? -5.297 -16.016 -7.012 1 97.12 80 ARG B CA 1
ATOM 2965 C C . ARG B 1 80 ? -4.398 -17.062 -7.645 1 97.12 80 ARG B C 1
ATOM 2967 O O . ARG B 1 80 ? -3.973 -16.922 -8.789 1 97.12 80 ARG B O 1
ATOM 2974 N N . MET B 1 81 ? -4.199 -18.156 -6.898 1 96.19 81 MET B N 1
ATOM 2975 C CA . MET B 1 81 ? -3.447 -19.281 -7.438 1 96.19 81 MET B CA 1
ATOM 2976 C C . MET B 1 81 ? -4.219 -19.969 -8.562 1 96.19 81 MET B C 1
ATOM 2978 O O . MET B 1 81 ? -5.449 -20.016 -8.531 1 96.19 81 MET B O 1
ATOM 2982 N N . GLU B 1 82 ? -3.461 -20.422 -9.516 1 94.44 82 GLU B N 1
ATOM 2983 C CA . GLU B 1 82 ? -4.012 -21.219 -10.617 1 94.44 82 GLU B CA 1
ATOM 2984 C C . GLU B 1 82 ? -3.217 -22.5 -10.828 1 94.44 82 GLU B C 1
ATOM 2986 O O . GLU B 1 82 ? -2.043 -22.578 -10.453 1 94.44 82 GLU B O 1
ATOM 2991 N N . ASN B 1 83 ? -3.877 -23.422 -11.453 1 92.25 83 ASN B N 1
ATOM 2992 C CA . ASN B 1 83 ? -3.195 -24.688 -11.75 1 92.25 83 ASN B CA 1
ATOM 2993 C C . ASN B 1 83 ? -2.02 -24.469 -12.703 1 92.25 83 ASN B C 1
ATOM 2995 O O . ASN B 1 83 ? -2.133 -23.734 -13.688 1 92.25 83 ASN B O 1
ATOM 2999 N N . GLY B 1 84 ? -0.933 -25.109 -12.281 1 90.44 84 GLY B N 1
ATOM 3000 C CA . GLY B 1 84 ? 0.209 -25.094 -13.18 1 90.44 84 GLY B CA 1
ATOM 3001 C C . GLY B 1 84 ? 1.219 -24.016 -12.844 1 90.44 84 GLY B C 1
ATOM 3002 O O . GLY B 1 84 ? 2.363 -24.062 -13.297 1 90.44 84 GLY B O 1
ATOM 3003 N N . VAL B 1 85 ? 0.8 -23.047 -12.102 1 91.5 85 VAL B N 1
ATOM 3004 C CA . VAL B 1 85 ? 1.735 -22 -11.695 1 91.5 85 VAL B CA 1
ATOM 3005 C C . VAL B 1 85 ? 2.854 -22.609 -10.852 1 91.5 85 VAL B C 1
ATOM 3007 O O . VAL B 1 85 ? 2.588 -23.266 -9.844 1 91.5 85 VAL B O 1
ATOM 3010 N N . ASP B 1 86 ? 4.074 -22.391 -11.25 1 88.38 86 ASP B N 1
ATOM 3011 C CA . ASP B 1 86 ? 5.254 -22.938 -10.602 1 88.38 86 ASP B CA 1
ATOM 3012 C C . ASP B 1 86 ? 5.121 -24.453 -10.406 1 88.38 86 ASP B C 1
ATOM 3014 O O . ASP B 1 86 ? 5.566 -25 -9.391 1 88.38 86 ASP B O 1
ATOM 3018 N N . GLN B 1 87 ? 4.371 -25.062 -11.266 1 86.25 87 GLN B N 1
ATOM 3019 C CA . GLN B 1 87 ? 4.18 -26.5 -11.305 1 86.25 87 GLN B CA 1
ATOM 3020 C C . GLN B 1 87 ? 3.412 -26.984 -10.07 1 86.25 87 GLN B C 1
ATOM 3022 O O . GLN B 1 87 ? 3.682 -28.078 -9.555 1 86.25 87 GLN B O 1
ATOM 3027 N N . ARG B 1 88 ? 2.607 -26.172 -9.547 1 89.69 88 ARG B N 1
ATOM 3028 C CA . ARG B 1 88 ? 1.812 -26.5 -8.375 1 89.69 88 ARG B CA 1
ATOM 3029 C C . ARG B 1 88 ? 0.331 -26.594 -8.719 1 89.69 88 ARG B C 1
ATOM 3031 O O . ARG B 1 88 ? -0.087 -26.172 -9.797 1 89.69 88 ARG B O 1
ATOM 3038 N N . SER B 1 89 ? -0.309 -27.219 -7.758 1 88.81 89 SER B N 1
ATOM 3039 C CA . SER B 1 89 ? -1.758 -27.328 -7.895 1 88.81 89 SER B CA 1
ATOM 3040 C C . SER B 1 89 ? -2.459 -26.125 -7.277 1 88.81 89 SER B C 1
ATOM 3042 O O . SER B 1 89 ? -1.956 -25.531 -6.32 1 88.81 89 SER B O 1
ATOM 3044 N N . ILE B 1 90 ? -3.588 -25.859 -7.836 1 89.94 90 ILE B N 1
ATOM 3045 C CA . ILE B 1 90 ? -4.418 -24.766 -7.363 1 89.94 90 ILE B CA 1
ATOM 3046 C C . ILE B 1 90 ? -4.828 -25.016 -5.914 1 89.94 90 ILE B C 1
ATOM 3048 O O . ILE B 1 90 ? -5.199 -24.078 -5.199 1 89.94 90 ILE B O 1
ATOM 3052 N N . THR B 1 91 ? -4.754 -26.219 -5.438 1 89.25 91 THR B N 1
ATOM 3053 C CA . THR B 1 91 ? -5.16 -26.547 -4.078 1 89.25 91 THR B CA 1
ATOM 3054 C C . THR B 1 91 ? -4.004 -26.344 -3.102 1 89.25 91 THR B C 1
ATOM 3056 O O . THR B 1 91 ? -4.203 -26.344 -1.886 1 89.25 91 THR B O 1
ATOM 3059 N N . ASP B 1 92 ? -2.828 -26.141 -3.59 1 90.25 92 ASP B N 1
ATOM 3060 C CA . ASP B 1 92 ? -1.646 -26.031 -2.738 1 90.25 92 ASP B CA 1
ATOM 3061 C C . ASP B 1 92 ? -1.565 -24.672 -2.074 1 90.25 92 ASP B C 1
ATOM 3063 O O . ASP B 1 92 ? -1.064 -24.547 -0.954 1 90.25 92 ASP B O 1
ATOM 3067 N N . TYR B 1 93 ? -2.035 -23.703 -2.773 1 95 93 TYR B N 1
ATOM 3068 C CA . TYR B 1 93 ? -1.907 -22.328 -2.33 1 95 93 TYR B CA 1
ATOM 3069 C C . TYR B 1 93 ? -3.174 -21.531 -2.635 1 95 93 TYR B C 1
ATOM 3071 O O . TYR B 1 93 ? -3.902 -21.859 -3.576 1 95 93 TYR B O 1
ATOM 3079 N N . ASN B 1 94 ? -3.373 -20.531 -1.849 1 96.31 94 ASN B N 1
ATOM 3080 C CA . ASN B 1 94 ? -4.504 -19.641 -2.057 1 96.31 94 ASN B CA 1
ATOM 3081 C C . ASN B 1 94 ? -4.156 -18.516 -3.029 1 96.31 94 ASN B C 1
ATOM 3083 O O . ASN B 1 94 ? -5.004 -18.078 -3.805 1 96.31 94 ASN B O 1
ATOM 3087 N N . PHE B 1 95 ? -2.93 -18.031 -2.924 1 97.31 95 PHE B N 1
ATOM 3088 C CA . PHE B 1 95 ? -2.541 -16.875 -3.725 1 97.31 95 PHE B CA 1
ATOM 3089 C C . PHE B 1 95 ? -1.095 -17 -4.191 1 97.31 95 PHE B C 1
ATOM 3091 O O . PHE B 1 95 ? -0.358 -17.875 -3.715 1 97.31 95 PHE B O 1
ATOM 3098 N N . VAL B 1 96 ? -0.722 -16.234 -5.184 1 97.81 96 VAL B N 1
ATOM 3099 C CA . VAL B 1 96 ? 0.61 -16.156 -5.773 1 97.81 96 VAL B CA 1
ATOM 3100 C C . VAL B 1 96 ? 0.978 -14.695 -6.039 1 97.81 96 VAL B C 1
ATOM 3102 O O . VAL B 1 96 ? 0.098 -13.852 -6.215 1 97.81 96 VAL B O 1
ATOM 3105 N N . GLY B 1 97 ? 2.262 -14.375 -5.949 1 97.56 97 GLY B N 1
ATOM 3106 C CA . GLY B 1 97 ? 2.695 -13.016 -6.223 1 97.56 97 GLY B CA 1
ATOM 3107 C C . GLY B 1 97 ? 4.203 -12.859 -6.234 1 97.56 97 GLY B C 1
ATOM 3108 O O . GLY B 1 97 ? 4.934 -13.852 -6.152 1 97.56 97 GLY B O 1
ATOM 3109 N N . ASP B 1 98 ? 4.645 -11.617 -6.441 1 96.25 98 ASP B N 1
ATOM 3110 C CA . ASP B 1 98 ? 6.047 -11.227 -6.395 1 96.25 98 ASP B CA 1
ATOM 3111 C C . ASP B 1 98 ? 6.324 -10.312 -5.199 1 96.25 98 ASP B C 1
ATOM 3113 O O . ASP B 1 98 ? 5.668 -9.281 -5.031 1 96.25 98 ASP B O 1
ATOM 3117 N N . LEU B 1 99 ? 7.293 -10.727 -4.398 1 95.75 99 LEU B N 1
ATOM 3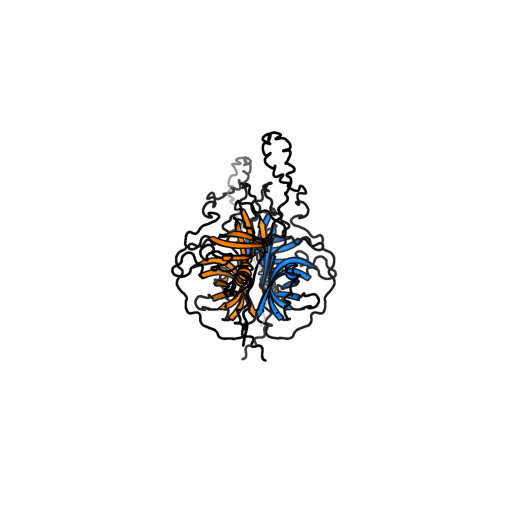118 C CA . LEU B 1 99 ? 7.727 -9.891 -3.287 1 95.75 99 LEU B CA 1
ATOM 3119 C C . LEU B 1 99 ? 8.539 -8.703 -3.787 1 95.75 99 LEU B C 1
ATOM 3121 O O . LEU B 1 99 ? 9.523 -8.883 -4.512 1 95.75 99 LEU B O 1
ATOM 3125 N N . GLN B 1 100 ? 8.086 -7.547 -3.359 1 90.44 100 GLN B N 1
ATOM 3126 C CA . GLN B 1 100 ? 8.781 -6.328 -3.771 1 90.44 100 GLN B CA 1
ATOM 3127 C C . GLN B 1 100 ? 9.547 -5.707 -2.605 1 90.44 100 GLN B C 1
ATOM 3129 O O . GLN B 1 100 ? 10.531 -4.996 -2.811 1 90.44 100 GLN B O 1
ATOM 3134 N N . TRP B 1 101 ? 8.992 -5.766 -1.44 1 90.38 101 TRP B N 1
ATOM 3135 C CA . TRP B 1 101 ? 9.555 -5.242 -0.198 1 90.38 101 TRP B CA 1
ATOM 3136 C C . TRP B 1 101 ? 9.492 -6.293 0.909 1 90.38 101 TRP B C 1
ATOM 3138 O O . TRP B 1 101 ? 8.469 -6.945 1.097 1 90.38 101 TRP B O 1
ATOM 3148 N N . LEU B 1 102 ? 10.625 -6.527 1.527 1 90.81 102 LEU B N 1
ATOM 3149 C CA . LEU B 1 102 ? 10.766 -7.566 2.541 1 90.81 102 LEU B CA 1
ATOM 3150 C C . LEU B 1 102 ? 11.648 -7.086 3.691 1 90.81 102 LEU B C 1
ATOM 3152 O O . LEU B 1 102 ? 12.805 -6.723 3.484 1 90.81 102 LEU B O 1
ATOM 3156 N N . ILE B 1 103 ? 11.016 -7.098 4.91 1 87.12 103 ILE B N 1
ATOM 3157 C CA . ILE B 1 103 ? 11.75 -6.684 6.102 1 87.12 103 ILE B CA 1
ATOM 3158 C C . ILE B 1 103 ? 11.609 -7.746 7.191 1 87.12 103 ILE B C 1
ATOM 3160 O O . ILE B 1 103 ? 10.5 -8 7.672 1 87.12 103 ILE B O 1
ATOM 3164 N N . PRO B 1 104 ? 12.68 -8.32 7.645 1 86.25 104 PRO B N 1
ATOM 3165 C CA . PRO B 1 104 ? 12.586 -9.297 8.734 1 86.25 104 PRO B CA 1
ATOM 3166 C C . PRO B 1 104 ? 12.102 -8.664 10.039 1 86.25 104 PRO B C 1
ATOM 3168 O O . PRO B 1 104 ? 12.547 -7.578 10.414 1 86.25 104 PRO B O 1
ATOM 3171 N N . LEU B 1 105 ? 11.156 -9.266 10.672 1 82.12 105 LEU B N 1
ATOM 3172 C CA . LEU B 1 105 ? 10.594 -8.742 11.914 1 82.12 105 LEU B CA 1
ATOM 3173 C C . LEU B 1 105 ? 11.039 -9.586 13.102 1 82.12 105 LEU B C 1
ATOM 3175 O O . LEU B 1 105 ? 10.844 -9.195 14.258 1 82.12 105 LEU B O 1
ATOM 3179 N N . SER B 1 106 ? 11.336 -10.719 13.078 1 66.81 106 SER B N 1
ATOM 3180 C CA . SER B 1 106 ? 11.773 -11.562 14.188 1 66.81 106 SER B CA 1
ATOM 3181 C C . SER B 1 106 ? 13.062 -12.297 13.844 1 66.81 106 SER B C 1
ATOM 3183 O O . SER B 1 106 ? 13.398 -12.461 12.672 1 66.81 106 SER B O 1
ATOM 3185 N N . THR B 1 107 ? 13.977 -12.094 14.867 1 54.94 107 THR B N 1
ATOM 3186 C CA . THR B 1 107 ? 15.094 -13.016 14.688 1 54.94 107 THR B CA 1
ATOM 3187 C C . THR B 1 107 ? 14.68 -14.438 15.07 1 54.94 107 THR B C 1
ATOM 3189 O O . THR B 1 107 ? 13.664 -14.633 15.742 1 54.94 107 THR B O 1
ATOM 3192 N N . GLN B 1 108 ? 15.32 -15.398 14.375 1 46 108 GLN B N 1
ATOM 3193 C CA . GLN B 1 108 ? 15.227 -16.812 14.711 1 46 108 GLN B CA 1
ATOM 3194 C C . GLN B 1 108 ? 15.164 -17.016 16.219 1 46 108 GLN B C 1
ATOM 3196 O O . GLN B 1 108 ? 14.547 -17.969 16.703 1 46 108 GLN B O 1
ATOM 3201 N N . ASN B 1 109 ? 15.914 -16.219 16.859 1 41.69 109 ASN B N 1
ATOM 3202 C CA . ASN B 1 109 ? 16.016 -16.5 18.297 1 41.69 109 ASN B CA 1
ATOM 3203 C C . ASN B 1 109 ? 14.945 -15.773 19.094 1 41.69 109 ASN B C 1
ATOM 3205 O O . ASN B 1 109 ? 14.773 -14.562 18.953 1 41.69 109 ASN B O 1
ATOM 3209 N N . ASN B 1 110 ? 13.766 -16.438 19.156 1 43.81 110 ASN B N 1
ATOM 3210 C CA . ASN B 1 110 ? 12.609 -16.062 19.969 1 43.81 110 ASN B CA 1
ATOM 3211 C C . ASN B 1 110 ? 12.984 -15.086 21.078 1 43.81 110 ASN B C 1
ATOM 3213 O O . ASN B 1 110 ? 13.414 -15.5 22.156 1 43.81 110 ASN B O 1
ATOM 3217 N N . CYS B 1 111 ? 13.609 -14.117 20.844 1 41.75 111 CYS B N 1
ATOM 3218 C CA . CYS B 1 111 ? 13.719 -13.312 22.062 1 41.75 111 CYS B CA 1
ATOM 3219 C C . CYS B 1 111 ? 12.344 -13.07 22.672 1 41.75 111 CYS B C 1
ATOM 3221 O O . CYS B 1 111 ? 11.414 -12.656 21.984 1 41.75 111 CYS B O 1
ATOM 3223 N N . GLN B 1 112 ? 12.078 -13.742 23.734 1 44.22 112 GLN B N 1
ATOM 3224 C CA . GLN B 1 112 ? 10.898 -13.914 24.578 1 44.22 112 GLN B CA 1
ATOM 3225 C C . GLN B 1 112 ? 10.156 -12.594 24.766 1 44.22 112 GLN B C 1
ATOM 3227 O O . GLN B 1 112 ? 8.93 -12.586 24.922 1 44.22 112 GLN B O 1
ATOM 3232 N N . ASP B 1 113 ? 10.867 -11.5 24.75 1 48.31 113 ASP B N 1
ATOM 3233 C CA . ASP B 1 113 ? 10.148 -10.422 25.406 1 48.31 113 ASP B CA 1
ATOM 3234 C C . ASP B 1 113 ? 9.227 -9.695 24.438 1 48.31 113 ASP B C 1
ATOM 3236 O O . ASP B 1 113 ? 8.148 -9.227 24.812 1 48.31 113 ASP B O 1
ATOM 3240 N N . PHE B 1 114 ? 9.812 -9.391 23.25 1 52.97 114 PHE B N 1
ATOM 3241 C CA . PHE B 1 114 ? 8.852 -8.727 22.391 1 52.97 114 PHE B CA 1
ATOM 3242 C C . PHE B 1 114 ? 8.602 -9.547 21.125 1 52.97 114 PHE B C 1
ATOM 3244 O O . PHE B 1 114 ? 9.547 -9.898 20.406 1 52.97 114 PHE B O 1
ATOM 3251 N N . GLN B 1 115 ? 7.352 -10.062 21.203 1 64.88 115 GLN B N 1
ATOM 3252 C CA . GLN B 1 115 ? 6.949 -10.812 20.016 1 64.88 115 GLN B CA 1
ATOM 3253 C C . GLN B 1 115 ? 5.863 -10.07 19.234 1 64.88 115 GLN B C 1
ATOM 3255 O O . GLN B 1 115 ? 4.91 -9.555 19.828 1 64.88 115 GLN B O 1
ATOM 3260 N N . ILE B 1 116 ? 6.172 -9.656 18.062 1 76.38 116 ILE B N 1
ATOM 3261 C CA . ILE B 1 116 ? 5.172 -9.078 17.172 1 76.38 116 ILE B CA 1
ATOM 3262 C C . ILE B 1 116 ? 3.988 -10.039 17.047 1 76.38 116 ILE B C 1
ATOM 3264 O O . ILE B 1 116 ? 4.172 -11.234 16.828 1 76.38 116 ILE B O 1
ATOM 3268 N N . ASP B 1 117 ? 2.777 -9.461 17.281 1 81.75 117 ASP B N 1
ATOM 3269 C CA . ASP B 1 117 ? 1.562 -10.242 17.062 1 81.75 117 ASP B CA 1
ATOM 3270 C C . ASP B 1 117 ? 1.362 -10.57 15.586 1 81.75 117 ASP B C 1
ATOM 3272 O O . ASP B 1 117 ? 1.144 -9.672 14.773 1 81.75 117 ASP B O 1
ATOM 3276 N N . PRO B 1 118 ? 1.493 -11.805 15.281 1 85.19 118 PRO B N 1
ATOM 3277 C CA . PRO B 1 118 ? 1.324 -12.148 13.867 1 85.19 118 PRO B CA 1
ATOM 3278 C C . PRO B 1 118 ? -0.127 -12.047 13.406 1 85.19 118 PRO B C 1
ATOM 3280 O O . PRO B 1 118 ? -0.403 -12.125 12.203 1 85.19 118 PRO B O 1
ATOM 3283 N N . CYS B 1 119 ? -1.081 -11.867 14.367 1 90.56 119 CYS B N 1
ATOM 3284 C CA . CYS B 1 119 ? -2.496 -11.797 14.016 1 90.56 119 CYS B CA 1
ATOM 3285 C C . CYS B 1 119 ? -2.887 -10.383 13.617 1 90.56 119 CYS B C 1
ATOM 3287 O O . CYS B 1 119 ? -3.73 -9.758 14.258 1 90.56 119 CYS B O 1
ATOM 3289 N N . GLN B 1 120 ? -2.201 -9.953 12.578 1 91.62 120 GLN B N 1
ATOM 3290 C CA . GLN B 1 120 ? -2.488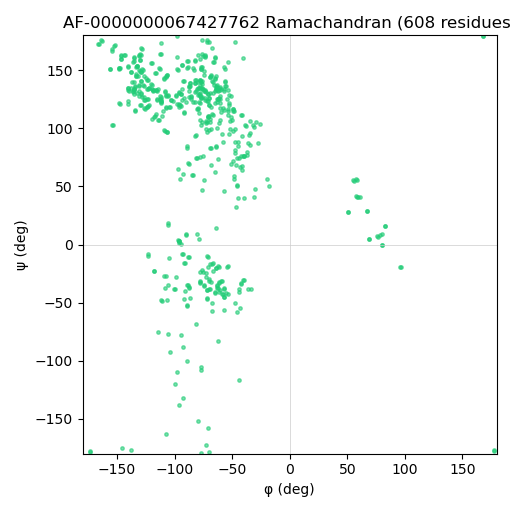 -8.656 11.984 1 91.62 120 GLN B CA 1
ATOM 3291 C C . GLN B 1 120 ? -3.082 -8.805 10.586 1 91.62 120 GLN B C 1
ATOM 3293 O O . GLN B 1 120 ? -2.459 -9.398 9.703 1 91.62 120 GLN B O 1
ATOM 3298 N N . ARG B 1 121 ? -4.234 -8.266 10.406 1 94.38 121 ARG B N 1
ATOM 3299 C CA . ARG B 1 121 ? -4.836 -8.359 9.078 1 94.38 121 ARG B CA 1
ATOM 3300 C C . ARG B 1 121 ? -4.012 -7.59 8.055 1 94.38 121 ARG B C 1
ATOM 3302 O O . ARG B 1 121 ? -3.496 -6.508 8.344 1 94.38 121 ARG B O 1
ATOM 3309 N N . ALA B 1 122 ? -3.998 -8.188 6.922 1 96.19 122 ALA B N 1
ATOM 3310 C CA . ALA B 1 122 ? -3.248 -7.582 5.824 1 96.19 122 ALA B CA 1
ATOM 3311 C C . ALA B 1 122 ? -4.016 -6.414 5.215 1 96.19 122 ALA B C 1
ATOM 3313 O O . ALA B 1 122 ? -5.238 -6.328 5.348 1 96.19 122 ALA B O 1
ATOM 3314 N N . TYR B 1 123 ? -3.258 -5.531 4.672 1 95.75 123 TYR B N 1
ATOM 3315 C CA . TYR B 1 123 ? -3.801 -4.391 3.941 1 95.75 123 TYR B CA 1
ATOM 3316 C C . TYR B 1 123 ? -3.572 -4.547 2.443 1 95.75 123 TYR B C 1
ATOM 3318 O O . TYR B 1 123 ? -2.463 -4.867 2.008 1 95.75 123 TYR B O 1
ATOM 3326 N N . VAL B 1 124 ? -4.629 -4.34 1.683 1 96.69 124 VAL B N 1
ATOM 3327 C CA . VAL B 1 124 ? -4.492 -4.492 0.238 1 96.69 124 VAL B CA 1
ATOM 3328 C C . VAL B 1 124 ? -4.648 -3.135 -0.443 1 96.69 124 VAL B C 1
ATOM 3330 O O . VAL B 1 124 ? -5.312 -2.24 0.088 1 96.69 124 VAL B O 1
ATOM 3333 N N . HIS B 1 125 ? -4.012 -3.025 -1.546 1 94.69 125 HIS B N 1
ATOM 3334 C CA . HIS B 1 125 ? -4.066 -1.883 -2.451 1 94.69 125 HIS B CA 1
ATOM 3335 C C . HIS B 1 125 ? -4.492 -2.311 -3.854 1 94.69 125 HIS B C 1
ATOM 3337 O O . HIS B 1 125 ? -3.789 -3.084 -4.508 1 94.69 125 HIS B O 1
ATOM 3343 N N . LEU B 1 126 ? -5.613 -1.766 -4.266 1 95.69 126 LEU B N 1
ATOM 3344 C CA . LEU B 1 126 ? -6.207 -2.244 -5.508 1 95.69 126 LEU B CA 1
ATOM 3345 C C . LEU B 1 126 ? -6.523 -1.081 -6.441 1 95.69 126 LEU B C 1
ATOM 3347 O O . LEU B 1 126 ? -6.977 -0.025 -5.996 1 95.69 126 LEU B O 1
ATOM 3351 N N . SER B 1 127 ? -6.289 -1.295 -7.648 1 93.56 127 SER B N 1
ATOM 3352 C CA . SER B 1 127 ? -6.762 -0.392 -8.695 1 93.56 127 SER B CA 1
ATOM 3353 C C . SER B 1 127 ? -7.246 -1.166 -9.914 1 93.56 127 SER B C 1
ATOM 3355 O O . SER B 1 127 ? -6.613 -2.139 -10.328 1 93.56 127 SER B O 1
ATOM 3357 N N . GLY B 1 128 ? -8.336 -0.79 -10.398 1 91.44 128 GLY B N 1
ATOM 3358 C CA . GLY B 1 128 ? -8.906 -1.451 -11.562 1 91.44 128 GLY B CA 1
ATOM 3359 C C . GLY B 1 128 ? -10.344 -1.052 -11.828 1 91.44 128 GLY B C 1
ATOM 3360 O O . GLY B 1 128 ? -10.906 -0.213 -11.117 1 91.44 128 GLY B O 1
ATOM 3361 N N . PRO B 1 129 ? -10.898 -1.604 -12.859 1 89.56 129 PRO B N 1
ATOM 3362 C CA . PRO B 1 129 ? -12.289 -1.297 -13.18 1 89.56 129 PRO B CA 1
ATOM 3363 C C . PRO B 1 129 ? -13.281 -2.045 -12.289 1 89.56 129 PRO B C 1
ATOM 3365 O O . PRO B 1 129 ? -13.055 -3.213 -11.953 1 89.56 129 PRO B O 1
ATOM 3368 N N . VAL B 1 130 ? -14.305 -1.346 -11.961 1 91.75 130 VAL B N 1
ATOM 3369 C CA . VAL B 1 130 ? -15.359 -1.891 -11.117 1 91.75 130 VAL B CA 1
ATOM 3370 C C . VAL B 1 130 ? -16.328 -2.709 -11.977 1 91.75 130 VAL B C 1
ATOM 3372 O O . VAL B 1 130 ? -16.672 -2.314 -13.094 1 91.75 130 VAL B O 1
ATOM 3375 N N . THR B 1 131 ? -16.719 -3.834 -11.398 1 90.69 131 THR B N 1
ATOM 3376 C CA . THR B 1 131 ? -17.75 -4.648 -12.031 1 90.69 131 THR B CA 1
ATOM 3377 C C . THR B 1 131 ? -18.766 -5.117 -10.992 1 90.69 131 THR B C 1
ATOM 3379 O O . THR B 1 131 ? -18.531 -5.004 -9.789 1 90.69 131 THR B O 1
ATOM 3382 N N . ASN B 1 132 ? -19.969 -5.547 -11.438 1 93.5 132 ASN B N 1
ATOM 3383 C CA . ASN B 1 132 ? -20.984 -6.168 -10.594 1 93.5 132 ASN B CA 1
ATOM 3384 C C . ASN B 1 132 ? -21.344 -5.289 -9.406 1 93.5 132 ASN B C 1
ATOM 3386 O O . ASN B 1 132 ? -21.312 -5.746 -8.258 1 93.5 132 ASN B O 1
ATOM 3390 N N . VAL B 1 133 ? -21.719 -4.145 -9.695 1 93.06 133 VAL B N 1
ATOM 3391 C CA . VAL B 1 133 ? -22.078 -3.182 -8.664 1 93.06 133 VAL B CA 1
ATOM 3392 C C . VAL B 1 133 ? -23.469 -3.5 -8.125 1 93.06 133 VAL B C 1
ATOM 3394 O O . VAL B 1 133 ? -24.422 -3.631 -8.898 1 93.06 133 VAL B O 1
ATOM 3397 N N . HIS B 1 134 ? -23.578 -3.641 -6.828 1 93 134 HIS B N 1
ATOM 3398 C CA . HIS B 1 134 ? -24.859 -3.818 -6.133 1 93 134 HIS B CA 1
ATOM 3399 C C . HIS B 1 134 ? -25.156 -2.625 -5.234 1 93 134 HIS B C 1
ATOM 3401 O O . HIS B 1 134 ? -24.656 -2.547 -4.109 1 93 134 HIS B O 1
ATOM 3407 N N . LYS B 1 135 ? -26.062 -1.839 -5.609 1 87.12 135 LYS B N 1
ATOM 3408 C CA . LYS B 1 135 ? -26.359 -0.577 -4.934 1 87.12 135 LYS B CA 1
ATOM 3409 C C . LYS B 1 135 ? -27.031 -0.816 -3.586 1 87.12 135 LYS B C 1
ATOM 3411 O O . LYS B 1 135 ? -26.75 -0.107 -2.615 1 87.12 135 LYS B O 1
ATOM 3416 N N . GLU B 1 136 ? -27.891 -1.771 -3.541 1 87.81 136 GLU B N 1
ATOM 3417 C CA . GLU B 1 136 ? -28.641 -2.031 -2.314 1 87.81 136 GLU B CA 1
ATOM 3418 C C . GLU B 1 136 ? -27.719 -2.494 -1.191 1 87.81 136 GLU B C 1
ATOM 3420 O O . GLU B 1 136 ? -27.828 -2.016 -0.06 1 87.81 136 GLU B O 1
ATOM 3425 N N . SER B 1 137 ? -26.812 -3.35 -1.6 1 90.19 137 SER B N 1
ATOM 3426 C CA . SER B 1 137 ? -25.875 -3.865 -0.598 1 90.19 137 SER B CA 1
ATOM 3427 C C . SER B 1 137 ? -24.609 -3.029 -0.54 1 90.19 137 SER B C 1
ATOM 3429 O O . SER B 1 137 ? -23.75 -3.254 0.315 1 90.19 137 SER B O 1
ATOM 3431 N N . GLU B 1 138 ? -24.438 -2.09 -1.474 1 91.75 138 GLU B N 1
ATOM 3432 C CA . GLU B 1 138 ? -23.297 -1.181 -1.56 1 91.75 138 GLU B CA 1
ATOM 3433 C C . GLU B 1 138 ? -21.984 -1.95 -1.672 1 91.75 138 GLU B C 1
ATOM 3435 O O . GLU B 1 138 ? -21.031 -1.647 -0.966 1 91.75 138 GLU B O 1
ATOM 3440 N N . THR B 1 139 ? -22.078 -2.98 -2.463 1 94.62 139 THR B N 1
ATOM 3441 C CA . THR B 1 139 ? -20.906 -3.793 -2.762 1 94.62 139 THR B CA 1
ATOM 3442 C C . THR B 1 139 ? -20.609 -3.787 -4.258 1 94.62 139 THR B C 1
ATOM 3444 O O . THR B 1 139 ? -21.469 -3.465 -5.066 1 94.62 139 THR B O 1
ATOM 3447 N N . PHE B 1 140 ? -19.359 -4.047 -4.598 1 96.44 140 PHE B N 1
ATOM 3448 C CA . PHE B 1 140 ? -18.953 -4.203 -5.992 1 96.44 140 PHE B CA 1
ATOM 3449 C C . PHE B 1 140 ? -17.75 -5.117 -6.102 1 96.44 140 PHE B C 1
ATOM 3451 O O . PHE B 1 140 ? -17.219 -5.578 -5.09 1 96.44 140 PHE B O 1
ATOM 3458 N N . LYS B 1 141 ? -17.422 -5.453 -7.297 1 96.5 141 LYS B N 1
ATOM 3459 C CA . LYS B 1 141 ? -16.297 -6.367 -7.523 1 96.5 141 LYS B CA 1
ATOM 3460 C C . LYS B 1 141 ? -15.188 -5.684 -8.312 1 96.5 141 LYS B C 1
ATOM 3462 O O . LYS B 1 141 ? -15.438 -4.742 -9.062 1 96.5 141 LYS B O 1
ATOM 3467 N N . LEU B 1 142 ? -13.984 -6.086 -8.016 1 95.88 142 LEU B N 1
ATOM 3468 C CA . LEU B 1 142 ? -12.789 -5.781 -8.797 1 95.88 142 LEU B CA 1
ATOM 3469 C C . LEU B 1 142 ? -12.086 -7.059 -9.242 1 95.88 142 LEU B C 1
ATOM 3471 O O . LEU B 1 142 ? -11.734 -7.898 -8.406 1 95.88 142 LEU B O 1
ATOM 3475 N N . ASP B 1 143 ? -11.953 -7.242 -10.531 1 94.5 143 ASP B N 1
ATOM 3476 C CA . ASP B 1 143 ? -11.125 -8.305 -11.086 1 94.5 143 ASP B CA 1
ATOM 3477 C C . ASP B 1 143 ? -9.867 -7.73 -11.734 1 94.5 143 ASP B C 1
ATOM 3479 O O . ASP B 1 143 ? -9.891 -7.348 -12.906 1 94.5 143 ASP B O 1
ATOM 3483 N N . VAL B 1 144 ? -8.781 -7.781 -10.984 1 93.69 144 VAL B N 1
ATOM 3484 C CA . VAL B 1 144 ? -7.566 -7.082 -11.383 1 93.69 144 VAL B CA 1
ATOM 3485 C C . VAL B 1 144 ? -6.629 -8.047 -12.102 1 93.69 144 VAL B C 1
ATOM 3487 O O . VAL B 1 144 ? -6.25 -9.086 -11.555 1 93.69 144 VAL B O 1
ATOM 3490 N N . GLU B 1 145 ? -6.363 -7.695 -13.281 1 90.81 145 GLU B N 1
ATOM 3491 C CA . GLU B 1 145 ? -5.344 -8.414 -14.039 1 90.81 145 GLU B CA 1
ATOM 3492 C C . GLU B 1 145 ? -4.039 -7.625 -14.094 1 90.81 145 GLU B C 1
ATOM 3494 O O . GLU B 1 145 ? -4.027 -6.457 -14.477 1 90.81 145 GLU B O 1
ATOM 3499 N N . HIS B 1 146 ? -2.949 -8.242 -13.656 1 87.62 146 HIS B N 1
ATOM 3500 C CA . HIS B 1 146 ? -1.659 -7.566 -13.703 1 87.62 146 HIS B CA 1
ATOM 3501 C C . HIS B 1 146 ? -0.512 -8.57 -13.766 1 87.62 146 HIS B C 1
ATOM 3503 O O . HIS B 1 146 ? -0.714 -9.766 -13.531 1 87.62 146 HIS B O 1
ATOM 3509 N N . TYR B 1 147 ? 0.581 -8.07 -14.07 1 85.94 147 TYR B N 1
ATOM 3510 C CA . TYR B 1 147 ? 1.749 -8.914 -14.297 1 85.94 147 TYR B CA 1
ATOM 3511 C C . TYR B 1 147 ? 2.193 -9.594 -13.008 1 85.94 147 TYR B C 1
ATOM 3513 O O . TYR B 1 147 ? 2.33 -8.945 -11.969 1 85.94 147 TYR B O 1
ATOM 3521 N N . ILE B 1 148 ? 2.385 -10.828 -13.07 1 92.56 148 ILE B N 1
ATOM 3522 C CA . ILE B 1 148 ? 3.033 -11.648 -12.047 1 92.56 148 ILE B CA 1
ATOM 3523 C C . ILE B 1 148 ? 4.012 -12.617 -12.711 1 92.56 148 ILE B C 1
ATOM 3525 O O . ILE B 1 148 ? 3.645 -13.344 -13.641 1 92.56 148 ILE B O 1
ATOM 3529 N N . SER B 1 149 ? 5.211 -12.703 -12.234 1 92 149 SER B N 1
ATOM 3530 C CA . SER B 1 149 ? 6.312 -13.391 -12.906 1 92 149 SER B CA 1
ATOM 3531 C C . SER B 1 149 ? 6.02 -14.875 -13.078 1 92 149 SER B C 1
ATOM 3533 O O . SER B 1 149 ? 6.355 -15.461 -14.109 1 92 149 SER B O 1
ATOM 3535 N N . ALA B 1 150 ? 5.395 -15.516 -12.156 1 93.38 150 ALA B N 1
ATOM 3536 C CA . ALA B 1 150 ? 5.125 -16.953 -12.211 1 93.38 150 ALA B CA 1
ATOM 3537 C C . ALA B 1 150 ? 4.215 -17.281 -13.383 1 93.38 150 ALA B C 1
ATOM 3539 O O . ALA B 1 150 ? 4.34 -18.359 -13.977 1 93.38 150 ALA B O 1
ATOM 3540 N N . PHE B 1 151 ? 3.309 -16.406 -13.68 1 92.25 151 PHE B N 1
ATOM 3541 C CA . PHE B 1 151 ? 2.387 -16.641 -14.789 1 92.25 151 PHE B CA 1
ATOM 3542 C C . PHE B 1 151 ? 3.086 -16.453 -16.125 1 92.25 151 PHE B C 1
ATOM 3544 O O . PHE B 1 151 ? 2.748 -17.109 -17.109 1 92.25 151 PHE B O 1
ATOM 3551 N N . ARG B 1 152 ? 3.982 -15.508 -16.141 1 85.38 152 ARG B N 1
ATOM 3552 C CA . ARG B 1 152 ? 4.789 -15.336 -17.344 1 85.38 152 ARG B CA 1
ATOM 3553 C C . ARG B 1 152 ? 5.531 -16.625 -17.688 1 85.38 152 ARG B C 1
ATOM 3555 O O . ARG B 1 152 ? 5.504 -17.062 -18.844 1 85.38 152 ARG B O 1
ATOM 3562 N N . ASP B 1 153 ? 6.105 -17.234 -16.75 1 85.25 153 ASP B N 1
ATOM 3563 C CA . ASP B 1 153 ? 6.883 -18.453 -16.969 1 85.25 153 ASP B CA 1
ATOM 3564 C C . ASP B 1 153 ? 5.977 -19.609 -17.344 1 85.25 153 ASP B C 1
ATOM 3566 O O . ASP B 1 153 ? 6.344 -20.453 -18.156 1 85.25 153 ASP B O 1
ATOM 3570 N N . LEU B 1 154 ? 4.848 -19.656 -16.734 1 84.44 154 LEU B N 1
ATOM 3571 C CA . LEU B 1 154 ? 3.859 -20.688 -17.078 1 84.44 154 LEU B CA 1
ATOM 3572 C C . LEU B 1 154 ? 3.482 -20.594 -18.562 1 84.44 154 LEU B C 1
ATOM 3574 O O . LEU B 1 154 ? 3.406 -21.609 -19.25 1 84.44 154 LEU B O 1
ATOM 3578 N N . ASN B 1 155 ? 3.305 -19.438 -19.016 1 81.62 155 ASN B N 1
ATOM 3579 C CA . ASN B 1 155 ? 2.869 -19.219 -20.391 1 81.62 155 ASN B CA 1
ATOM 3580 C C . ASN B 1 155 ? 4.012 -19.422 -21.391 1 81.62 155 ASN B C 1
ATOM 3582 O O . ASN B 1 155 ? 3.781 -19.797 -22.531 1 81.62 155 ASN B O 1
ATOM 3586 N N . ASN B 1 156 ? 5.203 -19.297 -20.891 1 77.12 156 ASN B N 1
ATOM 3587 C CA . ASN B 1 156 ? 6.363 -19.469 -21.766 1 77.12 156 ASN B CA 1
ATOM 3588 C C . ASN B 1 156 ? 6.809 -20.922 -21.812 1 77.12 156 ASN B C 1
ATOM 3590 O O . ASN B 1 156 ? 7.473 -21.344 -22.766 1 77.12 156 ASN B O 1
ATOM 3594 N N . SER B 1 157 ? 6.699 -21.656 -20.719 1 69.5 157 SER B N 1
ATOM 3595 C CA . SER B 1 157 ? 7.18 -23.031 -20.609 1 69.5 157 SER B CA 1
ATOM 3596 C C . SER B 1 157 ? 6.336 -23.984 -21.453 1 69.5 157 SER B C 1
ATOM 3598 O O . SER B 1 157 ? 6.809 -25.047 -21.859 1 69.5 157 SER B O 1
ATOM 3600 N N . ASN B 1 158 ? 5.121 -23.609 -21.578 1 62.78 158 ASN B N 1
ATOM 3601 C CA . ASN B 1 158 ? 4.262 -24.516 -22.328 1 62.78 158 ASN B CA 1
ATOM 3602 C C . ASN B 1 158 ? 4.309 -24.234 -23.828 1 62.78 158 ASN B C 1
ATOM 3604 O O . ASN B 1 158 ? 4.512 -23.078 -24.234 1 62.78 158 ASN B O 1
ATOM 3608 N N . SER B 1 159 ? 4.586 -25.25 -24.562 1 59.44 159 SER B N 1
ATOM 3609 C CA . SER B 1 159 ? 4.527 -25.172 -26.016 1 59.44 159 SER B CA 1
ATOM 3610 C C . SER B 1 159 ? 3.285 -24.406 -26.484 1 59.44 159 SER B C 1
ATOM 3612 O O . SER B 1 159 ? 3.273 -23.828 -27.562 1 59.44 159 SER B O 1
ATOM 3614 N N . LYS B 1 160 ? 2.268 -24.562 -25.766 1 60.47 160 LYS B N 1
ATOM 3615 C CA . LYS B 1 160 ? 1.056 -23.781 -26 1 60.47 160 LYS B CA 1
ATOM 3616 C C . LYS B 1 160 ? 0.742 -22.875 -24.828 1 60.47 160 LYS B C 1
ATOM 3618 O O . LYS B 1 160 ? 0.557 -23.344 -23.703 1 60.47 160 LYS B O 1
ATOM 3623 N N . PRO B 1 161 ? 0.856 -21.547 -25.016 1 65.75 161 PRO B N 1
ATOM 3624 C CA . PRO B 1 161 ? 0.468 -20.688 -23.891 1 65.75 161 PRO B CA 1
ATOM 3625 C C . PRO B 1 161 ? -0.892 -21.062 -23.312 1 65.75 161 PRO B C 1
ATOM 3627 O O . PRO B 1 161 ? -1.839 -21.328 -24.062 1 65.75 161 PRO B O 1
ATOM 3630 N N . THR B 1 162 ? -0.938 -21.5 -22.016 1 71.12 162 THR B N 1
ATOM 3631 C CA . THR B 1 162 ? -2.172 -21.891 -21.328 1 71.12 162 THR B CA 1
ATOM 3632 C C . THR B 1 162 ? -3.199 -20.766 -21.406 1 71.12 162 THR B C 1
ATOM 3634 O O . THR B 1 162 ? -4.398 -21 -21.25 1 71.12 162 THR B O 1
ATOM 3637 N N . GLY B 1 163 ? -2.689 -19.516 -21.703 1 80.88 163 GLY B N 1
ATOM 3638 C CA . GLY B 1 163 ? -3.582 -18.359 -21.734 1 80.88 163 GLY B CA 1
ATOM 3639 C C . GLY B 1 163 ? -4.098 -17.984 -20.359 1 80.88 163 GLY B C 1
ATOM 3640 O O . GLY B 1 163 ? -4.941 -17.094 -20.234 1 80.88 163 GLY B O 1
ATOM 3641 N N . ILE B 1 164 ? -3.633 -18.656 -19.312 1 86.5 164 ILE B N 1
ATOM 3642 C CA . ILE B 1 164 ? -4.078 -18.359 -17.953 1 86.5 164 ILE B CA 1
ATOM 3643 C C . ILE B 1 164 ? -3.504 -17.016 -17.5 1 86.5 164 ILE B C 1
ATOM 3645 O O . ILE B 1 164 ? -2.301 -16.781 -17.625 1 86.5 164 ILE B O 1
ATOM 3649 N N . LYS B 1 165 ? -4.375 -16.188 -17.016 1 89.38 165 LYS B N 1
ATOM 3650 C CA . LYS B 1 165 ? -3.979 -14.836 -16.609 1 89.38 165 LYS B CA 1
ATOM 3651 C C . LYS B 1 165 ? -3.973 -14.703 -15.086 1 89.38 165 LYS B C 1
ATOM 3653 O O . LYS B 1 165 ? -4.773 -15.336 -14.398 1 89.38 165 LYS B O 1
ATOM 3658 N N . PRO B 1 166 ? -2.99 -13.891 -14.609 1 93 166 PRO B N 1
ATOM 3659 C CA . PRO B 1 166 ? -3.018 -13.586 -13.18 1 93 166 PRO B CA 1
ATOM 3660 C C . PRO B 1 166 ? -4.16 -12.648 -12.797 1 93 166 PRO B C 1
ATOM 3662 O O . PRO B 1 166 ? -4.137 -11.469 -13.156 1 93 166 PRO B O 1
ATOM 3665 N N . ILE B 1 167 ? -5.121 -13.188 -12.109 1 94.38 167 ILE B N 1
ATOM 3666 C CA . ILE B 1 167 ? -6.27 -12.383 -11.711 1 94.38 167 ILE B CA 1
ATOM 3667 C C . ILE B 1 167 ? -6.367 -12.336 -10.195 1 94.38 167 ILE B C 1
ATOM 3669 O O . ILE B 1 167 ? -6.191 -13.352 -9.523 1 94.38 167 ILE B O 1
ATOM 3673 N N . ALA B 1 168 ? -6.551 -11.156 -9.695 1 96.56 168 ALA B N 1
ATOM 3674 C CA . ALA B 1 168 ? -6.918 -10.945 -8.297 1 96.56 168 ALA B CA 1
ATOM 3675 C C . ALA B 1 168 ? -8.383 -10.523 -8.172 1 96.56 168 ALA B C 1
ATOM 3677 O O . ALA B 1 168 ? -8.711 -9.344 -8.312 1 96.56 168 ALA B O 1
ATOM 3678 N N . PRO B 1 169 ? -9.219 -11.484 -7.898 1 97.5 169 PRO B N 1
ATOM 3679 C CA . PRO B 1 169 ? -10.641 -11.156 -7.762 1 97.5 169 PRO B CA 1
ATOM 3680 C C . PRO B 1 169 ? -11 -10.688 -6.355 1 97.5 169 PRO B C 1
ATOM 3682 O O . PRO B 1 169 ? -10.773 -11.414 -5.383 1 97.5 169 PRO B O 1
ATOM 3685 N N . PHE B 1 170 ? -11.641 -9.547 -6.258 1 97.81 170 PHE B N 1
ATOM 3686 C CA . PHE B 1 170 ? -12.031 -9.008 -4.961 1 97.81 170 PHE B CA 1
ATOM 3687 C C . PHE B 1 170 ? -13.516 -8.664 -4.938 1 97.81 170 PHE B C 1
ATOM 3689 O O . PHE B 1 170 ? -14.055 -8.156 -5.922 1 97.81 170 PHE B O 1
ATOM 3696 N N . THR B 1 171 ? -14.164 -9 -3.883 1 98 171 THR B N 1
ATOM 3697 C CA . THR B 1 171 ? -15.422 -8.367 -3.488 1 98 171 THR B CA 1
ATOM 3698 C C . THR B 1 171 ? -15.164 -7.234 -2.498 1 98 171 THR B C 1
ATOM 3700 O O . THR B 1 171 ? -14.477 -7.426 -1.494 1 98 171 THR B O 1
ATOM 3703 N N . CYS B 1 172 ? -15.711 -6.125 -2.771 1 97.62 172 CYS B N 1
ATOM 3704 C CA . CYS B 1 172 ? -15.398 -4.91 -2.021 1 97.62 172 CYS B CA 1
ATOM 3705 C C . CYS B 1 172 ? -16.609 -4.445 -1.219 1 97.62 172 CYS B C 1
ATOM 3707 O O . CYS B 1 172 ? -17.703 -4.273 -1.771 1 97.62 172 CYS B O 1
ATOM 3709 N N . GLU B 1 173 ? -16.375 -4.242 0.053 1 96.19 173 GLU B N 1
ATOM 3710 C CA . GLU B 1 173 ? -17.359 -3.676 0.971 1 96.19 173 GLU B CA 1
ATOM 3711 C C . GLU B 1 173 ? -16.781 -2.498 1.748 1 96.19 173 GLU B C 1
ATOM 3713 O O . GLU B 1 173 ? -15.578 -2.461 2.02 1 96.19 173 GLU B O 1
ATOM 3718 N N . PHE B 1 174 ? -17.641 -1.603 2.102 1 94.31 174 PHE B N 1
ATOM 3719 C CA . PHE B 1 174 ? -17.156 -0.436 2.83 1 94.31 174 PHE B CA 1
ATOM 3720 C C . PHE B 1 174 ? -17 -0.75 4.312 1 94.31 174 PHE B C 1
ATOM 3722 O O . PHE B 1 174 ? -17.828 -1.455 4.895 1 94.31 174 PHE B O 1
ATOM 3729 N N . SER B 1 175 ? -15.953 -0.198 4.871 1 91.81 175 SER B N 1
ATOM 3730 C CA . SER B 1 175 ? -15.695 -0.381 6.297 1 91.81 175 SER B CA 1
ATOM 3731 C C . SER B 1 175 ? -16.703 0.403 7.141 1 91.81 175 SER B C 1
ATOM 3733 O O . SER B 1 175 ? -17.484 1.191 6.613 1 91.81 175 SER B O 1
ATOM 3735 N N . SER B 1 176 ? -16.609 0.232 8.445 1 85.81 176 SER B N 1
ATOM 3736 C CA . SER B 1 176 ? -17.5 0.865 9.406 1 85.81 176 SER B CA 1
ATOM 3737 C C . SER B 1 176 ? -17.297 2.375 9.445 1 85.81 176 SER B C 1
ATOM 3739 O O . SER B 1 176 ? -18.156 3.111 9.945 1 85.81 176 SER B O 1
ATOM 3741 N N . ARG B 1 177 ? -16.219 2.826 8.922 1 81.56 177 ARG B N 1
ATOM 3742 C CA . ARG B 1 177 ? -15.969 4.266 8.914 1 81.56 177 ARG B CA 1
ATOM 3743 C C . ARG B 1 177 ? -17 4.992 8.062 1 81.56 177 ARG B C 1
ATOM 3745 O O . ARG B 1 177 ? -17.188 6.203 8.203 1 81.56 177 ARG B O 1
ATOM 3752 N N . TYR B 1 178 ? -17.625 4.258 7.191 1 83.75 178 TYR B N 1
ATOM 3753 C CA . TYR B 1 178 ? -18.625 4.836 6.301 1 83.75 178 TYR B CA 1
ATOM 3754 C C . TYR B 1 178 ? -20.031 4.637 6.859 1 83.75 178 TYR B C 1
ATOM 3756 O O . TYR B 1 178 ? -21.016 4.945 6.191 1 83.75 178 TYR B O 1
ATOM 3764 N N . GLN B 1 179 ? -20.203 4.086 7.984 1 80.19 179 GLN B N 1
ATOM 3765 C CA . GLN B 1 179 ? -21.516 3.713 8.531 1 80.19 179 GLN B CA 1
ATOM 3766 C C . GLN B 1 179 ? -22.438 4.922 8.617 1 80.19 179 GLN B C 1
ATOM 3768 O O . GLN B 1 179 ? -23.625 4.82 8.328 1 80.19 179 GLN B O 1
ATOM 3773 N N . ASN B 1 180 ? -21.953 6.039 8.945 1 75.38 180 ASN B N 1
ATOM 3774 C CA . ASN B 1 180 ? -22.797 7.211 9.141 1 75.38 180 ASN B CA 1
ATOM 3775 C C . ASN B 1 180 ? -22.672 8.195 7.98 1 75.38 180 ASN B C 1
ATOM 3777 O O . ASN B 1 180 ? -22.969 9.383 8.125 1 75.38 180 ASN B O 1
ATOM 3781 N N . ARG B 1 181 ? -22.156 7.676 6.965 1 76.06 181 ARG B N 1
ATOM 3782 C CA . ARG B 1 181 ? -21.969 8.523 5.793 1 76.06 181 ARG B CA 1
ATOM 3783 C C . ARG B 1 181 ? -22.469 7.836 4.527 1 76.06 181 ARG B C 1
ATOM 3785 O O . ARG B 1 181 ? -22.656 6.617 4.516 1 76.06 181 ARG B O 1
ATOM 3792 N N . LYS B 1 182 ? -22.812 8.695 3.66 1 77.56 182 LYS B N 1
ATOM 3793 C CA . LYS B 1 182 ? -23.141 8.125 2.354 1 77.56 182 LYS B CA 1
ATOM 3794 C C . LYS B 1 182 ? -21.938 7.402 1.757 1 77.56 182 LYS B C 1
ATOM 3796 O O . LYS B 1 182 ? -20.844 7.961 1.679 1 77.56 182 LYS B O 1
ATOM 3801 N N . ARG B 1 183 ? -22.156 6.172 1.407 1 85.44 183 ARG B N 1
ATOM 3802 C CA . ARG B 1 183 ? -21.094 5.367 0.809 1 85.44 183 ARG B CA 1
ATOM 3803 C C . ARG B 1 183 ? -20.906 5.711 -0.665 1 85.44 183 ARG B C 1
ATOM 3805 O O . ARG B 1 183 ? -21.875 5.75 -1.425 1 85.44 183 ARG B O 1
ATOM 3812 N N . PRO B 1 184 ? -19.641 5.977 -1.07 1 87.25 184 PRO B N 1
ATOM 3813 C CA . PRO B 1 184 ? -19.375 6.34 -2.465 1 87.25 184 PRO B CA 1
ATOM 3814 C C . PRO B 1 184 ? -19.312 5.121 -3.387 1 87.25 184 PRO B C 1
ATOM 3816 O O . PRO B 1 184 ? -18.234 4.766 -3.867 1 87.25 184 PRO B O 1
ATOM 3819 N N . VAL B 1 185 ? -20.422 4.582 -3.658 1 89.69 185 VAL B N 1
ATOM 3820 C CA . VAL B 1 185 ? -20.484 3.41 -4.523 1 89.69 185 VAL B CA 1
ATOM 3821 C C . VAL B 1 185 ? -20.188 3.814 -5.969 1 89.69 185 VAL B C 1
ATOM 3823 O O . VAL B 1 185 ? -20.859 4.699 -6.516 1 89.69 185 VAL B O 1
ATOM 3826 N N . PRO B 1 186 ? -19.219 3.193 -6.523 1 89.69 186 PRO B N 1
ATOM 3827 C CA . PRO B 1 186 ? -18.875 3.559 -7.898 1 89.69 186 PRO B CA 1
ATOM 3828 C C . PRO B 1 186 ? -19.891 3.045 -8.914 1 89.69 186 PRO B C 1
ATOM 3830 O O . PRO B 1 186 ? -20.688 2.15 -8.609 1 89.69 186 PRO B O 1
ATOM 3833 N N . PHE B 1 187 ? -19.844 3.643 -10.133 1 85.69 187 PHE B N 1
ATOM 3834 C CA . PHE B 1 187 ? -20.594 3.102 -11.258 1 85.69 187 PHE B CA 1
ATOM 3835 C C . PHE B 1 187 ? -19.828 1.952 -11.906 1 85.69 187 PHE B C 1
ATOM 3837 O O . PHE B 1 187 ? -18.609 1.873 -11.805 1 85.69 187 PHE B O 1
ATOM 3844 N N . ASP B 1 188 ? -20.562 1.168 -12.578 1 85.62 188 ASP B N 1
ATOM 3845 C CA . ASP B 1 188 ? -19.953 0.058 -13.297 1 85.62 188 ASP B CA 1
ATOM 3846 C C . ASP B 1 188 ? -18.953 0.563 -14.336 1 85.62 188 ASP B C 1
ATOM 3848 O O . ASP B 1 188 ? -19.188 1.581 -14.992 1 85.62 188 ASP B O 1
ATOM 3852 N N . ARG B 1 189 ? -17.75 -0.071 -14.344 1 84.31 189 ARG B N 1
ATOM 3853 C CA . ARG B 1 189 ? -16.688 0.138 -15.32 1 84.31 189 ARG B CA 1
ATOM 3854 C C . ARG B 1 189 ? -15.891 1.403 -15 1 84.31 189 ARG B C 1
ATOM 3856 O O . ARG B 1 189 ? -15.102 1.869 -15.82 1 84.31 189 ARG B O 1
ATOM 3863 N N . ARG B 1 190 ? -16.156 1.946 -13.859 1 86.12 190 ARG B N 1
ATOM 3864 C CA . ARG B 1 190 ? -15.312 3.029 -13.375 1 86.12 190 ARG B CA 1
ATOM 3865 C C . ARG B 1 190 ? -14.008 2.484 -12.797 1 86.12 190 ARG B C 1
ATOM 3867 O O . ARG B 1 190 ? -14.008 1.472 -12.094 1 86.12 190 ARG B O 1
ATOM 3874 N N . TYR B 1 191 ? -12.961 3.207 -13.18 1 88.88 191 TYR B N 1
ATOM 3875 C CA . TYR B 1 191 ? -11.711 2.867 -12.508 1 88.88 191 TYR B CA 1
ATOM 3876 C C . TYR B 1 191 ? -11.664 3.461 -11.109 1 88.88 191 TYR B C 1
ATOM 3878 O O . TYR B 1 191 ? -12.039 4.621 -10.906 1 88.88 191 TYR B O 1
ATOM 3886 N N . VAL B 1 192 ? -11.234 2.596 -10.203 1 91.75 192 VAL B N 1
ATOM 3887 C CA . VAL B 1 192 ? -11.094 3.066 -8.828 1 91.75 192 VAL B CA 1
ATOM 3888 C C . VAL B 1 192 ? -9.742 2.635 -8.273 1 91.75 192 VAL B C 1
ATOM 3890 O O . VAL B 1 192 ? -9.109 1.714 -8.797 1 91.75 192 VAL B O 1
ATOM 3893 N N . SER B 1 193 ? -9.258 3.367 -7.355 1 92.19 193 SER B N 1
ATOM 3894 C CA . SER B 1 193 ? -8.195 2.963 -6.445 1 92.19 193 SER B CA 1
ATOM 3895 C C . SER B 1 193 ? -8.711 2.814 -5.02 1 92.19 193 SER B C 1
ATOM 3897 O O . SER B 1 193 ? -9.32 3.736 -4.473 1 92.19 193 SER B O 1
ATOM 3899 N N . ILE B 1 194 ? -8.5 1.641 -4.496 1 94 194 ILE B N 1
ATOM 3900 C CA . ILE B 1 194 ? -9.031 1.376 -3.162 1 94 194 ILE B CA 1
ATOM 3901 C C . ILE B 1 194 ? -7.93 0.811 -2.27 1 94 194 ILE B C 1
ATOM 3903 O O . ILE B 1 194 ? -6.992 0.175 -2.758 1 94 194 ILE B O 1
ATOM 3907 N N . SER B 1 195 ? -8 1.09 -1.007 1 93.31 195 SER B N 1
ATOM 3908 C CA . SER B 1 195 ? -7.199 0.434 0.023 1 93.31 195 SER B CA 1
ATOM 3909 C C . SER B 1 195 ? -8.062 0.024 1.214 1 93.31 195 SER B C 1
ATOM 3911 O O . SER B 1 195 ? -9.055 0.688 1.527 1 93.31 195 SER B O 1
ATOM 3913 N N . GLY B 1 196 ? -7.715 -1.061 1.786 1 95.94 196 GLY B N 1
ATOM 3914 C CA . GLY B 1 196 ? -8.445 -1.558 2.941 1 95.94 196 GLY B CA 1
ATOM 3915 C C . GLY B 1 196 ? -7.93 -2.893 3.445 1 95.94 196 GLY B C 1
ATOM 3916 O O . GLY B 1 196 ? -6.957 -3.43 2.908 1 95.94 196 GLY B O 1
ATOM 3917 N N . PHE B 1 197 ? -8.555 -3.406 4.422 1 96.81 197 PHE B N 1
ATOM 3918 C CA . PHE B 1 197 ? -8.117 -4.648 5.051 1 96.81 197 PHE B CA 1
ATOM 3919 C C . PHE B 1 197 ? -8.695 -5.855 4.32 1 96.81 197 PHE B C 1
ATOM 3921 O O . PHE B 1 197 ? -9.852 -5.832 3.9 1 96.81 197 PHE B O 1
ATOM 3928 N N . LEU B 1 198 ? -7.863 -6.867 4.164 1 97.62 198 LEU B N 1
ATOM 3929 C CA . LEU B 1 198 ? -8.352 -8.18 3.764 1 97.62 198 LEU B CA 1
ATOM 3930 C C . LEU B 1 198 ? -9.141 -8.836 4.891 1 97.62 198 LEU B C 1
ATOM 3932 O O . LEU B 1 198 ? -8.578 -9.164 5.941 1 97.62 198 LEU B O 1
ATOM 3936 N N . THR B 1 199 ? -10.43 -9.148 4.664 1 97.5 199 THR B N 1
ATOM 3937 C CA . THR B 1 199 ? -11.258 -9.5 5.809 1 97.5 199 THR B CA 1
ATOM 3938 C C . THR B 1 199 ? -11.766 -10.938 5.691 1 97.5 199 THR B C 1
ATOM 3940 O O . THR B 1 199 ? -12.195 -11.531 6.684 1 97.5 199 THR B O 1
ATOM 3943 N N . ASN B 1 200 ? -11.789 -11.422 4.457 1 97 200 ASN B N 1
ATOM 3944 C CA . ASN B 1 200 ? -12.344 -12.75 4.262 1 97 200 ASN B CA 1
ATOM 3945 C C . ASN B 1 200 ? -12 -13.305 2.879 1 97 200 ASN B C 1
ATOM 3947 O O . ASN B 1 200 ? -11.367 -12.625 2.074 1 97 200 ASN B O 1
ATOM 3951 N N . VAL B 1 201 ? -12.359 -14.586 2.723 1 95.88 201 VAL B N 1
ATOM 3952 C CA . VAL B 1 201 ? -12.203 -15.266 1.44 1 95.88 201 VAL B CA 1
ATOM 3953 C C . VAL B 1 201 ? -13.469 -16.047 1.105 1 95.88 201 VAL B C 1
ATOM 3955 O O . VAL B 1 201 ? -14.062 -16.688 1.979 1 95.88 201 VAL B O 1
ATOM 3958 N N . MET B 1 202 ? -13.82 -15.883 -0.138 1 95.19 202 MET B N 1
ATOM 3959 C CA . MET B 1 202 ? -14.883 -16.734 -0.674 1 95.19 202 MET B CA 1
ATOM 3960 C C . MET B 1 202 ? -14.297 -17.906 -1.455 1 95.19 202 MET B C 1
ATOM 3962 O O . MET B 1 202 ? -13.484 -17.703 -2.365 1 95.19 202 MET B O 1
ATOM 3966 N N . TYR B 1 203 ? -14.727 -19.016 -1.118 1 94.25 203 TYR B N 1
ATOM 3967 C CA . TYR B 1 203 ? -14.266 -20.219 -1.809 1 94.25 203 TYR B CA 1
ATOM 3968 C C . TYR B 1 203 ? -15.266 -20.656 -2.871 1 94.25 203 TYR B C 1
ATOM 3970 O O . TYR B 1 203 ? -16.453 -20.328 -2.783 1 94.25 203 TYR B O 1
ATOM 3978 N N . LYS B 1 204 ? -14.641 -21.312 -3.916 1 92.38 204 LYS B N 1
ATOM 3979 C CA . LYS B 1 204 ? -15.523 -21.859 -4.945 1 92.38 204 LYS B CA 1
ATOM 3980 C C . LYS B 1 204 ? -16.531 -22.828 -4.336 1 92.38 204 LYS B C 1
ATOM 3982 O O . LYS B 1 204 ? -16.219 -23.547 -3.383 1 92.38 204 LYS B O 1
ATOM 3987 N N . PRO B 1 205 ? -17.656 -22.828 -5.145 1 87.44 205 PRO B N 1
ATOM 3988 C CA . PRO B 1 205 ? -18.656 -23.781 -4.66 1 87.44 205 PRO B CA 1
ATOM 3989 C C . PRO B 1 205 ? -18.141 -25.219 -4.66 1 87.44 205 PRO B C 1
ATOM 3991 O O . PRO B 1 205 ? -17.469 -25.641 -5.605 1 87.44 205 PRO B O 1
ATOM 3994 N N . ASN B 1 206 ? -18.297 -26 -3.719 1 85.31 206 ASN B N 1
ATOM 3995 C CA . ASN B 1 206 ? -17.984 -27.422 -3.586 1 85.31 206 ASN B CA 1
ATOM 3996 C C . ASN B 1 206 ? -16.484 -27.625 -3.357 1 85.31 206 ASN B C 1
ATOM 3998 O O . ASN B 1 206 ? -15.953 -28.703 -3.635 1 85.31 206 ASN B O 1
ATOM 4002 N N . SER B 1 207 ? -15.789 -26.594 -3.189 1 84.56 207 SER B N 1
ATOM 4003 C CA . SER B 1 207 ? -14.383 -26.719 -2.824 1 84.56 207 SER B CA 1
ATOM 4004 C C . SER B 1 207 ? -14.039 -25.828 -1.64 1 84.56 207 SER B C 1
ATOM 4006 O O . SER B 1 207 ? -14.383 -24.641 -1.631 1 84.56 207 SER B O 1
ATOM 4008 N N . GLU B 1 208 ? -13.359 -26.406 -0.683 1 78.12 208 GLU B N 1
ATOM 4009 C CA . GLU B 1 208 ? -13 -25.625 0.498 1 78.12 208 GLU B CA 1
ATOM 4010 C C . GLU B 1 208 ? -11.586 -25.078 0.378 1 78.12 208 GLU B C 1
ATOM 4012 O O . GLU B 1 208 ? -11.156 -24.281 1.211 1 78.12 208 GLU B O 1
ATOM 4017 N N . ASP B 1 209 ? -10.992 -25.375 -0.724 1 84.12 209 ASP B N 1
ATOM 4018 C CA . ASP B 1 209 ? -9.578 -25.031 -0.755 1 84.12 209 ASP B CA 1
ATOM 4019 C C . ASP B 1 209 ? -9.273 -24.109 -1.932 1 84.12 209 ASP B C 1
ATOM 4021 O O . ASP B 1 209 ? -8.156 -23.594 -2.047 1 84.12 209 ASP B O 1
ATOM 4025 N N . ILE B 1 210 ? -10.25 -24 -2.738 1 91.94 210 ILE B N 1
ATOM 4026 C CA . ILE B 1 210 ? -9.977 -23.203 -3.926 1 91.94 210 ILE B CA 1
ATOM 4027 C C . ILE B 1 210 ? -10.625 -21.828 -3.785 1 91.94 210 ILE B C 1
ATOM 4029 O O . ILE B 1 210 ? -11.852 -21.719 -3.703 1 91.94 210 ILE B O 1
ATOM 4033 N N . VAL B 1 211 ? -9.852 -20.828 -3.787 1 94.62 211 VAL B N 1
ATOM 4034 C CA . VAL B 1 211 ? -10.32 -19.453 -3.615 1 94.62 211 VAL B CA 1
ATOM 4035 C C . VAL B 1 211 ? -11.094 -19 -4.855 1 94.62 211 VAL B C 1
ATOM 4037 O O . VAL B 1 211 ? -10.625 -19.188 -5.98 1 94.62 211 VAL B O 1
ATOM 4040 N N . GLU B 1 212 ? -12.289 -18.531 -4.629 1 95.88 212 GLU B N 1
ATOM 4041 C CA . GLU B 1 212 ? -13.031 -17.859 -5.691 1 95.88 212 GLU B CA 1
ATOM 4042 C C . GLU B 1 212 ? -12.727 -16.359 -5.707 1 95.88 212 GLU B C 1
ATOM 4044 O O . GLU B 1 212 ? -12.375 -15.812 -6.754 1 95.88 212 GLU B O 1
ATOM 4049 N N . ARG B 1 213 ? -12.914 -15.766 -4.512 1 97.38 213 ARG B N 1
ATOM 4050 C CA . ARG B 1 213 ? -12.672 -14.328 -4.406 1 97.38 213 ARG B CA 1
ATOM 4051 C C . ARG B 1 213 ? -12.164 -13.961 -3.016 1 97.38 213 ARG B C 1
ATOM 4053 O O . ARG B 1 213 ? -12.492 -14.625 -2.031 1 97.38 213 ARG B O 1
ATOM 4060 N N . PHE B 1 214 ? -11.414 -12.898 -2.996 1 97.94 214 PHE B N 1
ATOM 4061 C CA . PHE B 1 214 ? -11.016 -12.289 -1.733 1 97.94 214 PHE B CA 1
ATOM 4062 C C . PHE B 1 214 ? -11.984 -11.172 -1.344 1 97.94 214 PHE B C 1
ATOM 4064 O O . PHE B 1 214 ? -12.641 -10.586 -2.205 1 97.94 214 PHE B O 1
ATOM 4071 N N . MET B 1 215 ? -12.078 -10.898 -0.063 1 98.31 215 MET B N 1
ATOM 4072 C CA . MET B 1 215 ? -12.945 -9.828 0.409 1 98.31 215 MET B CA 1
ATOM 4073 C C . MET B 1 215 ? -12.141 -8.711 1.057 1 98.31 215 MET B C 1
ATOM 4075 O O . MET B 1 215 ? -11.273 -8.969 1.89 1 98.31 215 MET B O 1
ATOM 4079 N N . VAL B 1 216 ? -12.453 -7.488 0.651 1 98.06 216 VAL B N 1
ATOM 4080 C CA . VAL B 1 216 ? -11.758 -6.332 1.207 1 98.06 216 VAL B CA 1
ATOM 4081 C C . VAL B 1 216 ? -12.773 -5.379 1.845 1 98.06 216 VAL B C 1
ATOM 4083 O O . VAL B 1 216 ? -13.859 -5.164 1.301 1 98.06 216 VAL B O 1
ATOM 4086 N N . SER B 1 217 ? -12.445 -4.902 3.053 1 97.44 217 SER B N 1
ATOM 4087 C CA . SER B 1 217 ? -13.148 -3.803 3.697 1 97.44 217 SER B CA 1
ATOM 4088 C C . SER B 1 217 ? -12.5 -2.461 3.369 1 97.44 217 SER B C 1
ATOM 4090 O O . SER B 1 217 ? -11.406 -2.164 3.84 1 97.44 217 SER B O 1
ATOM 4092 N N . ILE B 1 218 ? -13.18 -1.624 2.652 1 95.12 218 ILE B N 1
ATOM 4093 C CA . ILE B 1 218 ? -12.617 -0.419 2.057 1 95.12 218 ILE B CA 1
ATOM 4094 C C . ILE B 1 218 ? -12.461 0.662 3.123 1 95.12 218 ILE B C 1
ATOM 4096 O O . ILE B 1 218 ? -13.445 1.059 3.758 1 95.12 218 ILE B O 1
ATOM 4100 N N . ASP B 1 219 ? -11.266 1.161 3.203 1 91.12 219 ASP B N 1
ATOM 4101 C CA . ASP B 1 219 ? -11 2.332 4.035 1 91.12 219 ASP B CA 1
ATOM 4102 C C . ASP B 1 219 ? -10.945 3.604 3.189 1 91.12 219 ASP B C 1
ATOM 4104 O O . ASP B 1 219 ? -11.383 4.668 3.629 1 91.12 219 ASP B O 1
ATOM 4108 N N . HIS B 1 220 ? -10.344 3.416 1.981 1 88.06 220 HIS B N 1
ATOM 4109 C CA . HIS B 1 220 ? -10.203 4.547 1.07 1 88.06 220 HIS B CA 1
ATOM 4110 C C . HIS B 1 220 ? -10.547 4.145 -0.361 1 88.06 220 HIS B C 1
ATOM 4112 O O . HIS B 1 220 ? -10.195 3.049 -0.805 1 88.06 220 HIS B O 1
ATOM 4118 N N . ILE B 1 221 ? -11.234 5.098 -0.967 1 90.31 221 ILE B N 1
ATOM 4119 C CA . ILE B 1 221 ? -11.547 4.879 -2.373 1 90.31 221 ILE B CA 1
ATOM 4120 C C . ILE B 1 221 ? -11.391 6.188 -3.148 1 90.31 221 ILE B C 1
ATOM 4122 O O . ILE B 1 221 ? -11.766 7.254 -2.662 1 90.31 221 ILE B O 1
ATOM 4126 N N . ALA B 1 222 ? -10.711 6.082 -4.223 1 88.81 222 ALA B N 1
ATOM 4127 C CA . ALA B 1 222 ? -10.609 7.188 -5.176 1 88.81 222 ALA B CA 1
ATOM 4128 C C . ALA B 1 222 ? -11.164 6.785 -6.539 1 88.81 222 ALA B C 1
ATOM 4130 O O . ALA B 1 222 ? -10.953 5.66 -6.996 1 88.81 222 ALA B O 1
ATOM 4131 N N . PHE B 1 223 ? -11.891 7.691 -7.086 1 86.94 223 PHE B N 1
ATOM 4132 C CA . PHE B 1 223 ? -12.453 7.48 -8.414 1 86.94 223 PHE B CA 1
ATOM 4133 C C . PHE B 1 223 ? -11.516 8.023 -9.484 1 86.94 223 PHE B C 1
ATOM 4135 O O . PHE B 1 223 ? -11.117 9.188 -9.438 1 86.94 223 PHE B O 1
ATOM 4142 N N . LEU B 1 224 ? -11.352 7.051 -10.234 1 82.81 224 LEU B N 1
ATOM 4143 C CA . LEU B 1 224 ? -10.406 7.383 -11.289 1 82.81 224 LEU B CA 1
ATOM 4144 C C . LEU B 1 224 ? -11.102 7.441 -12.648 1 82.81 224 LEU B C 1
ATOM 4146 O O . LEU B 1 224 ? -12.328 7.336 -12.719 1 82.81 224 LEU B O 1
ATOM 4150 N N . GLY B 1 225 ? -10.656 7.805 -13.758 1 72.94 225 GLY B N 1
ATOM 4151 C CA . GLY B 1 225 ? -11.188 7.938 -15.102 1 72.94 225 GLY B CA 1
ATOM 4152 C C . GLY B 1 225 ? -12.109 6.797 -15.492 1 72.94 225 GLY B C 1
ATOM 4153 O O . GLY B 1 225 ? -12.32 5.867 -14.711 1 72.94 225 GLY B O 1
ATOM 4154 N N . GLN B 1 226 ? -12.945 6.91 -16.453 1 65.75 226 GLN B N 1
ATOM 4155 C CA . GLN B 1 226 ? -13.883 5.902 -16.938 1 65.75 226 GLN B CA 1
ATOM 4156 C C . GLN B 1 226 ? -13.281 5.102 -18.094 1 65.75 226 GLN B C 1
ATOM 4158 O O . GLN B 1 226 ? -12.484 5.629 -18.859 1 65.75 226 GLN B O 1
ATOM 4163 N N . GLN B 1 227 ? -13.523 3.658 -17.859 1 59.44 227 GLN B N 1
ATOM 4164 C CA . GLN B 1 227 ? -13.172 2.82 -19 1 59.44 227 GLN B CA 1
ATOM 4165 C C . GLN B 1 227 ? -14.039 3.154 -20.219 1 59.44 227 GLN B C 1
ATOM 4167 O O . GLN B 1 227 ? -15.211 3.488 -20.078 1 59.44 227 GLN B O 1
ATOM 4172 N N . ASN B 1 228 ? -13.477 3.42 -21.172 1 50.38 228 ASN B N 1
ATOM 4173 C CA . ASN B 1 228 ? -14.273 3.621 -22.391 1 50.38 228 ASN B CA 1
ATOM 4174 C C . ASN B 1 228 ? -15.188 2.432 -22.656 1 50.38 228 ASN B C 1
ATOM 4176 O O . ASN B 1 228 ? -14.875 1.303 -22.266 1 50.38 228 ASN B O 1
ATOM 4180 N N . THR B 1 229 ? -16.609 2.568 -22.75 1 42.62 229 THR B N 1
ATOM 4181 C CA . THR B 1 229 ? -17.828 1.782 -22.906 1 42.62 229 THR B CA 1
ATOM 4182 C C . THR B 1 229 ? -17.547 0.526 -23.734 1 42.62 229 THR B C 1
ATOM 4184 O O . THR B 1 229 ? -18.484 -0.099 -24.234 1 42.62 229 THR B O 1
ATOM 4187 N N . SER B 1 230 ? -16.609 -0.34 -23.812 1 37.72 230 SER B N 1
ATOM 4188 C CA . SER B 1 230 ? -17.234 -1.422 -24.547 1 37.72 230 SER B CA 1
ATOM 4189 C C . SER B 1 230 ? -18.281 -2.141 -23.703 1 37.72 230 SER B C 1
ATOM 4191 O O . SER B 1 230 ? -18.391 -1.893 -22.5 1 37.72 230 SER B O 1
ATOM 4193 N N . THR B 1 231 ? -18.719 -3.566 -24.016 1 30.72 231 THR B N 1
ATOM 4194 C CA . THR B 1 231 ? -19.875 -4.434 -23.781 1 30.72 231 THR B CA 1
ATOM 4195 C C . THR B 1 231 ? -19.875 -4.949 -22.344 1 30.72 231 THR B C 1
ATOM 4197 O O . THR B 1 231 ? -18.938 -5.617 -21.922 1 30.72 231 THR B O 1
ATOM 4200 N N . ALA B 1 232 ? -20.688 -4.398 -21.484 1 32.94 232 ALA B N 1
ATOM 4201 C CA . ALA B 1 232 ? -20.969 -4.816 -20.125 1 32.94 232 ALA B CA 1
ATOM 4202 C C . ALA B 1 232 ? -21.5 -6.246 -20.078 1 32.94 232 ALA B C 1
ATOM 4204 O O . ALA B 1 232 ? -22.531 -6.547 -20.688 1 32.94 232 ALA B O 1
ATOM 4205 N N . ILE B 1 233 ? -20.734 -7.352 -19.984 1 27.42 233 ILE B N 1
ATOM 4206 C CA . ILE B 1 233 ? -21.406 -8.625 -19.781 1 27.42 233 ILE B CA 1
ATOM 4207 C C . ILE B 1 233 ? -21.797 -8.766 -18.297 1 27.42 233 ILE B C 1
ATOM 4209 O O . ILE B 1 233 ? -20.938 -8.672 -17.422 1 27.42 233 ILE B O 1
ATOM 4213 N N . PRO B 1 234 ? -23.047 -8.781 -17.891 1 26.78 234 PRO B N 1
ATOM 4214 C CA . PRO B 1 234 ? -23.625 -8.906 -16.562 1 26.78 234 PRO B CA 1
ATOM 4215 C C . PRO B 1 234 ? -23.234 -10.203 -15.859 1 26.78 234 PRO B C 1
ATOM 4217 O O . PRO B 1 234 ? -23.219 -11.266 -16.484 1 26.78 234 PRO B O 1
ATOM 4220 N N . ASN B 1 235 ? -22.469 -10.203 -14.742 1 28.45 235 ASN B N 1
ATOM 4221 C CA . ASN B 1 235 ? -22.062 -11.422 -14.055 1 28.45 235 ASN B CA 1
ATOM 4222 C C . ASN B 1 235 ? -23.172 -11.953 -13.148 1 28.45 235 ASN B C 1
ATOM 4224 O O . ASN B 1 235 ? -23.594 -11.273 -12.211 1 28.45 235 ASN B O 1
ATOM 4228 N N . THR B 1 236 ? -24.062 -12.844 -13.422 1 26.59 236 THR B N 1
ATOM 4229 C CA . THR B 1 236 ? -25.172 -13.508 -12.75 1 26.59 236 THR B CA 1
ATOM 4230 C C . THR B 1 236 ? -24.672 -14.391 -11.609 1 26.59 236 THR B C 1
ATOM 4232 O O . THR B 1 236 ? -25.453 -15.039 -10.922 1 26.59 236 THR B O 1
ATOM 4235 N N . LEU B 1 237 ? -23.5 -14.914 -11.43 1 26.72 237 LEU B N 1
ATOM 4236 C CA . LEU B 1 237 ? -23.359 -16.172 -10.688 1 26.72 237 LEU B CA 1
ATOM 4237 C C . LEU B 1 237 ? -23.031 -15.906 -9.227 1 26.72 237 LEU B C 1
ATOM 4239 O O . LEU B 1 237 ? -21.875 -16.062 -8.812 1 26.72 237 LEU B O 1
ATOM 4243 N N . ASP B 1 238 ? -23.703 -15.227 -8.461 1 30.53 238 ASP B N 1
ATOM 4244 C CA . ASP B 1 238 ? -23.375 -14.953 -7.062 1 30.53 238 ASP B CA 1
ATOM 4245 C C . ASP B 1 238 ? -23.656 -16.172 -6.184 1 30.53 238 ASP B C 1
ATOM 4247 O O . ASP B 1 238 ? -24.812 -16.594 -6.07 1 30.53 238 ASP B O 1
ATOM 4251 N N . SER B 1 239 ? -22.922 -17.281 -6.082 1 29 239 SER B N 1
ATOM 4252 C CA . SER B 1 239 ? -23.219 -18.391 -5.195 1 29 239 SER B CA 1
ATOM 4253 C C . SER B 1 239 ? -22.844 -18.078 -3.752 1 29 239 SER B C 1
ATOM 4255 O O . SER B 1 239 ? -21.891 -17.328 -3.504 1 29 239 SER B O 1
ATOM 4257 N N . PRO B 1 240 ? -23.484 -18.625 -2.795 1 29.81 240 PRO B N 1
ATOM 4258 C CA . PRO B 1 240 ? -23.406 -18.438 -1.347 1 29.81 240 PRO B CA 1
ATOM 4259 C C . PRO B 1 240 ? -22.078 -18.906 -0.763 1 29.81 240 PRO B C 1
ATOM 4261 O O . PRO B 1 240 ? -21.422 -19.797 -1.326 1 29.81 240 PRO B O 1
ATOM 4264 N N . PHE B 1 241 ? -21.469 -18.25 0.164 1 34 241 PHE B N 1
ATOM 4265 C CA . PHE B 1 241 ? -20.188 -18.344 0.854 1 34 241 PHE B CA 1
ATOM 4266 C C . PHE B 1 241 ? -20.156 -19.594 1.741 1 34 241 PHE B C 1
ATOM 4268 O O . PHE B 1 2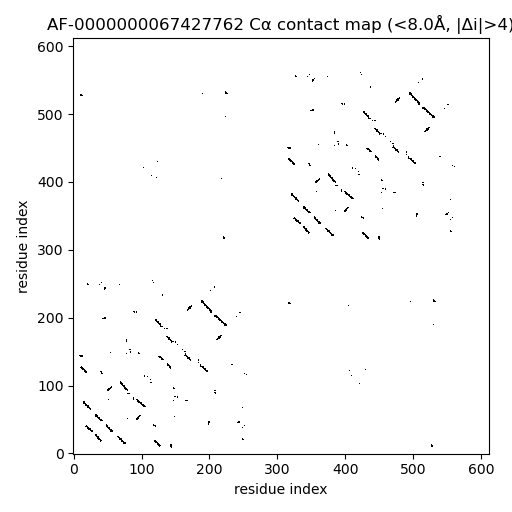41 ? -21.062 -19.797 2.553 1 34 241 PHE B O 1
ATOM 4275 N N . LYS B 1 242 ? -19.562 -20.688 1.347 1 30.17 242 LYS B N 1
ATOM 4276 C CA . LYS B 1 242 ? -19.484 -21.844 2.244 1 30.17 242 LYS B CA 1
ATOM 4277 C C . LYS B 1 242 ? -18.422 -21.625 3.316 1 30.17 242 LYS B C 1
ATOM 4279 O O . LYS B 1 242 ? -17.516 -20.812 3.143 1 30.17 242 LYS B O 1
ATOM 4284 N N . THR B 1 243 ? -18.266 -22.547 4.273 1 30.55 243 THR B N 1
ATOM 4285 C CA . THR B 1 243 ? -17.641 -22.641 5.59 1 30.55 243 THR B CA 1
ATOM 4286 C C . THR B 1 243 ? -16.125 -22.797 5.465 1 30.55 243 THR B C 1
ATOM 4288 O O . THR B 1 243 ? -15.648 -23.562 4.629 1 30.55 243 THR B O 1
ATOM 4291 N N . PRO B 1 244 ? -15.297 -22.203 6.246 1 34.19 244 PRO B N 1
ATOM 4292 C CA . PRO B 1 244 ? -13.852 -21.984 6.246 1 34.19 244 PRO B CA 1
ATOM 4293 C C . PRO B 1 244 ? -13.055 -23.266 6.488 1 34.19 244 PRO B C 1
ATOM 4295 O O . PRO B 1 244 ? -13.414 -24.062 7.359 1 34.19 244 PRO B O 1
ATOM 4298 N N . ARG B 1 245 ? -12.406 -23.828 5.57 1 33.31 245 ARG B N 1
ATOM 4299 C CA . ARG B 1 245 ? -11.578 -25 5.781 1 33.31 245 ARG B CA 1
ATOM 4300 C C . ARG B 1 245 ? -10.406 -24.688 6.711 1 33.31 245 ARG B C 1
ATOM 4302 O O . ARG B 1 245 ? -9.898 -23.562 6.723 1 33.31 245 ARG B O 1
ATOM 4309 N N . ARG B 1 246 ? -9.961 -25.562 7.543 1 33.94 246 ARG B N 1
ATOM 4310 C CA . ARG B 1 246 ? -8.852 -25.625 8.484 1 33.94 246 ARG B CA 1
ATOM 4311 C C . ARG B 1 246 ? -7.523 -25.812 7.762 1 33.94 246 ARG B C 1
ATOM 4313 O O . ARG B 1 246 ? -7.223 -26.906 7.277 1 33.94 246 ARG B O 1
ATOM 4320 N N . GLY B 1 247 ? -7.133 -25 6.844 1 34.59 247 GLY B N 1
ATOM 4321 C CA . GLY B 1 247 ? -5.965 -25.281 6.027 1 34.59 247 GLY B CA 1
ATOM 4322 C C . GLY B 1 247 ? -4.664 -25.25 6.809 1 34.59 247 GLY B C 1
ATOM 4323 O O . GLY B 1 247 ? -4.648 -24.844 7.973 1 34.59 247 GLY B O 1
ATOM 4324 N N . LYS B 1 248 ? -3.578 -25.75 6.113 1 37.62 248 LYS B N 1
ATOM 4325 C CA . LYS B 1 248 ? -2.188 -25.859 6.543 1 37.62 248 LYS B CA 1
ATOM 4326 C C . LYS B 1 248 ? -1.616 -24.484 6.871 1 37.62 248 LYS B C 1
ATOM 4328 O O . LYS B 1 248 ? -1.793 -23.531 6.105 1 37.62 248 LYS B O 1
ATOM 4333 N N . SER B 1 249 ? -1.408 -24.141 8.078 1 43.25 249 SER B N 1
ATOM 4334 C CA . SER B 1 249 ? -0.933 -22.859 8.562 1 43.25 249 SER B CA 1
ATOM 4335 C C . SER B 1 249 ? 0.542 -22.922 8.945 1 43.25 249 SER B C 1
ATOM 4337 O O . SER B 1 249 ? 1.03 -23.969 9.383 1 43.25 249 SER B O 1
ATOM 4339 N N . LEU B 1 250 ? 1.368 -22.125 8.43 1 45.12 250 LEU B N 1
ATOM 4340 C CA . LEU B 1 250 ? 2.756 -21.984 8.859 1 45.12 250 LEU B CA 1
ATOM 4341 C C . LEU B 1 250 ? 2.834 -21.672 10.352 1 45.12 250 LEU B C 1
ATOM 4343 O O . LEU B 1 250 ? 3.756 -22.125 11.039 1 45.12 250 LEU B O 1
ATOM 4347 N N . ILE B 1 251 ? 2.061 -20.875 10.906 1 43.94 251 ILE B N 1
ATOM 4348 C CA . ILE B 1 251 ? 1.973 -20.547 12.32 1 43.94 251 ILE B CA 1
ATOM 4349 C C . ILE B 1 251 ? 0.518 -20.625 12.781 1 43.94 251 ILE B C 1
ATOM 4351 O O . ILE B 1 251 ? -0.403 -20.516 11.969 1 43.94 251 ILE B O 1
ATOM 4355 N N . ASP B 1 252 ? 0.278 -21.203 13.961 1 41.09 252 ASP B N 1
ATOM 4356 C CA . ASP B 1 252 ? -1.032 -21.188 14.602 1 41.09 252 ASP B CA 1
ATOM 4357 C C . ASP B 1 252 ? -1.304 -19.828 15.258 1 41.09 252 ASP B C 1
ATOM 4359 O O . ASP B 1 252 ? -0.551 -19.391 16.125 1 41.09 252 ASP B O 1
ATOM 4363 N N . TYR B 1 253 ? -2.088 -19.125 14.727 1 39.16 253 TYR B N 1
ATOM 4364 C CA . TYR B 1 253 ? -2.369 -17.797 15.258 1 39.16 253 TYR B CA 1
ATOM 4365 C C . TYR B 1 253 ? -3.152 -17.891 16.562 1 39.16 253 TYR B C 1
ATOM 4367 O O . TYR B 1 253 ? -3.336 -16.875 17.25 1 39.16 253 TYR B O 1
ATOM 4375 N N . LYS B 1 254 ? -3.863 -18.875 17.062 1 42.5 254 LYS B N 1
ATOM 4376 C CA . LYS B 1 254 ? -4.656 -19.016 18.281 1 42.5 254 LYS B CA 1
ATOM 4377 C C . LYS B 1 254 ? -3.789 -18.828 19.531 1 42.5 254 LYS B C 1
ATOM 4379 O O . LYS B 1 254 ? -4.293 -18.469 20.594 1 42.5 254 LYS B O 1
ATOM 4384 N N . ARG B 1 255 ? -2.596 -19.266 19.641 1 35.53 255 ARG B N 1
ATOM 4385 C CA . ARG B 1 255 ? -1.992 -19.438 20.953 1 35.53 255 ARG B CA 1
ATOM 4386 C C . ARG B 1 255 ? -1.769 -18.078 21.625 1 35.53 255 ARG B C 1
ATOM 4388 O O . ARG B 1 255 ? -1.722 -18 22.859 1 35.53 255 ARG B O 1
ATOM 4395 N N . GLY B 1 256 ? -1.055 -17.125 21.062 1 35.25 256 GLY B N 1
ATOM 4396 C CA . GLY B 1 256 ? -0.324 -16.172 21.875 1 35.25 256 GLY B CA 1
ATOM 4397 C C . GLY B 1 256 ? -1.196 -15.055 22.406 1 35.25 256 GLY B C 1
ATOM 4398 O O . GLY B 1 256 ? -0.696 -13.984 22.75 1 35.25 256 GLY B O 1
ATOM 4399 N N . ARG B 1 257 ? -2.518 -15.203 22.219 1 32.94 257 ARG B N 1
ATOM 4400 C CA . ARG B 1 257 ? -3.021 -14.07 23 1 32.94 257 ARG B CA 1
ATOM 4401 C C . ARG B 1 257 ? -2.682 -14.234 24.469 1 32.94 257 ARG B C 1
ATOM 4403 O O . ARG B 1 257 ? -3.139 -15.172 25.125 1 32.94 257 ARG B O 1
ATOM 4410 N N . PRO B 1 258 ? -1.549 -13.867 24.953 1 30.77 258 PRO B N 1
ATOM 4411 C CA . PRO B 1 258 ? -1.521 -13.938 26.422 1 30.77 258 PRO B CA 1
ATOM 4412 C C . PRO B 1 258 ? -2.805 -13.414 27.062 1 30.77 258 PRO B C 1
ATOM 4414 O O . PRO B 1 258 ? -3.4 -12.453 26.562 1 30.77 258 PRO B O 1
ATOM 4417 N N . SER B 1 259 ? -3.631 -14.273 27.688 1 30.34 259 SER B N 1
ATOM 4418 C CA . SER B 1 259 ? -4.777 -13.906 28.516 1 30.34 259 SER B CA 1
ATOM 4419 C C . SER B 1 259 ? -4.434 -12.75 29.453 1 30.34 259 SER B C 1
ATOM 4421 O O . SER B 1 259 ? -5.289 -12.281 30.203 1 30.34 259 SER B O 1
ATOM 4423 N N . THR B 1 260 ? -3.127 -12.828 29.984 1 29.67 260 THR B N 1
ATOM 4424 C CA . THR B 1 260 ? -3.035 -11.977 31.172 1 29.67 260 THR B CA 1
ATOM 4425 C C . THR B 1 260 ? -3.027 -10.5 30.766 1 29.67 260 THR B C 1
ATOM 4427 O O . THR B 1 260 ? -2.186 -10.07 29.969 1 29.67 260 THR B O 1
ATOM 4430 N N . PRO B 1 261 ? -4.141 -9.891 30.875 1 27.56 261 PRO B N 1
ATOM 4431 C CA . PRO B 1 261 ? -4.176 -8.43 30.781 1 27.56 261 PRO B CA 1
ATOM 4432 C C . PRO B 1 261 ? -2.959 -7.762 31.406 1 27.56 261 PRO B C 1
ATOM 4434 O O . PRO B 1 261 ? -2.588 -8.094 32.531 1 27.56 261 PRO B O 1
ATOM 4437 N N . ILE B 1 262 ? -1.923 -7.613 30.641 1 27.97 262 ILE B N 1
ATOM 4438 C CA . ILE B 1 262 ? -0.834 -6.891 31.297 1 27.97 262 ILE B CA 1
ATOM 4439 C C . ILE B 1 262 ? -1.396 -5.703 32.062 1 27.97 262 ILE B C 1
ATOM 4441 O O . ILE B 1 262 ? -1.901 -4.746 31.484 1 27.97 262 ILE B O 1
ATOM 4445 N N . THR B 1 263 ? -2.16 -6.008 33.094 1 27.53 263 THR B N 1
ATOM 4446 C CA . THR B 1 263 ? -2.488 -5.012 34.125 1 27.53 263 THR B CA 1
ATOM 4447 C C . THR B 1 263 ? -1.234 -4.277 34.594 1 27.53 263 THR B C 1
ATOM 4449 O O . THR B 1 263 ? -0.364 -4.867 35.219 1 27.53 263 THR B O 1
ATOM 4452 N N . THR B 1 264 ? -0.584 -3.625 33.594 1 27.38 264 THR B N 1
ATOM 4453 C CA . THR B 1 264 ? 0.442 -2.75 34.156 1 27.38 264 THR B CA 1
ATOM 4454 C C . THR B 1 264 ? -0.098 -1.979 35.375 1 27.38 264 THR B C 1
ATOM 4456 O O . THR B 1 264 ? -0.984 -1.135 35.219 1 27.38 264 THR B O 1
ATOM 4459 N N . THR B 1 265 ? -0.214 -2.674 36.406 1 26.14 265 THR B N 1
ATOM 4460 C CA . THR B 1 265 ? -0.449 -2.033 37.688 1 26.14 265 THR B CA 1
ATOM 4461 C C . THR B 1 265 ? 0.493 -0.849 37.875 1 26.14 265 THR B C 1
ATOM 4463 O O . THR B 1 265 ? 1.712 -1.022 37.938 1 26.14 265 THR B O 1
ATOM 4466 N N . ILE B 1 266 ? 0.15 0.259 37.125 1 25.19 266 ILE B N 1
ATOM 4467 C CA . ILE B 1 266 ? 0.791 1.493 37.562 1 25.19 266 ILE B CA 1
ATOM 4468 C C . ILE B 1 266 ? 0.812 1.543 39.094 1 25.19 266 ILE B C 1
ATOM 4470 O O . ILE B 1 266 ? -0.24 1.593 39.75 1 25.19 266 ILE B O 1
ATOM 4474 N N . VAL B 1 267 ? 1.678 0.803 39.625 1 28.52 267 VAL B N 1
ATOM 4475 C CA . VAL B 1 267 ? 1.9 0.925 41.062 1 28.52 267 VAL B CA 1
ATOM 4476 C C . VAL B 1 267 ? 2.041 2.398 41.438 1 28.52 267 VAL B C 1
ATOM 4478 O O . VAL B 1 267 ? 2.922 3.094 40.938 1 28.52 267 VAL B O 1
ATOM 4481 N N . SER B 1 268 ? 0.813 3.098 41.531 1 25.62 268 SER B N 1
ATOM 4482 C CA . SER B 1 268 ? 0.771 4.43 42.156 1 25.62 268 SER B CA 1
ATOM 4483 C C . SER B 1 268 ? 1.808 4.57 43.25 1 25.62 268 SER B C 1
ATOM 4485 O O . SER B 1 268 ? 1.934 3.695 44.094 1 25.62 268 SER B O 1
ATOM 4487 N N . PRO B 1 269 ? 2.92 5.242 42.906 1 28 269 PRO B N 1
ATOM 4488 C CA . PRO B 1 269 ? 3.906 5.402 43.969 1 28 269 PRO B CA 1
ATOM 4489 C C . PRO B 1 269 ? 3.266 5.676 45.344 1 28 269 PRO B C 1
ATOM 4491 O O . PRO B 1 269 ? 2.236 6.352 45.406 1 28 269 PRO B O 1
ATOM 4494 N N . THR B 1 270 ? 3.189 4.723 46.219 1 29.22 270 THR B N 1
ATOM 4495 C CA . THR B 1 270 ? 2.734 4.816 47.594 1 29.22 270 THR B CA 1
ATOM 4496 C C . THR B 1 270 ? 3.176 6.133 48.219 1 29.22 270 THR B C 1
ATOM 4498 O O . THR B 1 270 ? 4.371 6.414 48.312 1 29.22 270 THR B O 1
ATOM 4501 N N . THR B 1 271 ? 2.363 7.285 47.875 1 27.98 271 THR B N 1
ATOM 4502 C CA . THR B 1 271 ? 2.58 8.547 48.562 1 27.98 271 THR B CA 1
ATOM 4503 C C . THR B 1 271 ? 2.9 8.312 50.031 1 27.98 271 THR B C 1
ATOM 4505 O O . THR B 1 271 ? 2.146 7.641 50.75 1 27.98 271 THR B O 1
ATOM 4508 N N . PRO B 1 272 ? 4.121 8.391 50.406 1 28.38 272 PRO B N 1
ATOM 4509 C CA . PRO B 1 272 ? 4.469 8.164 51.812 1 28.38 272 PRO B CA 1
ATOM 4510 C C . PRO B 1 272 ? 3.57 8.938 52.781 1 28.38 272 PRO B C 1
ATOM 4512 O O . PRO B 1 272 ? 3.355 10.141 52.594 1 28.38 272 PRO B O 1
ATOM 4515 N N . ALA B 1 273 ? 2.404 8.367 53.219 1 29 273 ALA B N 1
ATOM 4516 C CA . ALA B 1 273 ? 1.43 8.93 54.156 1 29 273 ALA B CA 1
ATOM 4517 C C . ALA B 1 273 ? 2.123 9.672 55.312 1 29 273 ALA B C 1
ATOM 4519 O O . ALA B 1 273 ? 2.828 9.062 56.094 1 29 273 ALA B O 1
ATOM 4520 N N . THR B 1 274 ? 2.605 10.898 54.969 1 28.45 274 THR B N 1
ATOM 4521 C CA . THR B 1 274 ? 3.137 11.609 56.125 1 28.45 274 THR B CA 1
ATOM 4522 C C . THR B 1 274 ? 2.092 11.688 57.25 1 28.45 274 THR B C 1
ATOM 4524 O O . THR B 1 274 ? 0.936 12.031 57 1 28.45 274 THR B O 1
ATOM 4527 N N . PRO B 1 275 ? 2.195 11.133 58.406 1 26.94 275 PRO B N 1
ATOM 4528 C CA . PRO B 1 275 ? 1.292 10.984 59.562 1 26.94 275 PRO B CA 1
ATOM 4529 C C . PRO B 1 275 ? 0.693 12.312 60 1 26.94 275 PRO B C 1
ATOM 4531 O O . PRO B 1 275 ? 1.424 13.211 60.438 1 26.94 275 PRO B O 1
ATOM 4534 N N . THR B 1 276 ? -0.292 12.961 59.125 1 28.2 276 THR B N 1
ATOM 4535 C CA . THR B 1 276 ? -0.788 14.258 59.531 1 28.2 276 THR B CA 1
ATOM 4536 C C . THR B 1 276 ? -1.354 14.188 60.969 1 28.2 276 THR B C 1
ATOM 4538 O O . THR B 1 276 ? -2.168 13.312 61.25 1 28.2 276 THR B O 1
ATOM 4541 N N . PRO B 1 277 ? -0.887 15.039 61.875 1 24.72 277 PRO B N 1
ATOM 4542 C CA . PRO B 1 277 ? -1.211 15 63.312 1 24.72 277 PRO B CA 1
ATOM 4543 C C . PRO B 1 277 ? -2.682 15.305 63.594 1 24.72 277 PRO B C 1
ATOM 4545 O O . PRO B 1 277 ? -3.342 15.969 62.781 1 24.72 277 PRO B O 1
ATOM 4548 N N . ALA B 1 278 ? -3.471 14.68 64.438 1 23.48 278 ALA B N 1
ATOM 4549 C CA . ALA B 1 278 ? -4.832 14.516 64.938 1 23.48 278 ALA B CA 1
ATOM 4550 C C . ALA B 1 278 ? -5.391 15.836 65.438 1 23.48 278 ALA B C 1
ATOM 4552 O O . ALA B 1 278 ? -6.43 15.859 66.125 1 23.48 278 ALA B O 1
ATOM 4553 N N . GLN B 1 279 ? -5.184 17.031 64.562 1 23.64 279 GLN B N 1
ATOM 4554 C CA . GLN B 1 279 ? -5.543 18.141 65.438 1 23.64 279 GLN B CA 1
ATOM 4555 C C . GLN B 1 279 ? -7.043 18.172 65.75 1 23.64 279 GLN B C 1
ATOM 4557 O O . GLN B 1 279 ? -7.852 18.109 64.812 1 23.64 279 GLN B O 1
ATOM 4562 N N . GLY B 1 280 ? -7.551 17.844 66.812 1 22.12 280 GLY B N 1
ATOM 4563 C CA . GLY B 1 280 ? -8.852 17.625 67.438 1 22.12 280 GLY B CA 1
ATOM 4564 C C . GLY B 1 280 ? -9.758 18.844 67.375 1 22.12 280 GLY B C 1
ATOM 4565 O O . GLY B 1 280 ? -10.938 18.734 67.062 1 22.12 280 GLY B O 1
ATOM 4566 N N . PRO B 1 281 ? -9.453 20.203 67.875 1 23.5 281 PRO B N 1
ATOM 4567 C CA . PRO B 1 281 ? -10.414 20.672 68.875 1 23.5 281 PRO B CA 1
ATOM 4568 C C . PRO B 1 281 ? -11.484 21.594 68.312 1 23.5 281 PRO B C 1
ATOM 4570 O O . PRO B 1 281 ? -12.617 21.609 68.75 1 23.5 281 PRO B O 1
ATOM 4573 N N . PRO B 1 282 ? -11.539 22.578 67.125 1 25.25 282 PRO B N 1
ATOM 4574 C CA . PRO B 1 282 ? -11.961 23.859 67.688 1 25.25 282 PRO B CA 1
ATOM 4575 C C . PRO B 1 282 ? -13.477 24 67.75 1 25.25 282 PRO B C 1
ATOM 4577 O O . PRO B 1 282 ? -14.195 23.469 66.938 1 25.25 282 PRO B O 1
ATOM 4580 N N . ARG B 1 283 ? -14.172 24.531 68.875 1 22.52 283 ARG B N 1
ATOM 4581 C CA . ARG B 1 283 ? -15.477 24.766 69.5 1 22.52 283 ARG B CA 1
ATOM 4582 C C . ARG B 1 283 ? -16.219 25.891 68.75 1 22.52 283 ARG B C 1
ATOM 4584 O O . ARG B 1 283 ? -15.656 26.953 68.5 1 22.52 283 ARG B O 1
ATOM 4591 N N . LYS B 1 284 ? -17.469 25.75 68.375 1 22.09 284 LYS B N 1
ATOM 4592 C CA . LYS B 1 284 ? -18.562 26.344 67.562 1 22.09 284 LYS B CA 1
ATOM 4593 C C . LYS B 1 284 ? -19.016 27.656 68.188 1 22.09 284 LYS B C 1
ATOM 4595 O O . LYS B 1 284 ? -19.734 27.656 69.188 1 22.09 284 LYS B O 1
ATOM 4600 N N . ARG B 1 285 ? -18.391 28.859 68.312 1 19.7 285 ARG B N 1
ATOM 4601 C CA . ARG B 1 285 ? -18.969 29.938 69.125 1 19.7 285 ARG B CA 1
ATOM 4602 C C . ARG B 1 285 ? -20.188 30.531 68.375 1 19.7 285 ARG B C 1
ATOM 4604 O O . ARG B 1 285 ? -20.109 30.953 67.25 1 19.7 285 ARG B O 1
ATOM 4611 N N . GLN B 1 286 ? -21.406 30.297 68.75 1 20.62 286 GLN B N 1
ATOM 4612 C CA . GLN B 1 286 ? -22.766 30.719 68.438 1 20.62 286 GLN B CA 1
ATOM 4613 C C . GLN B 1 286 ? -22.891 32.25 68.5 1 20.62 286 GLN B C 1
ATOM 4615 O O . GLN B 1 286 ? -22.75 32.812 69.562 1 20.62 286 GLN B O 1
ATOM 4620 N N . ARG B 1 287 ? -22.781 33 67.438 1 18.48 287 ARG B N 1
ATOM 4621 C CA . ARG B 1 287 ? -22.844 34.469 67.375 1 18.48 287 ARG B CA 1
ATOM 4622 C C . ARG B 1 287 ? -24.266 34.938 67.625 1 18.48 287 ARG B C 1
ATOM 4624 O O . ARG B 1 287 ? -25.172 34.594 66.875 1 18.48 287 ARG B O 1
ATOM 4631 N N . VAL B 1 288 ? -24.656 35.562 68.688 1 19.47 288 VAL B N 1
ATOM 4632 C CA . VAL B 1 288 ? -25.844 36.156 69.312 1 19.47 288 VAL B CA 1
ATOM 4633 C C . VAL B 1 288 ? -26.375 37.312 68.438 1 19.47 288 VAL B C 1
ATOM 4635 O O . VAL B 1 288 ? -27.562 37.375 68.125 1 19.47 288 VAL B O 1
ATOM 4638 N N . GLU B 1 289 ? -25.844 38.594 68.5 1 16.92 289 GLU B N 1
ATOM 4639 C CA . GLU B 1 289 ? -26.516 39.719 69.188 1 16.92 289 GLU B CA 1
ATOM 4640 C C . GLU B 1 289 ? -27.344 40.531 68.188 1 16.92 289 GLU B C 1
ATOM 4642 O O . GLU B 1 289 ? -28.5 40.875 68.438 1 16.92 289 GLU B O 1
ATOM 4647 N N . ALA B 1 290 ? -26.922 41.531 67.188 1 17.64 290 ALA B N 1
ATOM 4648 C CA . ALA B 1 290 ? -27.25 42.906 67.562 1 17.64 290 ALA B CA 1
ATOM 4649 C C . ALA B 1 290 ? -28.531 43.344 66.875 1 17.64 290 ALA B C 1
ATOM 4651 O O . ALA B 1 290 ? -28.891 42.875 65.812 1 17.64 290 ALA B O 1
ATOM 4652 N N . ASP B 1 291 ? -29.219 44.438 67.375 1 17.48 291 ASP B N 1
ATOM 4653 C CA . ASP B 1 291 ? -30.422 45.188 67.688 1 17.48 291 ASP B CA 1
ATOM 4654 C C . ASP B 1 291 ? -30.828 46.125 66.562 1 17.48 291 ASP B C 1
ATOM 4656 O O . ASP B 1 291 ? -32 46.469 66.375 1 17.48 291 ASP B O 1
ATOM 4660 N N . GLN B 1 292 ? -30.047 47.031 65.812 1 16.52 292 GLN B N 1
ATOM 4661 C CA . GLN B 1 292 ? -30.422 48.438 65.75 1 16.52 292 GLN B CA 1
ATOM 4662 C C . GLN B 1 292 ? -31.547 48.688 64.75 1 16.52 292 GLN B C 1
ATOM 4664 O O . GLN B 1 292 ? -31.688 47.969 63.781 1 16.52 292 GLN B O 1
ATOM 4669 N N . SER B 1 293 ? -32.312 49.969 64.812 1 17.3 293 SER B N 1
ATOM 4670 C CA . SER B 1 293 ? -33.438 50.875 64.875 1 17.3 293 SER B CA 1
ATOM 4671 C C . SER B 1 293 ? -33.75 51.438 63.469 1 17.3 293 SER B C 1
ATOM 4673 O O . SER B 1 293 ? -34.906 51.312 63 1 17.3 293 SER B O 1
ATOM 4675 N N . SER B 1 294 ? -33.688 52.875 63.219 1 16.8 294 SER B N 1
ATOM 4676 C CA . SER B 1 294 ? -34.656 53.938 63.125 1 16.8 294 SER B CA 1
ATOM 4677 C C . SER B 1 294 ? -34.906 54.344 61.688 1 16.8 294 SER B C 1
ATOM 4679 O O . SER B 1 294 ? -36.062 54.469 61.25 1 16.8 294 SER B O 1
ATOM 4681 N N . ASP B 1 295 ? -34.188 55.406 61 1 16.05 295 ASP B N 1
ATOM 4682 C CA . ASP B 1 295 ? -34.688 56.781 60.812 1 16.05 295 ASP B CA 1
ATOM 4683 C C . ASP B 1 295 ? -35.312 56.938 59.406 1 16.05 295 ASP B C 1
ATOM 4685 O O . ASP B 1 295 ? -36.438 57.438 59.312 1 16.05 295 ASP B O 1
ATOM 4689 N N . ALA B 1 296 ? -34.656 57.75 58.344 1 17.33 296 ALA B N 1
ATOM 4690 C CA . ALA B 1 296 ? -34.969 59.125 57.969 1 17.33 296 ALA B CA 1
ATOM 4691 C C . ALA B 1 296 ? -35.875 59.188 56.75 1 17.33 296 ALA B C 1
ATOM 4693 O O . ALA B 1 296 ? -35.969 58.25 56 1 17.33 296 ALA B O 1
ATOM 4694 N N . ASN B 1 297 ? -36.281 60.531 56.281 1 16.3 297 ASN B N 1
ATOM 4695 C CA . ASN B 1 297 ? -37.188 61.625 55.938 1 16.3 297 ASN B CA 1
ATOM 4696 C C . ASN B 1 297 ? -37.281 61.781 54.406 1 16.3 297 ASN B C 1
ATOM 4698 O O . ASN B 1 297 ? -38.25 62.312 53.906 1 16.3 297 ASN B O 1
ATOM 4702 N N . SER B 1 298 ? -36.219 61.812 53.562 1 17.41 298 SER B N 1
ATOM 4703 C CA . SER B 1 298 ? -36.219 63.062 52.812 1 17.41 298 SER B CA 1
ATOM 4704 C C . SER B 1 298 ? -37.281 63.094 51.75 1 17.41 298 SER B C 1
ATOM 4706 O O . SER B 1 298 ? -37.688 62.031 51.25 1 17.41 298 SER B O 1
ATOM 4708 N N . GLY B 1 299 ? -37.625 64.312 51.281 1 16.73 299 GLY B N 1
ATOM 4709 C CA . GLY B 1 299 ? -38.5 65.312 50.75 1 16.73 299 GLY B CA 1
ATOM 4710 C C . GLY B 1 299 ? -38.781 65.125 49.25 1 16.73 299 GLY B C 1
ATOM 4711 O O . GLY B 1 299 ? -39.906 64.75 48.906 1 16.73 299 GLY B O 1
ATOM 4712 N N . ASP B 1 300 ? -38.219 66 48.344 1 17.58 300 ASP B N 1
ATOM 4713 C CA . ASP B 1 300 ? -38.906 67.062 47.688 1 17.58 300 ASP B CA 1
ATOM 4714 C C . ASP B 1 300 ? -39.469 66.625 46.344 1 17.58 300 ASP B C 1
ATOM 4716 O O . ASP B 1 300 ? -40.656 66.875 46.031 1 17.58 300 ASP B O 1
ATOM 4720 N N . ILE B 1 301 ? -38.656 66.75 45.281 1 20.08 301 ILE B N 1
ATOM 4721 C CA . ILE B 1 301 ? -38.969 67.75 44.281 1 20.08 301 ILE B CA 1
ATOM 4722 C C . ILE B 1 301 ? -40 67.25 43.281 1 20.08 301 ILE B C 1
ATOM 4724 O O . ILE B 1 301 ? -40.031 66.062 43 1 20.08 301 ILE B O 1
ATOM 4728 N N . TYR B 1 302 ? -40.812 68.188 42.719 1 19.48 302 TYR B N 1
ATOM 4729 C CA . TYR B 1 302 ? -42.031 68.688 42.094 1 19.48 302 TYR B CA 1
ATOM 4730 C C . TYR B 1 302 ? -42.094 68.312 40.625 1 19.48 302 TYR B C 1
ATOM 4732 O O . TYR B 1 302 ? -43.156 68.062 40.062 1 19.48 302 TYR B O 1
ATOM 4740 N N . VAL B 1 303 ? -41.031 68.188 39.906 1 25.27 303 VAL B N 1
ATOM 4741 C CA . VAL B 1 303 ? -41.344 69 38.75 1 25.27 303 VAL B CA 1
ATOM 4742 C C . VAL B 1 303 ? -42.594 68.438 38.031 1 25.27 303 VAL B C 1
ATOM 4744 O O . VAL B 1 303 ? -42.781 67.25 37.938 1 25.27 303 VAL B O 1
ATOM 4747 N N . SER B 1 304 ? -43.75 69.312 37.875 1 19.69 304 SER B N 1
ATOM 4748 C CA . SER B 1 304 ? -45.094 69.688 37.406 1 19.69 304 SER B CA 1
ATOM 4749 C C . SER B 1 304 ? -45.25 69.25 35.938 1 19.69 304 SER B C 1
ATOM 4751 O O . SER B 1 304 ? -46.375 69 35.5 1 19.69 304 SER B O 1
ATOM 4753 N N . GLU B 1 305 ? -44.312 69.688 35.031 1 21.38 305 GLU B N 1
ATOM 4754 C CA . GLU B 1 305 ? -44.969 70.5 34 1 21.38 305 GLU B CA 1
ATOM 4755 C C . GLU B 1 305 ? -46.219 69.75 33.5 1 21.38 305 GLU B C 1
ATOM 4757 O O . GLU B 1 305 ? -46.344 68.562 33.625 1 21.38 305 GLU B O 1
ATOM 4762 N N . GLU B 1 306 ? -46.969 70.625 32.562 1 20.77 306 GLU B N 1
ATOM 4763 C CA . GLU B 1 306 ? -48.094 71 31.719 1 20.77 306 GLU B CA 1
ATOM 4764 C C . GLU B 1 306 ? -48.344 69.875 30.688 1 20.77 306 GLU B C 1
ATOM 4766 O O . GLU B 1 306 ? -47.406 69.25 30.172 1 20.77 306 GLU B O 1
#

Sequence (612 aa):
MSVTPTSADTAAGIATITAIAALGNPRALPGTKTVVLDAQIYVGSPSCESLLGSLRFFNASDMVFEHQNALYLIYATFARMENGVDQRSITDYNFVGDLQWLIPLSTQNNCQDFQIDPCQRAYVHLSGPVTNVHKESETFKLDVEHYISAFRDLNNSNSKPTGIKPIAPFTCEFSSRYQNRKRPVPFDRRYVSISGFLTNVMYKPNSEDIVERFMVSIDHIAFLGQQNTSTAIPNTLDSPFKTPRRGKSLIDYKRGRPSTPITTTIVSPTTPATPTPAQGPPRKRQRVEADQSSDANSGDIYVSEEMSVTPTSADTAAGIATITAIAALGNPRALPGTKTVVLDAQIYVGSPSCESLLGSLRFFNASDMVFEHQNALYLIYATFARMENGVDQRSITDYNFVGDLQWLIPLSTQNNCQDFQIDPCQRAYVHLSGPVTNVHKESETFKLDVEHYISAFRDLNNSNSKPTGIKPIAPFTCEFSSRYQNRKRPVPFDRRYVSISGFLTNVMYKPNSEDIVERFMVSIDHIAFLGQQNTSTAIPNTLDSPFKTPRRGKSLIDYKRGRPSTPITTTIVSPTTPATPTPAQGPPRKRQRVEADQSSDANSGDIYVSEE

pLDDT: mean 70.24, std 29.14, range [15.86, 98.31]

Secondary structure (DSSP, 8-state):
------S----B-EEEEEEEEEEEEEEEPTTSSEEEEEEEEE---SS-SEEEEEEEEE-TT-PPPPSS-EEEEEEEE-EE--TTGGG--TTT-SEEEEEEEEEE-S-SS--SS----S----EEEEEEEEEEEETTTTEEEEEEE---HHHHHHHHHSSS------EEEEEEEE-GGGTTS---PPPTTEEEEEEEEEEEEEEPTT-SSSEEEEEEEEEEEEEEEEPP--------------PPP----SS-TTTT--SS----------------------------------------------/------S----B-EEEEEEEEEEEEEEEPTTSSEEEEEEEEE---SS-SEEEEEEEEE-TT-PPPPSS-EEEEEEEE-EE--TTGGG--TTT-SEEEEEEEEEE-S-SS--SS----S----EEEEEEEEEEEETTTTEEEEEEE---HHHHHHHHHSSS------EEEEEEEE-GGGTTS---PPPTTEEEEEEEEEEEEEEPTT-SSSEEEEEEEEEEEEEEEEPP---------------------SS-SSTT---S----------------------------------------------

Nearest PDB structures (foldseek):
  3k7u-assembly1_C-2  TM=5.813E-01  e=1.623E-01  Trypanosoma brucei
  8b2q-assembly1_I  TM=5.740E-01  e=2.384E-01  Tannerella forsythia
  6cqo-assembly3_D  TM=5.958E-01  e=2.519E-01  Saccharomyces cerevisiae S288C
  4nhf-assembly3_E  TM=2.529E-01  e=1.111E+00  Bartonella grahamii as4aup
  8rif-assembly1_7  TM=2.559E-01  e=2.149E+00  Saccharomyces cerevisiae

Foldseek 3Di:
DPPPPPDPPPWAKFKKKWAWWWWADWDDDPPAQKIKIWTWGAQCDQQAGIFIEIEIERCPPPDDDDRAIFIKTWMWTWFADDDQQVNDHSLVGGIYTYTDDIGTDDDPPPPPPDDPQRNDFMKMKMKTFWADQDPVQLKTKDKHFDDGVSLVVSQVVDPHRPPDTGIAIEIEAEACVCVPHDDPRDDGQWIKIWMFTFHDFAADPPDQRHTDHTYGHTPDMDTDDGDDDDDRDHDPDDDDGDHHDPDDGSDDSPPPPPPPPCCVVPVPPPPPPPVPPPPDDPPDDDDDDDDDDDDDDYDDDDDDDD/DPPPPPDDCQWAKFKKKWAWWKWADWDDDPPAQKIKIWIWGAQCDQQAGIFIEIEIERCPVPDDDDRAIFIKTWMWTWFADDDQQVNDHSLVGGIYTYTDDIGTDDDPPPPPPDDPQRNDFMKMKMKTFWADQDPVQLKTKDKHFDDGVSLVCSQVVDPHRPPDTGIAIEIEAEACVCVPHDRPRDDGQWIKIWMFTFHDFAADPPDQRHTDHTYGHTPDMDTDDGDDDDDRDHDPDDDDGDGHDPDDGSDDSPPPPPPPPCCVVPVPPPPPPPPPDCPDDDDDPDDDDDDDDDDDDDDDDDDDDD

Radius of gyration: 34.79 Å; Cα contacts (8 Å, |Δi|>4): 1265; chains: 2; bounding box: 101×132×141 Å

Solvent-accessible surface area (backbone atoms only — not comparable to full-atom values): 35846 Å² total; per-residue (Å²): 133,79,80,68,84,63,75,78,75,71,62,40,14,41,42,32,38,38,33,49,24,40,36,26,65,73,40,75,42,85,97,52,62,32,32,35,27,38,34,30,35,32,32,72,24,93,42,29,49,59,44,38,26,44,31,36,30,73,39,84,81,65,74,82,78,56,74,61,69,38,41,23,41,37,29,24,42,46,22,48,44,46,72,49,43,84,76,34,55,33,70,76,24,42,26,33,29,36,47,77,42,80,41,71,67,48,54,92,65,69,53,82,82,63,68,74,72,62,83,36,62,23,38,35,42,39,28,26,41,31,37,73,60,35,76,90,79,49,31,32,28,35,66,21,35,44,94,40,69,54,45,53,50,40,37,64,72,35,96,57,59,75,75,70,70,44,37,28,40,33,41,40,33,69,30,76,86,41,68,90,44,87,72,87,70,72,58,72,40,28,25,34,38,37,32,27,35,38,48,44,66,33,37,34,86,98,35,64,51,36,67,58,30,35,28,32,34,36,77,43,76,26,62,50,28,50,50,78,78,73,87,82,78,87,81,79,82,81,75,79,75,67,73,40,50,89,66,92,62,87,64,79,74,80,70,73,62,70,78,67,69,79,68,72,67,73,68,66,74,76,69,76,75,67,81,72,74,79,79,70,80,82,81,84,83,82,87,81,87,86,78,95,79,92,84,93,83,86,89,80,90,69,93,79,83,131,134,80,80,67,84,62,75,79,77,73,54,43,16,42,42,32,37,38,32,50,25,40,36,26,64,73,39,74,42,85,99,54,62,34,34,37,27,38,35,30,36,33,32,70,24,93,41,27,51,60,44,37,26,44,31,37,29,73,39,85,82,64,73,83,78,56,75,61,69,37,39,24,40,38,30,25,42,46,20,48,44,47,70,49,43,83,76,32,54,32,69,77,26,42,26,33,30,36,48,77,42,79,41,72,68,48,56,93,66,72,55,81,82,63,70,74,74,63,81,36,61,24,37,35,41,37,28,26,41,29,37,72,61,34,76,91,78,50,31,33,28,35,66,20,34,44,94,40,69,54,46,55,49,44,35,64,72,35,94,57,59,75,75,69,72,46,37,27,40,33,40,40,34,69,32,76,87,41,69,92,42,88,70,88,70,71,58,73,40,28,24,32,40,36,33,27,37,38,48,42,64,32,36,33,86,96,35,67,53,36,67,58,30,37,28,33,34,36,78,42,76,25,62,44,33,52,52,77,78,74,86,83,75,83,80,79,81,83,75,78,75,67,75,38,50,90,67,88,61,89,64,79,73,77,70,73,64,70,80,67,69,80,67,73,68,73,70,66,75,77,70,75,78,70,84,75,77,77,84,75,78,94,81,84,82,82,85,81,81,94,80,93,86,84,87,91,77,91,81,80,89,66,92,71,84,134